Protein AF-0000000065956564 (afdb_homodimer)

Solvent-accessible surface area (backbone atoms only — not comparable to full-atom values): 23675 Å² total; per-residue (Å²): 137,82,84,80,78,78,81,78,78,79,79,77,80,77,76,77,76,74,75,74,71,67,73,69,75,66,73,76,68,60,38,77,56,91,54,51,68,57,54,47,22,55,55,56,40,69,50,75,72,69,52,69,60,48,65,61,51,51,69,77,70,56,65,70,54,90,75,51,42,76,41,85,74,42,82,62,76,74,52,64,78,22,48,84,73,42,56,37,54,70,86,54,31,63,64,60,18,31,40,21,36,52,21,34,26,40,37,34,32,90,57,35,40,75,37,59,40,56,28,39,44,64,34,34,66,40,29,43,12,88,46,84,80,48,61,58,90,57,37,25,31,41,77,36,54,36,73,39,83,30,34,31,56,45,99,48,65,60,95,46,24,43,38,68,40,88,42,76,41,62,40,32,72,37,39,30,35,22,45,47,54,51,76,76,73,69,77,72,75,73,73,76,74,79,75,74,80,75,86,126,141,84,74,87,80,81,81,79,80,77,80,77,79,78,77,77,74,76,75,75,71,65,72,68,74,65,72,76,67,59,37,77,57,89,53,52,68,58,54,49,22,57,54,56,41,69,51,74,72,68,52,69,62,48,64,62,50,52,68,79,66,56,65,72,56,90,76,52,43,76,41,86,72,41,82,62,75,74,54,65,78,23,47,82,72,42,56,37,55,71,86,54,30,64,62,60,19,32,38,22,36,52,21,34,26,41,37,33,31,93,55,34,40,75,37,58,40,57,28,38,43,65,34,34,66,40,28,42,12,88,46,86,81,49,58,56,90,58,38,24,30,40,77,36,55,36,71,39,81,31,37,31,55,47,99,47,65,59,94,45,24,43,36,66,40,87,41,73,41,61,40,31,72,37,39,31,38,22,46,47,55,52,76,75,72,68,78,73,76,73,76,78,75,80,76,72,81,73,87,125

Organism: Magallana gigas (NCBI:txid29159)

Structure (mmCIF, N/CA/C/O backbone):
data_AF-0000000065956564-model_v1
#
loop_
_entity.id
_entity.type
_entity.pdbx_description
1 polymer 'Interleukin 17-like protein'
#
loop_
_atom_site.group_PDB
_atom_site.id
_atom_site.type_symbol
_atom_site.label_atom_id
_atom_site.label_alt_id
_atom_site.label_comp_id
_atom_site.label_asym_id
_atom_site.label_entity_id
_atom_site.label_seq_id
_atom_site.pdbx_PDB_ins_code
_atom_site.Cartn_x
_atom_site.Cartn_y
_atom_site.Cartn_z
_atom_site.occupancy
_atom_site.B_iso_or_equiv
_atom_site.auth_seq_id
_atom_site.auth_comp_id
_atom_site.auth_asym_id
_atom_site.auth_atom_id
_atom_site.pdbx_PDB_model_num
ATOM 1 N N . MET A 1 1 ? -94.938 64.375 12.961 1 30.53 1 MET A N 1
ATOM 2 C CA . MET A 1 1 ? -94.062 64 11.828 1 30.53 1 MET A CA 1
ATOM 3 C C . MET A 1 1 ? -92.688 63.656 12.281 1 30.53 1 MET A C 1
ATOM 5 O O . MET A 1 1 ? -91.875 64.562 12.492 1 30.53 1 MET A O 1
ATOM 9 N N . GLY A 1 2 ? -92.562 62.812 13.336 1 36.5 2 GLY A N 1
ATOM 10 C CA . GLY A 1 2 ? -91.375 62.312 14.078 1 36.5 2 GLY A CA 1
ATOM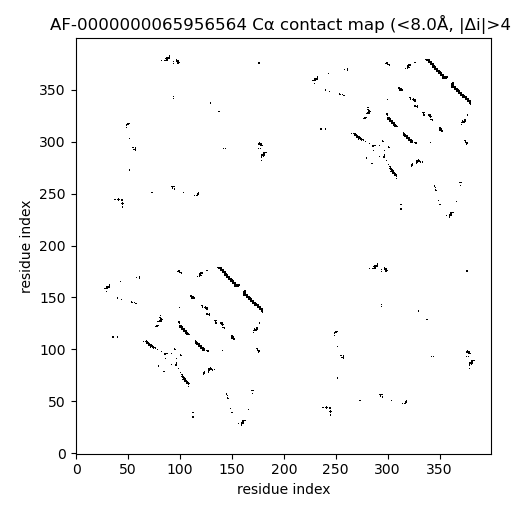 11 C C . GLY A 1 2 ? -90.438 61.5 13.242 1 36.5 2 GLY A C 1
ATOM 12 O O . GLY A 1 2 ? -90.812 60.5 12.641 1 36.5 2 GLY A O 1
ATOM 13 N N . ASN A 1 3 ? -89.438 62.156 12.562 1 40.31 3 ASN A N 1
ATOM 14 C CA . ASN A 1 3 ? -88.438 61.5 11.719 1 40.31 3 ASN A CA 1
ATOM 15 C C . ASN A 1 3 ? -87.625 60.469 12.492 1 40.31 3 ASN A C 1
ATOM 17 O O . ASN A 1 3 ? -87.062 60.781 13.547 1 40.31 3 ASN A O 1
ATOM 21 N N . PHE A 1 4 ? -87.875 59.156 12.367 1 41.25 4 PHE A N 1
ATOM 22 C CA . PHE A 1 4 ? -87.25 57.906 12.75 1 41.25 4 PHE A CA 1
ATOM 23 C C . PHE A 1 4 ? -85.812 57.812 12.141 1 41.25 4 PHE A C 1
ATOM 25 O O . PHE A 1 4 ? -85.688 57.719 10.922 1 41.25 4 PHE A O 1
ATOM 32 N N . PHE A 1 5 ? -84.812 58.531 12.711 1 39.72 5 PHE A N 1
ATOM 33 C CA . PHE A 1 5 ? -83.438 58.438 12.305 1 39.72 5 PHE A CA 1
ATOM 34 C C . PHE A 1 5 ? -82.938 57 12.453 1 39.72 5 PHE A C 1
ATOM 36 O O . PHE A 1 5 ? -83 56.406 13.539 1 39.72 5 PHE A O 1
ATOM 43 N N . LEU A 1 6 ? -83 56.156 11.398 1 38.03 6 LEU A N 1
ATOM 44 C CA . LEU A 1 6 ? -82.375 54.812 11.203 1 38.03 6 LEU A CA 1
ATOM 45 C C . LEU A 1 6 ? -80.875 54.875 11.367 1 38.03 6 LEU A C 1
ATOM 47 O O . LEU A 1 6 ? -80.188 55.594 10.641 1 38.03 6 LEU A O 1
ATOM 51 N N . PHE A 1 7 ? -80.312 54.781 12.609 1 39.78 7 PHE A N 1
ATOM 52 C CA . PHE A 1 7 ? -78.875 54.625 12.891 1 39.78 7 PHE A CA 1
ATOM 53 C C . PHE A 1 7 ? -78.312 53.375 12.234 1 39.78 7 PHE A C 1
ATOM 55 O O . PHE A 1 7 ? -78.812 52.25 12.523 1 39.78 7 PHE A O 1
ATOM 62 N N . ALA A 1 8 ? -77.875 53.438 10.945 1 37.72 8 ALA A N 1
ATOM 63 C CA . ALA A 1 8 ? -77.125 52.406 10.242 1 37.72 8 ALA A CA 1
ATOM 64 C C . ALA A 1 8 ? -75.875 52.031 10.977 1 37.72 8 ALA A C 1
ATOM 66 O O . ALA A 1 8 ? -75 52.906 11.188 1 37.72 8 ALA A O 1
ATOM 67 N N . MET A 1 9 ? -75.875 51.094 11.914 1 37.16 9 MET A N 1
ATOM 68 C CA . MET A 1 9 ? -74.688 50.469 12.523 1 37.16 9 MET A CA 1
ATOM 69 C C . MET A 1 9 ? -73.812 49.844 11.469 1 37.16 9 MET A C 1
ATOM 71 O O . MET A 1 9 ? -74.188 48.969 10.711 1 37.16 9 MET A O 1
ATOM 75 N N . THR A 1 10 ? -72.875 50.625 10.789 1 43.25 10 THR A N 1
ATOM 76 C CA . THR A 1 10 ? -71.812 50.125 9.906 1 43.25 10 THR A CA 1
ATOM 77 C C . THR A 1 10 ? -71 49.094 10.633 1 43.25 10 THR A C 1
ATOM 79 O O . THR A 1 10 ? -70.375 49.375 11.68 1 43.25 10 THR A O 1
ATOM 82 N N . LEU A 1 11 ? -71.25 47.75 10.562 1 40.81 11 LEU A N 1
ATOM 83 C CA . LEU A 1 11 ? -70.375 46.656 10.969 1 40.81 11 LEU A CA 1
ATOM 84 C C . LEU A 1 11 ? -69.062 46.719 10.266 1 40.81 11 LEU A C 1
ATOM 86 O O . LEU A 1 11 ? -69 46.656 9.031 1 40.81 11 LEU A O 1
ATOM 90 N N . VAL A 1 12 ? -68.062 47.406 10.82 1 46.62 12 VAL A N 1
ATOM 91 C CA . VAL A 1 12 ? -66.688 47.344 10.352 1 46.62 12 VAL A CA 1
ATOM 92 C C . VAL A 1 12 ? -66.188 45.938 10.547 1 46.62 12 VAL A C 1
ATOM 94 O O . VAL A 1 12 ? -66.062 45.438 11.68 1 46.62 12 VAL A O 1
ATOM 97 N N . VAL A 1 13 ? -66.25 45 9.578 1 45.59 13 VAL A N 1
ATOM 98 C CA . VAL A 1 13 ? -65.562 43.719 9.539 1 45.59 13 VAL A CA 1
ATOM 99 C C . VAL A 1 13 ? -64.062 43.906 9.617 1 45.59 13 VAL A C 1
ATOM 101 O O . VAL A 1 13 ? -63.469 44.5 8.719 1 45.59 13 VAL A O 1
ATOM 104 N N . CYS A 1 14 ? -63.5 43.969 10.836 1 43.56 14 CYS A N 1
ATOM 105 C CA . CYS A 1 14 ? -62.062 43.875 11.047 1 43.56 14 CYS A CA 1
ATOM 106 C C . CYS A 1 14 ? -61.5 42.562 10.469 1 43.56 14 CYS A C 1
ATOM 108 O O . CYS A 1 14 ? -61.781 41.469 10.992 1 43.56 14 CYS A O 1
ATOM 110 N N . SER A 1 15 ? -61.312 42.469 9.172 1 46.69 15 SER A N 1
ATOM 111 C CA . SER A 1 15 ? -60.531 41.375 8.594 1 46.69 15 SER A CA 1
ATOM 112 C C . SER A 1 15 ? -59.188 41.188 9.305 1 46.69 15 SER A C 1
ATOM 114 O O . SER A 1 15 ? -58.344 42.094 9.273 1 46.69 15 SER A O 1
ATOM 116 N N . VAL A 1 16 ? -59.188 40.406 10.398 1 51.28 16 VAL A N 1
ATOM 117 C CA . VAL A 1 16 ? -57.938 39.906 10.984 1 51.28 16 VAL A CA 1
ATOM 118 C C . VAL A 1 16 ? -57.094 39.25 9.906 1 51.28 16 VAL A C 1
ATOM 120 O O . VAL A 1 16 ? -57.469 38.188 9.391 1 51.28 16 VAL A O 1
ATOM 123 N N . ILE A 1 17 ? -56.312 40 9.164 1 51.22 17 ILE A N 1
ATOM 124 C CA . ILE A 1 17 ? -55.25 39.438 8.336 1 51.22 17 ILE A CA 1
ATOM 125 C C . ILE A 1 17 ? -54.281 38.625 9.211 1 51.22 17 ILE A C 1
ATOM 127 O O . ILE A 1 17 ? -53.594 39.219 10.039 1 51.22 17 ILE A O 1
ATOM 131 N N . VAL A 1 18 ? -54.625 37.406 9.508 1 50.59 18 VAL A N 1
ATOM 132 C CA . VAL A 1 18 ? -53.625 36.469 10.023 1 50.59 18 VAL A CA 1
ATOM 133 C C . VAL A 1 18 ? -52.469 36.375 9.039 1 50.59 18 VAL A C 1
ATOM 135 O O . VAL A 1 18 ? -52.594 35.844 7.938 1 50.59 18 VAL A O 1
ATOM 138 N N . LEU A 1 19 ? -51.531 37.375 9.133 1 47.56 19 LEU A N 1
ATOM 139 C CA . LEU A 1 19 ? -50.219 37.125 8.531 1 47.56 19 LEU A CA 1
ATOM 140 C C . LEU A 1 19 ? -49.594 35.844 9.055 1 47.56 19 LEU A C 1
ATOM 142 O O . LEU A 1 19 ? -49.156 35.781 10.211 1 47.56 19 LEU A O 1
ATOM 146 N N . LEU A 1 20 ? -50.062 34.688 8.578 1 46.72 20 LEU A N 1
ATOM 147 C CA . LEU A 1 20 ? -49.219 33.5 8.734 1 46.72 20 LEU A CA 1
ATOM 148 C C . LEU A 1 20 ? -47.781 33.812 8.32 1 46.72 20 LEU A C 1
ATOM 150 O O . LEU A 1 20 ? -47.5 34 7.137 1 46.72 20 LEU A O 1
ATOM 154 N N . THR A 1 21 ? -47.062 34.594 9.094 1 47.22 21 THR A N 1
ATOM 155 C CA . THR A 1 21 ? -45.625 34.469 8.898 1 47.22 21 THR A CA 1
ATOM 156 C C . THR A 1 21 ? -45.188 33 8.914 1 47.22 21 THR A C 1
ATOM 158 O O . THR A 1 21 ? -45.125 32.375 9.977 1 47.22 21 THR A O 1
ATOM 161 N N . GLY A 1 22 ? -45.688 32.156 7.965 1 45.47 22 GLY A N 1
ATOM 162 C CA . GLY A 1 22 ? -44.875 30.969 7.812 1 45.47 22 GLY A CA 1
ATOM 163 C C . GLY A 1 22 ? -43.375 31.25 7.926 1 45.47 22 GLY A C 1
ATOM 164 O O . GLY A 1 22 ? -42.812 32 7.117 1 45.47 22 GLY A O 1
ATOM 165 N N . VAL A 1 23 ? -42.812 31.359 9.086 1 50.16 23 VAL A N 1
ATOM 166 C CA . VAL A 1 23 ? -41.375 31.156 9.141 1 50.16 23 VAL A CA 1
ATOM 167 C C . VAL A 1 23 ? -40.969 30.062 8.156 1 50.16 23 VAL A C 1
ATOM 169 O O . VAL A 1 23 ? -41.375 28.922 8.289 1 50.16 23 VAL A O 1
ATOM 172 N N . ALA A 1 24 ? -40.906 30.359 6.852 1 45.44 24 ALA A N 1
ATOM 173 C CA . ALA A 1 24 ? -40.125 29.438 6.031 1 45.44 24 ALA A CA 1
ATOM 174 C C . ALA A 1 24 ? -38.938 28.859 6.816 1 45.44 24 ALA A C 1
ATOM 176 O O . ALA A 1 24 ? -38.125 29.609 7.355 1 45.44 24 ALA A O 1
ATOM 177 N N . ASP A 1 25 ? -39.062 27.875 7.617 1 47.75 25 ASP A N 1
ATOM 178 C CA . ASP A 1 25 ? -37.844 27.141 7.938 1 47.75 25 ASP A CA 1
ATOM 179 C C . ASP A 1 25 ? -36.875 27.203 6.781 1 47.75 25 ASP A C 1
ATOM 181 O O . ASP A 1 25 ? -37.094 26.594 5.73 1 47.75 25 ASP A O 1
ATOM 185 N N . SER A 1 26 ? -36.406 28.25 6.422 1 49.88 26 SER A N 1
ATOM 186 C CA . SER A 1 26 ? -35.281 28.266 5.48 1 49.88 26 SER A CA 1
ATOM 187 C C . SER A 1 26 ? -34.375 27.047 5.691 1 49.88 26 SER A C 1
ATOM 189 O O . SER A 1 26 ? -33.781 26.891 6.762 1 49.88 26 SER A O 1
ATOM 191 N N . ALA A 1 27 ? -34.688 25.875 5.262 1 55.53 27 ALA A N 1
ATOM 192 C CA . ALA A 1 27 ? -33.781 24.734 5.246 1 55.53 27 ALA A CA 1
ATOM 193 C C . ALA A 1 27 ? -32.312 25.172 5.309 1 55.53 27 ALA A C 1
ATOM 195 O O . ALA A 1 27 ? -31.859 25.922 4.453 1 55.53 27 ALA A O 1
ATOM 196 N N . VAL A 1 28 ? -31.828 25.547 6.492 1 62.53 28 VAL A N 1
AT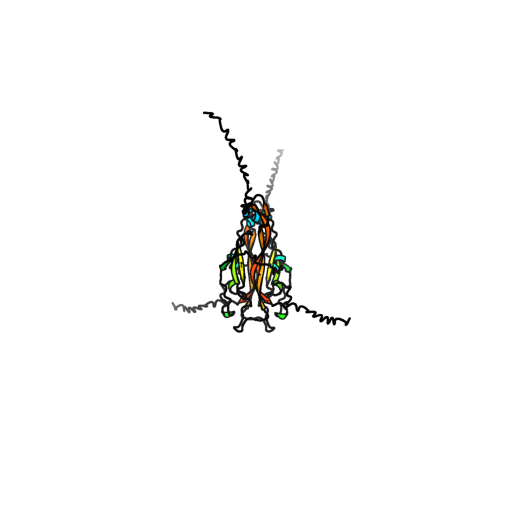OM 197 C CA . VAL A 1 28 ? -30.406 25.828 6.664 1 62.53 28 VAL A CA 1
ATOM 198 C C . VAL A 1 28 ? -29.578 24.922 5.738 1 62.53 28 VAL A C 1
ATOM 200 O O . VAL A 1 28 ? -29.656 23.703 5.828 1 62.53 28 VAL A O 1
ATOM 203 N N . ILE A 1 29 ? -29.406 25.266 4.527 1 80.06 29 ILE A N 1
ATOM 204 C CA . ILE A 1 29 ? -28.531 24.609 3.572 1 80.06 29 ILE A CA 1
ATOM 205 C C . ILE A 1 29 ? -27.094 24.594 4.117 1 80.06 29 ILE A C 1
ATOM 207 O O . ILE A 1 29 ? -26.547 25.656 4.438 1 80.06 29 ILE A O 1
ATOM 211 N N . CYS A 1 30 ? -26.688 23.5 4.699 1 91.56 30 CYS A N 1
ATOM 212 C CA . CYS A 1 30 ? -25.312 23.375 5.176 1 91.56 30 CYS A CA 1
ATOM 213 C C . CYS A 1 30 ? -24.328 23.375 4.012 1 91.56 30 CYS A C 1
ATOM 215 O O . CYS A 1 30 ? -24.625 22.828 2.949 1 91.56 30 CYS A O 1
ATOM 217 N N . SER A 1 31 ? -23.312 24.172 4.188 1 93.88 31 SER A N 1
ATOM 218 C CA . SER A 1 31 ? -22.25 24.234 3.172 1 93.88 31 SER A CA 1
ATOM 219 C C . SER A 1 31 ? -20.969 23.578 3.674 1 93.88 31 SER A C 1
ATOM 221 O O . SER A 1 31 ? -20.812 23.344 4.875 1 93.88 31 SER A O 1
ATOM 223 N N . GLU A 1 32 ? -20.047 23.25 2.803 1 94.25 32 GLU A N 1
ATOM 224 C CA . GLU A 1 32 ? -18.75 22.688 3.15 1 94.25 32 GLU A CA 1
ATOM 225 C C . GLU A 1 32 ? -17.828 23.734 3.754 1 94.25 32 GLU A C 1
ATOM 227 O O . GLU A 1 32 ? -17.797 24.875 3.289 1 94.25 32 GLU A O 1
ATOM 232 N N . PRO A 1 33 ? -17.078 23.312 4.734 1 95 33 PRO A N 1
ATOM 233 C CA . PRO A 1 33 ? -16.125 24.281 5.289 1 95 33 PRO A CA 1
ATOM 234 C C . PRO A 1 33 ? -15.055 24.703 4.285 1 95 33 PRO A C 1
ATOM 236 O O . PRO A 1 33 ? -14.609 23.891 3.473 1 95 33 PRO A O 1
ATOM 239 N N . THR A 1 34 ? -14.625 25.906 4.398 1 93.19 34 THR A N 1
ATOM 240 C CA . THR A 1 34 ? -13.641 26.438 3.469 1 93.19 34 THR A CA 1
ATOM 241 C C . THR A 1 34 ? -12.227 26.047 3.891 1 93.19 34 THR A C 1
ATOM 243 O O . THR A 1 34 ? -11.281 26.172 3.111 1 93.19 34 THR A O 1
ATOM 246 N N . ASN A 1 35 ? -12.109 25.578 5.09 1 92.94 35 ASN A N 1
ATOM 247 C CA . ASN A 1 35 ? -10.781 25.297 5.609 1 92.94 35 ASN A CA 1
ATOM 248 C C . ASN A 1 35 ? -10.531 23.781 5.727 1 92.94 35 ASN A C 1
ATOM 250 O O . ASN A 1 35 ? -9.812 23.344 6.625 1 92.94 35 ASN A O 1
ATOM 254 N N . LEU A 1 36 ? -11.133 23.016 4.918 1 92.38 36 LEU A N 1
ATOM 255 C CA . LEU A 1 36 ? -10.992 21.562 4.984 1 92.38 36 LEU A CA 1
ATOM 256 C C . LEU A 1 36 ? -9.539 21.156 4.754 1 92.38 36 LEU A C 1
ATOM 258 O O . LEU A 1 36 ? -9.031 20.25 5.418 1 92.38 36 LEU A O 1
ATOM 262 N N . ALA A 1 37 ? -8.945 21.781 3.828 1 87.62 37 ALA A N 1
ATOM 263 C CA . ALA A 1 37 ? -7.551 21.469 3.533 1 87.62 37 ALA A CA 1
ATOM 264 C C . ALA A 1 37 ? -6.668 21.703 4.758 1 87.62 37 ALA A C 1
ATOM 266 O O . ALA A 1 37 ? -5.781 20.891 5.051 1 87.62 37 ALA A O 1
ATOM 267 N N . GLU A 1 38 ? -6.926 22.781 5.398 1 88.06 38 GLU A N 1
ATOM 268 C CA . GLU A 1 38 ? -6.164 23.094 6.602 1 88.06 38 GLU A CA 1
ATOM 269 C C . GLU A 1 38 ? -6.438 22.078 7.711 1 88.06 38 GLU A C 1
ATOM 271 O O . GLU A 1 38 ? -5.516 21.641 8.398 1 88.06 38 GLU A O 1
ATOM 276 N N . GLN A 1 39 ? -7.695 21.734 7.934 1 90.06 39 GLN A N 1
ATOM 277 C CA . GLN A 1 39 ? -8.055 20.734 8.93 1 90.06 39 GLN A CA 1
ATOM 278 C C . GLN A 1 39 ? -7.352 19.406 8.656 1 90.06 39 GLN A C 1
ATOM 280 O O . GLN A 1 39 ? -6.84 18.781 9.578 1 90.06 39 GLN A O 1
ATOM 285 N N . TYR A 1 40 ? -7.332 19.062 7.406 1 90.12 40 TYR A N 1
ATOM 286 C CA . TYR A 1 40 ? -6.695 17.812 7.008 1 90.12 40 TYR A CA 1
ATOM 287 C C . TYR A 1 40 ? -5.199 17.859 7.285 1 90.12 40 TYR A C 1
ATOM 289 O O . TYR A 1 40 ? -4.629 16.891 7.797 1 90.12 40 TYR A O 1
ATOM 297 N N . SER A 1 41 ? -4.598 18.922 6.93 1 84.44 41 SER A N 1
ATOM 298 C CA . SER A 1 41 ? -3.166 19.094 7.16 1 84.44 41 SER A CA 1
ATOM 299 C C . SER A 1 41 ? -2.826 18.953 8.641 1 84.44 41 SER A C 1
ATOM 301 O O . SER A 1 41 ? -1.825 18.328 8.992 1 84.44 41 SER A O 1
ATOM 303 N N . GLN A 1 42 ? -3.621 19.516 9.5 1 83.75 42 GLN A N 1
ATOM 304 C CA . GLN A 1 42 ? -3.404 19.422 10.945 1 83.75 42 GLN A CA 1
ATOM 305 C C . GLN A 1 42 ? -3.555 17.984 11.422 1 83.75 42 GLN A C 1
ATOM 307 O O . GLN A 1 42 ? -2.766 17.5 12.242 1 83.75 42 GLN A O 1
ATOM 312 N N . TYR A 1 43 ? -4.551 17.359 10.852 1 85.06 43 TYR A N 1
ATOM 313 C CA . TYR A 1 43 ? -4.785 15.961 11.156 1 85.06 43 TYR A CA 1
ATOM 314 C C . TYR A 1 43 ? -3.582 15.109 10.766 1 85.06 43 TYR A C 1
ATOM 316 O O . TYR A 1 43 ? -3.145 14.25 11.531 1 85.06 43 TYR A O 1
ATOM 324 N N . MET A 1 44 ? -2.984 15.359 9.609 1 80.94 44 MET A N 1
ATOM 325 C CA . MET A 1 44 ? -1.86 14.586 9.094 1 80.94 44 MET A CA 1
ATOM 326 C C . MET A 1 44 ? -0.585 14.891 9.875 1 80.94 44 MET A C 1
ATOM 328 O O . MET A 1 44 ? 0.28 14.023 10.016 1 80.94 44 MET A O 1
ATOM 332 N N . ALA A 1 45 ? -0.511 16.047 10.359 1 75.19 45 ALA A N 1
ATOM 333 C CA . ALA A 1 45 ? 0.677 16.469 11.102 1 75.19 45 ALA A CA 1
ATOM 334 C C . ALA A 1 45 ? 0.815 15.695 12.406 1 75.19 45 ALA A C 1
ATOM 336 O O . ALA A 1 45 ? 1.928 15.461 12.883 1 75.19 45 ALA A O 1
ATOM 337 N N . ASN A 1 46 ? -0.237 15.242 12.961 1 71.06 46 ASN A N 1
ATOM 338 C CA . ASN A 1 46 ? -0.211 14.547 14.242 1 71.06 46 ASN A CA 1
ATOM 339 C C . ASN A 1 46 ? -0.21 13.031 14.055 1 71.06 46 ASN A C 1
ATOM 341 O O . ASN A 1 46 ? -0.307 12.289 15.031 1 71.06 46 ASN A O 1
ATOM 345 N N . ALA A 1 47 ? -0.269 12.773 12.797 1 63.66 47 ALA A N 1
ATOM 346 C CA . ALA A 1 47 ? -0.355 11.344 12.516 1 63.66 47 ALA A CA 1
ATOM 347 C C . ALA A 1 47 ? 0.996 10.664 12.719 1 63.66 47 ALA A C 1
ATOM 349 O O . ALA A 1 47 ? 2.043 11.258 12.461 1 63.66 47 ALA A O 1
ATOM 350 N N . THR A 1 48 ? 0.774 9.625 13.531 1 58.81 48 THR A N 1
ATOM 351 C CA . THR A 1 48 ? 1.976 8.828 13.773 1 58.81 48 THR A CA 1
ATOM 352 C C . THR A 1 48 ? 2.297 7.965 12.555 1 58.81 48 THR A C 1
ATOM 354 O O . THR A 1 48 ? 1.448 7.766 11.688 1 58.81 48 THR A O 1
ATOM 357 N N . VAL A 1 49 ? 3.623 7.57 12.492 1 59.06 49 VAL A N 1
ATOM 358 C CA . VAL A 1 49 ? 4.285 6.793 11.453 1 59.06 49 VAL A CA 1
ATOM 359 C C . VAL A 1 49 ? 3.582 5.445 11.281 1 59.06 49 VAL A C 1
ATOM 361 O O . VAL A 1 49 ? 2.848 5.008 12.172 1 59.06 49 VAL A O 1
ATOM 364 N N . SER A 1 50 ? 3.828 4.785 10.125 1 62.78 50 SER A N 1
ATOM 365 C CA . SER A 1 50 ? 3.352 3.475 9.695 1 62.78 50 SER A CA 1
ATOM 366 C C . SER A 1 50 ? 3.555 2.426 10.781 1 62.78 50 SER A C 1
ATOM 368 O O . SER A 1 50 ? 4.578 2.426 11.469 1 62.78 50 SER A O 1
ATOM 370 N N . ASN A 1 51 ? 2.436 1.788 11.219 1 70.25 51 ASN A N 1
ATOM 371 C CA . ASN A 1 51 ? 2.572 0.672 12.148 1 70.25 51 ASN A CA 1
ATOM 372 C C . ASN A 1 51 ? 2.123 -0.642 11.516 1 70.25 51 ASN A C 1
ATOM 374 O O . ASN A 1 51 ? 1.493 -0.644 10.461 1 70.25 51 ASN A O 1
ATOM 378 N N . MET A 1 52 ? 2.58 -1.701 12.164 1 75 52 MET A N 1
ATOM 379 C CA . MET A 1 52 ? 2.357 -3.043 11.633 1 75 52 MET A CA 1
ATOM 380 C C . MET A 1 52 ? 0.866 -3.34 11.516 1 75 52 MET A C 1
ATOM 382 O O . MET A 1 52 ? 0.45 -4.105 10.641 1 75 52 MET A O 1
ATOM 386 N N . LEU A 1 53 ? 0.104 -2.611 12.281 1 76.12 53 LEU A N 1
ATOM 387 C CA . LEU A 1 53 ? -1.326 -2.893 12.305 1 76.12 53 LEU A CA 1
ATOM 388 C C . LEU A 1 53 ? -1.967 -2.58 10.953 1 76.12 53 LEU A C 1
ATOM 390 O O . LEU A 1 53 ? -2.943 -3.221 10.562 1 76.12 53 LEU A O 1
ATOM 394 N N . GLU A 1 54 ? -1.373 -1.698 10.227 1 75.88 54 GLU A N 1
ATOM 395 C CA . GLU A 1 54 ? -1.89 -1.318 8.914 1 75.88 54 GLU A CA 1
ATOM 396 C C . GLU A 1 54 ? -1.847 -2.494 7.945 1 75.88 54 GLU A C 1
ATOM 398 O O . GLU A 1 54 ? -2.625 -2.547 6.988 1 75.88 54 GLU A O 1
ATOM 403 N N . TYR A 1 55 ? -0.993 -3.473 8.203 1 75.44 55 TYR A N 1
ATOM 404 C CA . TYR A 1 55 ? -0.815 -4.625 7.332 1 75.44 55 TYR A CA 1
ATOM 405 C C . TYR A 1 55 ? -1.775 -5.75 7.707 1 75.44 55 TYR A C 1
ATOM 407 O O . TYR A 1 55 ? -2.096 -6.605 6.879 1 75.44 55 TYR A O 1
ATOM 415 N N . LEU A 1 56 ? -2.014 -5.762 8.93 1 72.69 56 LEU A N 1
ATOM 416 C CA . LEU A 1 56 ? -2.74 -6.906 9.469 1 72.69 56 LEU A CA 1
ATOM 417 C C . LEU A 1 56 ? -4.246 -6.672 9.414 1 72.69 56 LEU A C 1
ATOM 419 O O . LEU A 1 56 ? -5.031 -7.617 9.523 1 72.69 56 LEU A O 1
ATOM 423 N N . GLU A 1 57 ? -4.512 -5.375 9.367 1 61.66 57 GLU A N 1
ATOM 424 C CA . GLU A 1 57 ? -5.941 -5.074 9.367 1 61.66 57 GLU A CA 1
ATOM 425 C C . GLU A 1 57 ? -6.617 -5.629 8.109 1 61.66 57 GLU A C 1
ATOM 427 O O . GLU A 1 57 ? -6.098 -5.484 7.004 1 61.66 57 GLU A O 1
ATOM 432 N N . SER A 1 58 ? -7.281 -6.855 8.055 1 55.88 58 SER A N 1
ATOM 433 C CA . SER A 1 58 ? -8.148 -7.523 7.09 1 55.88 58 SER A CA 1
ATOM 434 C C . SER A 1 58 ? -9.328 -6.645 6.707 1 55.88 58 SER A C 1
ATOM 436 O O . SER A 1 58 ? -10.336 -6.602 7.414 1 55.88 58 SER A O 1
ATOM 438 N N . SER A 1 59 ? -9.219 -5.406 6.469 1 50.31 59 SER A N 1
ATOM 439 C CA . SER A 1 59 ? -10.523 -4.754 6.418 1 50.31 59 SER A CA 1
ATOM 440 C C . SER A 1 59 ? -11.43 -5.395 5.371 1 50.31 59 SER A C 1
ATOM 442 O O . SER A 1 59 ? -11.086 -5.426 4.188 1 50.31 59 SER A O 1
ATOM 444 N N . THR A 1 60 ? -11.82 -6.594 5.547 1 45.31 60 THR A N 1
ATOM 445 C CA . THR A 1 60 ? -12.977 -6.934 4.723 1 45.31 60 THR A CA 1
ATOM 446 C C . THR A 1 60 ? -13.75 -5.68 4.332 1 45.31 60 THR A C 1
ATOM 448 O O . THR A 1 60 ? -14.508 -5.688 3.359 1 45.31 60 THR A O 1
ATOM 451 N N . ALA A 1 61 ? -14.188 -4.84 5.363 1 45.06 61 ALA A N 1
ATOM 452 C CA . ALA A 1 61 ? -15.406 -4.055 5.227 1 45.06 61 ALA A CA 1
ATOM 453 C C . ALA A 1 61 ? -15.219 -2.918 4.227 1 45.06 61 ALA A C 1
ATOM 455 O O . ALA A 1 61 ? -15.375 -1.743 4.574 1 45.06 61 ALA A O 1
ATOM 456 N N . GLY A 1 62 ? -14.094 -2.768 3.459 1 49 62 GLY A N 1
ATOM 457 C CA . GLY A 1 62 ? -14.25 -1.488 2.783 1 49 62 GLY A CA 1
ATOM 458 C C . GLY A 1 62 ? -15.562 -1.365 2.035 1 49 62 GLY A C 1
ATOM 459 O O . GLY A 1 62 ? -15.633 -1.663 0.841 1 49 62 GLY A O 1
ATOM 460 N N . GLY A 1 63 ? -16.5 -1.562 2.75 1 51.59 63 GLY A N 1
ATOM 461 C CA . GLY A 1 63 ? -17.75 -1.229 2.08 1 51.59 63 GLY A CA 1
ATOM 462 C C . GLY A 1 63 ? -17.703 0.111 1.368 1 51.59 63 GLY A C 1
ATOM 463 O O . GLY A 1 63 ? -17.094 1.061 1.86 1 51.59 63 GLY A O 1
ATOM 464 N N . VAL A 1 64 ? -17.609 0.034 0.074 1 59 64 VAL A N 1
ATOM 465 C CA . VAL A 1 64 ? -17.859 1.235 -0.718 1 59 64 VAL A CA 1
ATOM 466 C C . VAL A 1 64 ? -19.141 1.919 -0.246 1 59 64 VAL A C 1
ATOM 468 O O . VAL A 1 64 ? -20.172 1.265 -0.071 1 59 64 VAL A O 1
ATOM 471 N N . ALA A 1 65 ? -18.875 3.074 0.116 1 64.06 65 ALA A N 1
ATOM 472 C CA . ALA A 1 65 ? -20.047 3.879 0.469 1 64.06 65 ALA A CA 1
ATOM 473 C C . ALA A 1 65 ? -21.047 3.943 -0.688 1 64.06 65 ALA A C 1
ATOM 475 O O . ALA A 1 65 ? -20.641 3.936 -1.856 1 64.06 65 ALA A O 1
ATOM 476 N N . SER A 1 66 ? -22.234 3.73 -0.383 1 68.38 66 SER A N 1
ATOM 477 C CA . SER A 1 66 ? -23.297 3.736 -1.368 1 68.38 66 SER A CA 1
ATOM 478 C C . SER A 1 66 ? -23.188 4.938 -2.303 1 68.38 66 SER A C 1
ATOM 480 O O . SER A 1 66 ? -23.516 4.84 -3.486 1 68.38 66 SER A O 1
ATOM 482 N N . ASP A 1 67 ? -22.688 6.047 -1.858 1 78.69 67 ASP A N 1
ATOM 483 C CA . ASP A 1 67 ? -22.641 7.262 -2.668 1 78.69 67 ASP A CA 1
ATOM 484 C C . ASP A 1 67 ? -21.266 7.48 -3.275 1 78.69 67 ASP A C 1
ATOM 486 O O . ASP A 1 67 ? -20.969 8.555 -3.797 1 78.69 67 ASP A O 1
ATOM 490 N N . GLU A 1 68 ? -20.547 6.453 -3.299 1 87.38 68 GLU A N 1
ATOM 491 C CA . GLU A 1 68 ? -19.219 6.57 -3.883 1 87.38 68 GLU A CA 1
ATOM 492 C C . GLU A 1 68 ? -19.25 6.395 -5.398 1 87.38 68 GLU A C 1
ATOM 494 O O . GLU A 1 68 ? -19.891 5.465 -5.902 1 87.38 68 GLU A O 1
ATOM 499 N N . GLU A 1 69 ? -18.766 7.418 -6.07 1 93.88 69 GLU A N 1
ATOM 500 C CA . GLU A 1 69 ? -18.625 7.363 -7.523 1 93.88 69 GLU A CA 1
ATOM 501 C C . GLU A 1 69 ? -17.203 7.004 -7.934 1 93.88 69 GLU A C 1
ATOM 503 O O . GLU A 1 69 ? -16.234 7.469 -7.328 1 93.88 69 GLU A O 1
ATOM 508 N N . GLU A 1 70 ? -17.156 6.117 -9.016 1 94.62 70 GLU A N 1
ATOM 509 C CA . GLU A 1 70 ? -15.836 5.699 -9.461 1 94.62 70 GLU A CA 1
ATOM 510 C C . GLU A 1 70 ? -15.641 5.996 -10.953 1 94.62 70 GLU A C 1
ATOM 512 O O . GLU A 1 70 ? -16.547 5.777 -11.758 1 94.62 70 GLU A O 1
ATOM 517 N N . GLN A 1 71 ? -14.539 6.594 -11.242 1 94.81 71 GLN A N 1
ATOM 518 C CA . GLN A 1 71 ? -14.133 6.812 -12.625 1 94.81 71 GLN A CA 1
ATOM 519 C C . GLN A 1 71 ? -12.859 6.051 -12.961 1 94.81 71 GLN A C 1
ATOM 521 O O . GLN A 1 71 ? -11.875 6.113 -12.211 1 94.81 71 GLN A O 1
ATOM 526 N N . LEU A 1 72 ? -12.891 5.293 -14.039 1 95.75 72 LEU A N 1
ATOM 527 C CA . LEU A 1 72 ? -11.688 4.602 -14.492 1 95.75 72 LEU A CA 1
ATOM 528 C C . LEU A 1 72 ? -10.617 5.598 -14.914 1 95.75 72 LEU A C 1
ATOM 530 O O . LEU A 1 72 ? -10.867 6.48 -15.742 1 95.75 72 LEU A O 1
ATOM 534 N N . ILE A 1 73 ? -9.414 5.461 -14.344 1 93.31 73 ILE A N 1
ATOM 535 C CA . ILE A 1 73 ? -8.391 6.438 -14.688 1 93.31 73 ILE A CA 1
ATOM 536 C C . ILE A 1 73 ? -7.199 5.73 -15.336 1 93.31 73 ILE A C 1
ATOM 538 O O . ILE A 1 73 ? -6.379 6.367 -16 1 93.31 73 ILE A O 1
ATOM 542 N N . TYR A 1 74 ? -7.02 4.453 -15.141 1 92.94 74 TYR A N 1
ATOM 543 C CA . TYR A 1 74 ? -5.914 3.729 -15.75 1 92.94 74 TYR A CA 1
ATOM 544 C C . TYR A 1 74 ? -6.25 2.25 -15.914 1 92.94 74 TYR A C 1
ATOM 546 O O . TYR A 1 74 ? -6.797 1.628 -15 1 92.94 74 TYR A O 1
ATOM 554 N N . GLY A 1 75 ? -5.906 1.707 -17.094 1 92.94 75 GLY A N 1
ATOM 555 C CA . GLY A 1 75 ? -6.125 0.293 -17.359 1 92.94 75 GLY A CA 1
ATOM 556 C C . GLY A 1 75 ? 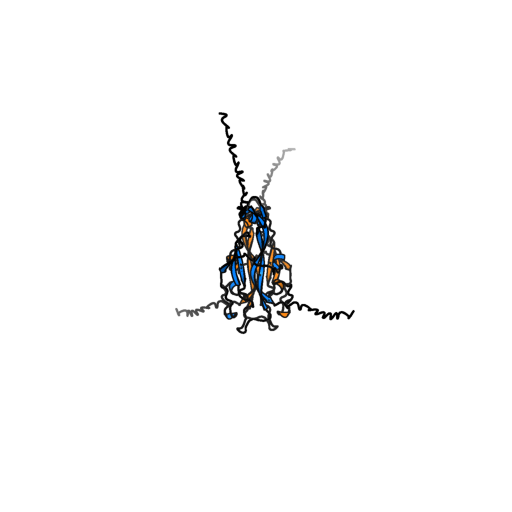-7.492 -0 -17.953 1 92.94 75 GLY A C 1
ATOM 557 O O . GLY A 1 75 ? -8.164 0.903 -18.453 1 92.94 75 GLY A O 1
ATOM 558 N N . ASN A 1 76 ? -7.816 -1.327 -18.047 1 95.06 76 ASN A N 1
ATOM 559 C CA . ASN A 1 76 ? -9.125 -1.812 -18.469 1 95.06 76 ASN A CA 1
ATOM 560 C C . ASN A 1 76 ? -9.688 -2.85 -17.5 1 95.06 76 ASN A C 1
ATOM 562 O O . ASN A 1 76 ? -9.023 -3.221 -16.531 1 95.06 76 ASN A O 1
ATOM 566 N N . ARG A 1 77 ? -10.859 -3.207 -17.766 1 96.06 77 ARG A N 1
ATOM 567 C CA . ARG A 1 77 ? -11.531 -4.09 -16.812 1 96.06 77 ARG A CA 1
ATOM 568 C C . ARG A 1 77 ? -11.484 -5.539 -17.297 1 96.06 77 ARG A C 1
ATOM 570 O O . ARG A 1 77 ? -12.203 -6.395 -16.781 1 96.06 77 ARG A O 1
ATOM 577 N N . ILE A 1 78 ? -10.703 -5.867 -18.312 1 95.81 78 ILE A N 1
ATOM 578 C CA . ILE A 1 78 ? -10.688 -7.191 -18.922 1 95.81 78 ILE A CA 1
ATOM 579 C C . ILE A 1 78 ? -9.68 -8.086 -18.203 1 95.81 78 ILE A C 1
ATOM 581 O O . ILE A 1 78 ? -8.5 -7.742 -18.094 1 95.81 78 ILE A O 1
ATOM 585 N N . CYS A 1 79 ? -10.086 -9.156 -17.781 1 95.25 79 CYS A N 1
ATOM 586 C CA . CYS A 1 79 ? -9.211 -10.148 -17.172 1 95.25 79 CYS A CA 1
ATOM 587 C C . CYS A 1 79 ? -8.539 -11.008 -18.234 1 95.25 79 CYS A C 1
ATOM 589 O O . CYS A 1 79 ? -9.211 -11.617 -19.062 1 95.25 79 CYS A O 1
ATOM 591 N N . PRO A 1 80 ? -7.227 -11.109 -18.109 1 94.31 80 PRO A N 1
ATOM 592 C CA . PRO A 1 80 ? -6.547 -11.969 -19.078 1 94.31 80 PRO A CA 1
ATOM 593 C C . PRO A 1 80 ? -6.965 -13.438 -18.953 1 94.31 80 PRO A C 1
ATOM 595 O O . PRO A 1 80 ? -7.27 -13.906 -17.859 1 94.31 80 PRO A O 1
ATOM 598 N N . SER A 1 81 ? -6.969 -14.156 -20.109 1 91.38 81 SER A N 1
ATOM 599 C CA . SER A 1 81 ? -7.418 -15.539 -20.141 1 91.38 81 SER A CA 1
ATOM 600 C C . SER A 1 81 ? -6.375 -16.469 -19.531 1 91.38 81 SER A C 1
ATOM 602 O O . SER A 1 81 ? -6.715 -17.516 -18.969 1 91.38 81 SER A O 1
ATOM 604 N N . SER A 1 82 ? -5.16 -16.078 -19.734 1 93.25 82 SER A N 1
ATOM 605 C CA . SER A 1 82 ? -4.066 -16.859 -19.172 1 93.25 82 SER A CA 1
ATOM 606 C C . SER A 1 82 ? -2.812 -16.016 -18.984 1 93.25 82 SER A C 1
ATOM 608 O O . SER A 1 82 ? -2.768 -14.859 -19.422 1 93.25 82 SER A O 1
ATOM 610 N N . ILE A 1 83 ? -1.83 -16.641 -18.328 1 92.88 83 ILE A N 1
ATOM 611 C CA . ILE A 1 83 ? -0.58 -15.961 -18.016 1 92.88 83 ILE A CA 1
ATOM 612 C C . ILE A 1 83 ? 0.13 -15.562 -19.312 1 92.88 83 ILE A C 1
ATOM 614 O O . ILE A 1 83 ? 0.953 -14.648 -19.312 1 92.88 83 ILE A O 1
ATOM 618 N N . LYS A 1 84 ? -0.219 -16.234 -20.391 1 92.06 84 LYS A N 1
ATOM 619 C CA . LYS A 1 84 ? 0.405 -15.945 -21.688 1 92.06 84 LYS A CA 1
ATOM 620 C C . LYS A 1 84 ? 0.037 -14.547 -22.172 1 92.06 84 LYS A C 1
ATOM 622 O O . LYS A 1 84 ? 0.748 -13.961 -22.984 1 92.06 84 LYS A O 1
ATOM 627 N N . ALA A 1 85 ? -1.073 -14.07 -21.703 1 93.31 85 ALA A N 1
ATOM 628 C CA . ALA A 1 85 ? -1.546 -12.742 -22.094 1 93.31 85 ALA A CA 1
ATOM 629 C C . ALA A 1 85 ? -0.856 -11.648 -21.297 1 93.31 85 ALA A C 1
ATOM 631 O O . ALA A 1 85 ? -1.039 -10.461 -21.562 1 93.31 85 ALA A O 1
ATOM 632 N N . ILE A 1 86 ? -0.059 -12.016 -20.297 1 94.25 86 ILE A N 1
ATOM 633 C CA . ILE A 1 86 ? 0.651 -11.062 -19.453 1 94.25 86 ILE A CA 1
ATOM 634 C C . ILE A 1 86 ? 2.043 -10.805 -20.031 1 94.25 86 ILE A C 1
ATOM 636 O O . ILE A 1 86 ? 2.73 -11.742 -20.453 1 94.25 86 ILE A O 1
ATOM 640 N N . THR A 1 87 ? 2.434 -9.555 -20.016 1 93.44 87 THR A N 1
ATOM 641 C CA . THR A 1 87 ? 3.699 -9.133 -20.609 1 93.44 87 THR A CA 1
ATOM 642 C C . THR A 1 87 ? 4.875 -9.789 -19.891 1 93.44 87 THR A C 1
ATOM 644 O O . THR A 1 87 ? 4.793 -10.102 -18.703 1 93.44 87 THR A O 1
ATOM 647 N N . THR A 1 88 ? 5.941 -10.023 -20.625 1 93.75 88 THR A N 1
ATOM 648 C CA . THR A 1 88 ? 7.195 -10.523 -20.062 1 93.75 88 THR A CA 1
ATOM 649 C C . THR A 1 88 ? 8.297 -9.477 -20.203 1 93.75 88 THR A C 1
ATOM 651 O O . THR A 1 88 ? 9.484 -9.797 -20.062 1 93.75 88 THR A O 1
ATOM 654 N N . ASP A 1 89 ? 7.922 -8.258 -20.438 1 91.44 89 ASP A N 1
ATOM 655 C CA . ASP A 1 89 ? 8.883 -7.168 -20.625 1 91.44 89 ASP A CA 1
ATOM 656 C C . ASP A 1 89 ? 9.625 -6.867 -19.328 1 91.44 89 ASP A C 1
ATOM 658 O O . ASP A 1 89 ? 9.008 -6.574 -18.297 1 91.44 89 ASP A O 1
ATOM 662 N N . PRO A 1 90 ? 10.969 -6.898 -19.391 1 88.44 90 PRO A N 1
ATOM 663 C CA . PRO A 1 90 ? 11.734 -6.629 -18.188 1 88.44 90 PRO A CA 1
ATOM 664 C C . PRO A 1 90 ? 11.531 -5.207 -17.656 1 88.44 90 PRO A C 1
ATOM 666 O O . PRO A 1 90 ? 11.789 -4.934 -16.484 1 88.44 90 PRO A O 1
ATOM 669 N N . LYS A 1 91 ? 11.094 -4.359 -18.531 1 85.62 91 LYS A N 1
ATOM 670 C CA . LYS A 1 91 ? 10.883 -2.971 -18.141 1 85.62 91 LYS A CA 1
ATOM 671 C C . LYS A 1 91 ? 9.492 -2.775 -17.531 1 85.62 91 LYS A C 1
ATOM 673 O O . LYS A 1 91 ? 9.164 -1.689 -17.047 1 85.62 91 LYS A O 1
ATOM 678 N N . SER A 1 92 ? 8.734 -3.902 -17.562 1 87.5 92 SER A N 1
ATOM 679 C CA . SER A 1 92 ? 7.371 -3.811 -17.047 1 87.5 92 SER A CA 1
ATOM 680 C C . SER A 1 92 ? 7.359 -3.762 -15.523 1 87.5 92 SER A C 1
ATOM 682 O O . SER A 1 92 ? 8.289 -4.25 -14.875 1 87.5 92 SER A O 1
ATOM 684 N N . SER A 1 93 ? 6.375 -3.111 -15.023 1 85.62 93 SER A N 1
ATOM 685 C CA . SER A 1 93 ? 6.219 -3.035 -13.57 1 85.62 93 SER A CA 1
ATOM 686 C C . SER A 1 93 ? 5.457 -4.242 -13.039 1 85.62 93 SER A C 1
ATOM 688 O O . SER A 1 93 ? 4.879 -5.012 -13.805 1 85.62 93 SER A O 1
ATOM 690 N N . VAL A 1 94 ? 5.52 -4.367 -11.742 1 89.5 94 VAL A N 1
ATOM 691 C CA . VAL A 1 94 ? 4.781 -5.418 -11.039 1 89.5 94 VAL A CA 1
ATOM 692 C C . VAL A 1 94 ? 3.291 -5.289 -11.344 1 89.5 94 VAL A C 1
ATOM 694 O O . VAL A 1 94 ? 2.592 -6.297 -11.477 1 89.5 94 VAL A O 1
ATOM 697 N N . PHE A 1 95 ? 2.852 -4.117 -11.539 1 87 95 PHE A N 1
ATOM 698 C CA . PHE A 1 95 ? 1.466 -3.818 -11.883 1 87 95 PHE A CA 1
ATOM 699 C C . PHE A 1 95 ? 1.059 -4.527 -13.164 1 87 95 PHE A C 1
ATOM 701 O O . PHE A 1 95 ? -0.058 -5.039 -13.273 1 87 95 PHE A O 1
ATOM 708 N N . GLU A 1 96 ? 1.937 -4.637 -13.992 1 89.38 96 GLU A N 1
ATOM 709 C CA . GLU A 1 96 ? 1.638 -5.16 -15.32 1 89.38 96 GLU A CA 1
ATOM 710 C C . GLU A 1 96 ? 1.814 -6.676 -15.375 1 89.38 96 GLU A C 1
ATOM 712 O O . GLU A 1 96 ? 1.359 -7.328 -16.312 1 89.38 96 GLU A O 1
ATOM 717 N N . ARG A 1 97 ? 2.418 -7.211 -14.367 1 94.44 97 ARG A N 1
ATOM 718 C CA . ARG A 1 97 ? 2.818 -8.609 -14.5 1 94.44 97 ARG A CA 1
ATOM 719 C C . ARG A 1 97 ? 2.17 -9.477 -13.43 1 94.44 97 ARG A C 1
ATOM 721 O O . ARG A 1 97 ? 2.287 -10.703 -13.453 1 94.44 97 ARG A O 1
ATOM 728 N N . THR A 1 98 ? 1.537 -8.852 -12.508 1 96.19 98 THR A N 1
ATOM 729 C CA . THR A 1 98 ? 0.921 -9.594 -11.414 1 96.19 98 THR A CA 1
ATOM 730 C C . THR A 1 98 ? -0.15 -10.547 -11.945 1 96.19 98 THR A C 1
ATOM 732 O O . THR A 1 98 ? -0.837 -10.234 -12.914 1 96.19 98 THR A O 1
ATOM 735 N N . THR A 1 99 ? -0.307 -11.703 -11.227 1 96.62 99 THR A N 1
ATOM 736 C CA . THR A 1 99 ? -1.289 -12.711 -11.625 1 96.62 99 THR A CA 1
ATOM 737 C C . THR A 1 99 ? -2.684 -12.32 -11.141 1 96.62 99 THR A C 1
ATOM 739 O O . THR A 1 99 ? -3.654 -13.039 -11.391 1 96.62 99 THR A O 1
ATOM 742 N N . CYS A 1 100 ? -2.818 -11.281 -10.414 1 97 100 CYS A N 1
ATOM 743 C CA . CYS A 1 100 ? -4.086 -10.641 -10.078 1 97 100 CYS A CA 1
ATOM 744 C C . CYS A 1 100 ? -4.109 -9.195 -10.555 1 97 100 CYS A C 1
ATOM 746 O O . CYS A 1 100 ? -4.062 -8.266 -9.734 1 97 100 CYS A O 1
ATOM 748 N N . PRO A 1 101 ? -4.207 -9.062 -11.859 1 96.5 101 PRO A N 1
ATOM 749 C CA . PRO A 1 101 ? -4.156 -7.707 -12.414 1 96.5 101 PRO A CA 1
ATOM 750 C C . PRO A 1 101 ? -5.316 -6.832 -11.945 1 96.5 101 PRO A C 1
ATOM 752 O O . PRO A 1 101 ? -6.367 -7.348 -11.562 1 96.5 101 PRO A O 1
ATOM 755 N N . TYR A 1 102 ? -5.078 -5.566 -11.922 1 95.56 102 TYR A N 1
ATOM 756 C CA . TYR A 1 102 ? -6.074 -4.609 -11.453 1 95.56 102 TYR A CA 1
ATOM 757 C C . TYR A 1 102 ? -6.047 -3.338 -12.297 1 95.56 102 TYR A C 1
ATOM 759 O O . TYR A 1 102 ? -5.164 -3.162 -13.133 1 95.56 102 TYR A O 1
ATOM 767 N N . PHE A 1 103 ? -7.035 -2.592 -12.203 1 95.56 103 PHE A N 1
ATOM 768 C CA . PHE A 1 103 ? -7.113 -1.271 -12.812 1 95.56 103 PHE A CA 1
ATOM 769 C C . PHE A 1 103 ? -7.309 -0.193 -11.75 1 95.56 103 PHE A C 1
ATOM 771 O O . PHE A 1 103 ? -7.574 -0.5 -10.586 1 95.56 103 PHE A O 1
ATOM 778 N N . LEU A 1 104 ? -7.02 1.072 -12.117 1 94.31 104 LEU A N 1
ATOM 779 C CA . LEU A 1 104 ? -7.07 2.168 -11.156 1 94.31 104 LEU A CA 1
ATOM 780 C C . LEU A 1 104 ? -8.289 3.047 -11.398 1 94.31 104 LEU A C 1
ATOM 782 O O . LEU A 1 104 ? -8.648 3.322 -12.547 1 94.31 104 LEU A O 1
ATOM 786 N N . VAL A 1 105 ? -8.867 3.416 -10.328 1 94.69 105 VAL A N 1
ATOM 787 C CA . VAL A 1 105 ? -10.039 4.289 -10.383 1 94.69 105 VAL A CA 1
ATOM 788 C C . VAL A 1 105 ? -9.812 5.512 -9.5 1 94.69 105 VAL A C 1
ATOM 790 O O . VAL A 1 105 ? -9.039 5.465 -8.547 1 94.69 105 VAL A O 1
ATOM 793 N N . ALA A 1 106 ? -10.398 6.555 -9.898 1 93.5 106 ALA A N 1
ATOM 794 C CA . ALA A 1 106 ? -10.602 7.68 -8.992 1 93.5 106 ALA A CA 1
ATOM 795 C C . ALA A 1 106 ? -11.906 7.523 -8.211 1 93.5 106 ALA A C 1
ATOM 797 O O . ALA A 1 106 ? -12.992 7.648 -8.766 1 93.5 106 ALA A O 1
ATOM 798 N N . SER A 1 107 ? -11.781 7.184 -6.984 1 92.62 107 SER A N 1
ATOM 799 C CA . SER A 1 107 ? -12.938 7.066 -6.098 1 92.62 107 SER A CA 1
ATOM 800 C C . SER A 1 107 ? -13.328 8.422 -5.516 1 92.62 107 SER A C 1
ATOM 802 O O . SER A 1 107 ? -12.516 9.07 -4.852 1 92.62 107 SER A O 1
ATOM 804 N N . HIS A 1 108 ? -14.562 8.852 -5.789 1 94.19 108 HIS A N 1
ATOM 805 C CA . HIS A 1 108 ? -15.047 10.141 -5.312 1 94.19 108 HIS A CA 1
ATOM 806 C C . HIS A 1 108 ? -16.141 9.961 -4.262 1 94.19 108 HIS A C 1
ATOM 808 O O . HIS A 1 108 ? -17.125 9.25 -4.496 1 94.19 108 HIS A O 1
ATOM 814 N N . LEU A 1 109 ? -15.945 10.516 -3.172 1 93.94 109 LEU A N 1
ATOM 815 C CA . LEU A 1 109 ? -16.938 10.633 -2.113 1 93.94 109 LEU A CA 1
ATOM 816 C C . LEU A 1 109 ? -17.047 12.07 -1.615 1 93.94 109 LEU A C 1
ATOM 818 O O . LEU A 1 109 ? -16.078 12.609 -1.054 1 93.94 109 LEU A O 1
ATOM 822 N N . SER A 1 110 ? -18.219 12.727 -1.773 1 92.81 110 SER A N 1
ATOM 823 C CA . SER A 1 110 ? -18.391 14.141 -1.487 1 92.81 110 SER A CA 1
ATOM 824 C C . SER A 1 110 ? -18.312 14.414 0.011 1 92.81 110 SER A C 1
ATOM 826 O O . SER A 1 110 ? -18.094 15.555 0.429 1 92.81 110 SER A O 1
ATOM 828 N N . THR A 1 111 ? -18.516 13.398 0.8 1 93.81 111 THR A N 1
ATOM 829 C CA . THR A 1 111 ? -18.562 13.594 2.246 1 93.81 111 THR A CA 1
ATOM 830 C C . THR A 1 111 ? -17.203 13.305 2.883 1 93.81 111 THR A C 1
ATOM 832 O O . THR A 1 111 ? -17.109 13.18 4.105 1 93.81 111 THR A O 1
ATOM 835 N N . ARG A 1 112 ? -16.234 13.18 2.047 1 93.94 112 ARG A N 1
ATOM 836 C CA . ARG A 1 112 ? -14.883 12.883 2.525 1 93.94 112 ARG A CA 1
ATOM 837 C C . ARG A 1 112 ? -13.883 13.93 2.049 1 93.94 112 ARG A C 1
ATOM 839 O O . ARG A 1 112 ? -14.133 14.633 1.067 1 93.94 112 ARG A O 1
ATOM 846 N N . TYR A 1 113 ? -12.844 14.109 2.846 1 91.88 113 TYR A N 1
ATOM 847 C CA . TYR A 1 113 ? -11.688 14.883 2.404 1 91.88 113 TYR A CA 1
ATOM 848 C C . TYR A 1 113 ? -10.398 14.109 2.641 1 91.88 113 TYR A C 1
ATOM 850 O O . TYR A 1 113 ? -10.141 13.641 3.754 1 91.88 113 TYR A O 1
ATOM 858 N N . PRO A 1 114 ? -9.516 14.016 1.636 1 91.44 114 PRO A N 1
ATOM 859 C CA . PRO A 1 114 ? -9.742 14.445 0.254 1 91.44 114 PRO A CA 1
ATOM 860 C C . PRO A 1 114 ? -10.875 13.672 -0.422 1 91.44 114 PRO A C 1
ATOM 862 O O . PRO A 1 114 ? -11.078 12.492 -0.139 1 91.44 114 PRO A O 1
ATOM 865 N N . LYS A 1 115 ? -11.516 14.305 -1.36 1 92.62 115 LYS A N 1
ATOM 866 C CA . LYS A 1 115 ? -12.719 13.742 -1.967 1 92.62 115 LYS A CA 1
ATOM 867 C C . LYS A 1 115 ? -12.367 12.648 -2.971 1 92.62 115 LYS A C 1
ATOM 869 O O . LYS A 1 115 ? -13.172 11.75 -3.234 1 92.62 115 LYS A O 1
ATOM 874 N N . ILE A 1 116 ? -11.25 12.836 -3.584 1 92.06 116 ILE A N 1
ATOM 875 C CA . ILE A 1 116 ? -10.844 11.883 -4.613 1 92.06 116 ILE A CA 1
ATOM 876 C C . ILE A 1 116 ? -9.641 11.078 -4.121 1 92.06 116 ILE A C 1
ATOM 878 O O . ILE A 1 116 ? -8.633 11.656 -3.686 1 92.06 116 ILE A O 1
ATOM 882 N N . ILE A 1 117 ? -9.781 9.758 -4.156 1 91.19 117 ILE A N 1
ATOM 883 C CA . ILE A 1 117 ? -8.703 8.844 -3.814 1 91.19 117 ILE A CA 1
ATOM 884 C C . ILE A 1 117 ? -8.492 7.844 -4.953 1 91.19 117 ILE A C 1
ATOM 886 O O . ILE A 1 117 ? -9.453 7.254 -5.453 1 91.19 117 ILE A O 1
ATOM 890 N N . THR A 1 118 ? -7.281 7.773 -5.387 1 92.25 118 THR A N 1
ATOM 891 C CA . THR A 1 118 ? -6.949 6.758 -6.379 1 92.25 118 THR A CA 1
ATOM 892 C C . THR A 1 118 ? -6.902 5.375 -5.738 1 92.25 118 THR A C 1
ATOM 894 O O . THR A 1 118 ? -6.223 5.172 -4.73 1 92.25 118 THR A O 1
ATOM 897 N N . GLU A 1 119 ? -7.637 4.461 -6.355 1 92 119 GLU A N 1
ATOM 898 C CA . GLU A 1 119 ? -7.699 3.107 -5.812 1 92 119 GLU A CA 1
ATOM 899 C C . GLU A 1 119 ? -7.59 2.062 -6.918 1 92 119 GLU A C 1
ATOM 901 O O . GLU A 1 119 ? -7.816 2.367 -8.094 1 92 119 GLU A O 1
ATOM 906 N N . ALA A 1 120 ? -7.258 0.902 -6.445 1 93 120 ALA A N 1
ATOM 907 C CA . ALA A 1 120 ? -7.207 -0.249 -7.34 1 93 120 ALA A CA 1
ATOM 908 C C . ALA A 1 120 ? -8.508 -1.04 -7.293 1 93 120 ALA A C 1
ATOM 910 O O . ALA A 1 120 ? -9.258 -0.964 -6.312 1 93 120 ALA A O 1
ATOM 911 N N . ARG A 1 121 ? -8.852 -1.694 -8.422 1 95.44 121 ARG A N 1
ATOM 912 C CA . ARG A 1 121 ? -9.898 -2.703 -8.492 1 95.44 121 ARG A CA 1
ATOM 913 C C . ARG A 1 121 ? -9.414 -3.951 -9.227 1 95.44 121 ARG A C 1
ATOM 915 O O . ARG A 1 121 ? -8.781 -3.852 -10.281 1 95.44 121 ARG A O 1
ATOM 922 N N . CYS A 1 122 ? -9.734 -5.09 -8.602 1 96.81 122 CYS A N 1
ATOM 923 C CA . CYS A 1 122 ? -9.258 -6.336 -9.188 1 96.81 122 CYS A CA 1
ATOM 924 C C . CYS A 1 122 ? -9.961 -6.617 -10.508 1 96.81 122 CYS A C 1
ATOM 926 O O . CYS A 1 122 ? -11.18 -6.508 -10.602 1 96.81 122 CYS A O 1
ATOM 928 N N . LYS A 1 123 ? -9.195 -7.082 -11.484 1 96.75 123 LYS A N 1
ATOM 929 C CA . LYS A 1 123 ? -9.758 -7.445 -12.781 1 96.75 123 LYS A CA 1
ATOM 930 C C . LYS A 1 123 ? -10.359 -8.852 -12.75 1 96.75 123 LYS A C 1
ATOM 932 O O . LYS A 1 123 ? -11.305 -9.141 -13.477 1 96.75 123 LYS A O 1
ATOM 937 N N . CYS A 1 124 ? -9.742 -9.68 -12 1 96 124 CYS A N 1
ATOM 938 C CA . CYS A 1 124 ? -10.062 -11.109 -12.023 1 96 124 CYS A CA 1
ATOM 939 C C . CYS A 1 124 ? -10.531 -11.586 -10.656 1 96 124 CYS A C 1
ATOM 941 O O . CYS A 1 124 ? -10.039 -11.117 -9.625 1 96 124 CYS A O 1
ATOM 943 N N . SER A 1 125 ? -11.484 -12.531 -10.688 1 94.38 125 SER A N 1
ATOM 944 C CA . SER A 1 125 ? -11.883 -13.188 -9.445 1 94.38 125 SER A CA 1
ATOM 945 C C . SER A 1 125 ? -10.906 -14.297 -9.07 1 94.38 125 SER A C 1
ATOM 947 O O . SER A 1 125 ? -10.695 -14.562 -7.887 1 94.38 125 SER A O 1
ATOM 949 N N . GLY A 1 126 ? -10.414 -14.953 -10.094 1 95.5 126 GLY A N 1
ATOM 950 C CA . GLY A 1 126 ? -9.406 -15.977 -9.906 1 95.5 126 GLY A CA 1
ATOM 951 C C . GLY A 1 126 ? -8.023 -15.547 -10.375 1 95.5 126 GLY A C 1
ATOM 952 O O . GLY A 1 126 ? -7.898 -14.672 -11.234 1 95.5 126 GLY A O 1
ATOM 953 N N . CYS A 1 127 ? -7.023 -16.203 -9.711 1 95.5 127 CYS A N 1
ATOM 954 C CA . CYS A 1 127 ? -5.668 -15.953 -10.195 1 95.5 127 CYS A CA 1
ATOM 955 C C . CYS A 1 127 ? -5.52 -16.391 -11.648 1 95.5 127 CYS A C 1
ATOM 957 O O . CYS A 1 127 ? -5.996 -17.469 -12.023 1 95.5 127 CYS A O 1
ATOM 959 N N . VAL A 1 128 ? -4.883 -15.539 -12.398 1 95.06 128 VAL A N 1
ATOM 960 C CA . VAL A 1 128 ? -4.719 -15.844 -13.812 1 95.06 128 VAL A CA 1
ATOM 961 C C . VAL A 1 128 ? -4.074 -17.219 -13.969 1 95.06 128 VAL A C 1
ATOM 963 O O . VAL A 1 128 ? -3.029 -17.5 -13.375 1 95.06 128 VAL A O 1
ATOM 966 N N . PRO A 1 129 ? -4.648 -18.078 -14.75 1 91.94 129 PRO A N 1
ATOM 967 C CA . PRO A 1 129 ? -4.145 -19.453 -14.859 1 91.94 129 PRO A CA 1
ATOM 968 C C . PRO A 1 129 ? -2.801 -19.516 -15.586 1 91.94 129 PRO A C 1
ATOM 970 O O . PRO A 1 129 ? -2.551 -18.75 -16.516 1 91.94 129 PRO A O 1
ATOM 973 N N . LEU A 1 130 ? -1.932 -20.469 -15.094 1 86.06 130 LEU A N 1
ATOM 974 C CA . LEU A 1 130 ? -0.637 -20.688 -15.727 1 86.06 130 LEU A CA 1
ATOM 975 C C . LEU A 1 130 ? -0.806 -21.359 -17.094 1 86.06 130 LEU A C 1
ATOM 977 O O . LEU A 1 130 ? 0.072 -21.25 -17.953 1 86.06 130 LEU A O 1
ATOM 981 N N . GLU A 1 131 ? -1.896 -22.156 -17.172 1 78.88 131 GLU A N 1
ATOM 982 C CA . GLU A 1 131 ? -2.25 -22.828 -18.422 1 78.88 131 GLU A CA 1
ATOM 983 C C . GLU A 1 131 ? -3.693 -22.531 -18.828 1 78.88 131 GLU A C 1
ATOM 985 O O . GLU A 1 131 ? -4.449 -21.938 -18.047 1 78.88 131 GLU A O 1
ATOM 990 N N . GLU A 1 132 ? -3.953 -22.734 -20.016 1 73 132 GLU A N 1
ATOM 991 C CA . GLU A 1 132 ? -5.262 -22.406 -20.578 1 73 132 GLU A CA 1
ATOM 992 C C . GLU A 1 132 ? -6.348 -23.312 -19.984 1 73 132 GLU A C 1
ATOM 994 O O . GLU A 1 132 ? -7.496 -23.281 -20.438 1 73 132 GLU A O 1
ATOM 999 N N . ASN A 1 133 ? -6.016 -23.984 -18.953 1 69.12 133 ASN A N 1
ATOM 1000 C CA . ASN A 1 133 ? -7 -24.938 -18.438 1 69.12 133 ASN A CA 1
ATOM 1001 C C . ASN A 1 133 ? -7.883 -24.312 -17.375 1 69.12 133 ASN A C 1
ATOM 1003 O O . ASN A 1 133 ? -8.547 -25.016 -16.609 1 69.12 133 ASN A O 1
ATOM 1007 N N . GLY A 1 134 ? -7.891 -23.109 -17.25 1 78.06 134 GLY A N 1
ATOM 1008 C CA . GLY A 1 134 ? -8.828 -22.453 -16.359 1 78.06 134 GLY A CA 1
ATOM 1009 C C . GLY A 1 134 ? -8.211 -22.047 -15.031 1 78.06 134 GLY A C 1
ATOM 1010 O O . GLY A 1 134 ? -7.047 -22.359 -14.766 1 78.06 134 GLY A O 1
ATOM 1011 N N . HIS A 1 135 ? -8.992 -21.438 -14.242 1 84.81 135 HIS A N 1
ATOM 1012 C CA . HIS A 1 135 ? -8.586 -20.969 -12.922 1 84.81 135 HIS A CA 1
ATOM 1013 C C . HIS A 1 135 ? -8.508 -22.109 -11.93 1 84.81 135 HIS A C 1
ATOM 1015 O O . HIS A 1 135 ? -9.266 -23.078 -12.031 1 84.81 135 HIS A O 1
ATOM 1021 N N . SER A 1 136 ? -7.531 -22.016 -11.008 1 86.56 136 SER A N 1
ATOM 1022 C CA . SER A 1 136 ? -7.441 -23 -9.93 1 86.56 136 SER A CA 1
ATOM 1023 C C . SER A 1 136 ? -8.594 -22.844 -8.945 1 86.56 136 SER A C 1
ATOM 1025 O O . SER A 1 136 ? -9.016 -21.719 -8.656 1 86.56 136 SER A O 1
ATOM 1027 N N . ASP A 1 137 ? -9.023 -23.953 -8.359 1 89.62 137 ASP A N 1
ATOM 1028 C CA . ASP A 1 137 ? -10.055 -23.922 -7.332 1 89.62 137 ASP A CA 1
ATOM 1029 C C . ASP A 1 137 ? -9.453 -23.656 -5.953 1 89.62 137 ASP A C 1
ATOM 1031 O O . ASP A 1 137 ? -10.18 -23.484 -4.973 1 89.62 137 ASP A O 1
ATOM 1035 N N . LEU A 1 138 ? -8.195 -23.578 -5.906 1 92.38 138 LEU A N 1
ATOM 1036 C CA . LEU A 1 138 ? -7.527 -23.453 -4.613 1 92.38 138 LEU A CA 1
ATOM 1037 C C . LEU A 1 138 ? -7.273 -21.984 -4.285 1 92.38 138 LEU A C 1
ATOM 1039 O O . LEU A 1 138 ? -7.035 -21.625 -3.127 1 92.38 138 LEU A O 1
ATOM 1043 N N . THR A 1 139 ? -7.266 -21.188 -5.371 1 95.06 139 THR A N 1
ATOM 1044 C CA . THR A 1 139 ? -6.836 -19.812 -5.148 1 95.06 139 THR A CA 1
ATOM 1045 C C . THR A 1 139 ? -7.844 -18.828 -5.746 1 95.06 139 THR A C 1
ATOM 1047 O O . THR A 1 139 ? -8.68 -19.219 -6.566 1 95.06 139 THR A O 1
ATOM 1050 N N . ARG A 1 140 ? -7.785 -17.641 -5.344 1 96.12 140 ARG A N 1
ATOM 1051 C CA . ARG A 1 140 ? -8.578 -16.547 -5.879 1 96.12 140 ARG A CA 1
ATOM 1052 C C . ARG A 1 140 ? -7.855 -15.219 -5.703 1 96.12 140 ARG A C 1
ATOM 1054 O O . ARG A 1 140 ? -6.879 -15.125 -4.961 1 96.12 140 ARG A O 1
ATOM 1061 N N . CYS A 1 141 ? -8.312 -14.219 -6.465 1 96.69 141 CYS A N 1
ATOM 1062 C CA . CYS A 1 141 ? -7.801 -12.867 -6.27 1 96.69 141 CYS A CA 1
ATOM 1063 C C . CYS A 1 141 ? -8.594 -12.133 -5.195 1 96.69 141 CYS A C 1
ATOM 1065 O O . CYS A 1 141 ? -9.828 -12.156 -5.207 1 96.69 141 CYS A O 1
ATOM 1067 N N . GLU A 1 142 ? -7.844 -11.492 -4.297 1 94.75 142 GLU A N 1
ATOM 1068 C CA . GLU A 1 142 ? -8.477 -10.688 -3.258 1 94.75 142 GLU A CA 1
ATOM 1069 C C . GLU A 1 142 ? -7.871 -9.289 -3.189 1 94.75 142 GLU A C 1
ATOM 1071 O O . GLU A 1 142 ? -6.668 -9.125 -3.4 1 94.75 142 GLU A O 1
ATOM 1076 N N . PRO A 1 143 ? -8.75 -8.336 -2.896 1 94.38 143 PRO A N 1
ATOM 1077 C CA . PRO A 1 143 ? -8.234 -6.977 -2.734 1 94.38 143 PRO A CA 1
ATOM 1078 C C . PRO A 1 143 ? -7.27 -6.848 -1.556 1 94.38 143 PRO A C 1
ATOM 1080 O O . PRO A 1 143 ? -7.449 -7.512 -0.532 1 94.38 143 PRO A O 1
ATOM 1083 N N . VAL A 1 144 ? -6.25 -6.07 -1.745 1 91.88 144 VAL A N 1
ATOM 1084 C CA . VAL A 1 144 ? -5.352 -5.664 -0.672 1 91.88 144 VAL A CA 1
ATOM 1085 C C . VAL A 1 144 ? -5.695 -4.246 -0.22 1 91.88 144 VAL A C 1
ATOM 1087 O O . VAL A 1 144 ? -5.66 -3.307 -1.021 1 91.88 144 VAL A O 1
ATOM 1090 N N . TYR A 1 145 ? -5.969 -4.086 1.079 1 89.88 145 TYR A N 1
ATOM 1091 C CA . TYR A 1 145 ? -6.363 -2.781 1.603 1 89.88 145 TYR A CA 1
ATOM 1092 C C . TYR A 1 145 ? -5.305 -2.23 2.549 1 89.88 145 TYR A C 1
ATOM 1094 O O . TYR A 1 145 ? -4.645 -2.99 3.262 1 89.88 145 TYR A O 1
ATOM 1102 N N . ARG A 1 146 ? -5.195 -0.922 2.525 1 86.88 146 ARG A N 1
ATOM 1103 C CA . ARG A 1 146 ? -4.391 -0.174 3.484 1 86.88 146 ARG A CA 1
ATOM 1104 C C . ARG A 1 146 ? -5.145 1.049 3.998 1 86.88 146 ARG A C 1
ATOM 1106 O O . ARG A 1 146 ? -5.832 1.725 3.232 1 86.88 146 ARG A O 1
ATOM 1113 N N . PRO A 1 147 ? -4.91 1.295 5.215 1 85.75 147 PRO A N 1
ATOM 1114 C CA . PRO A 1 147 ? -5.609 2.461 5.762 1 85.75 147 PRO A CA 1
ATOM 1115 C C . PRO A 1 147 ? -5 3.783 5.297 1 85.75 147 PRO A C 1
ATOM 1117 O O . PRO A 1 147 ? -3.775 3.906 5.211 1 85.75 147 PRO A O 1
ATOM 1120 N N . VAL A 1 148 ? -5.938 4.707 4.945 1 86.31 148 VAL A N 1
ATOM 1121 C CA . VAL A 1 148 ? -5.52 6.082 4.703 1 86.31 148 VAL A CA 1
ATOM 1122 C C . VAL A 1 148 ? -6.359 7.035 5.551 1 86.31 148 VAL A C 1
ATOM 1124 O O . VAL A 1 148 ? -7.539 6.781 5.797 1 86.31 148 VAL A O 1
ATOM 1127 N N . ARG A 1 149 ? -5.691 8.039 5.996 1 85.69 149 ARG A N 1
ATOM 1128 C CA . ARG A 1 149 ? -6.367 9.031 6.828 1 85.69 149 ARG A CA 1
ATOM 1129 C C . ARG A 1 149 ? -7.215 9.969 5.98 1 85.69 149 ARG A C 1
ATOM 1131 O O . ARG A 1 149 ? -6.777 10.43 4.926 1 85.69 149 ARG A O 1
ATOM 1138 N N . VAL A 1 150 ? -8.414 10.188 6.469 1 90.75 150 VAL A N 1
ATOM 1139 C CA . VAL A 1 150 ? -9.336 11.102 5.801 1 90.75 150 VAL A CA 1
ATOM 1140 C C . VAL A 1 150 ? -10.141 11.875 6.844 1 90.75 150 VAL A C 1
ATOM 1142 O O . VAL A 1 150 ? -10.141 11.523 8.023 1 90.75 150 VAL A O 1
ATOM 1145 N N . LEU A 1 151 ? -10.68 12.977 6.41 1 93.5 151 LEU A N 1
ATOM 1146 C CA . LEU A 1 151 ? -11.766 13.609 7.16 1 93.5 151 LEU A CA 1
ATOM 1147 C C . LEU A 1 151 ? -13.125 13.164 6.629 1 93.5 151 LEU A C 1
ATOM 1149 O O . LEU A 1 151 ? -13.328 13.109 5.414 1 93.5 151 LEU A O 1
ATOM 1153 N N . SER A 1 152 ? -14.023 12.859 7.473 1 95.19 152 SER A N 1
ATOM 1154 C CA . SER A 1 152 ? -15.367 12.445 7.082 1 95.19 152 SER A CA 1
ATOM 1155 C C . SER A 1 152 ? -16.422 13.414 7.621 1 95.19 152 SER A C 1
ATOM 1157 O O . SER A 1 152 ? -16.359 13.828 8.781 1 95.19 152 SER A O 1
ATOM 1159 N N . ARG A 1 153 ? -17.297 13.836 6.641 1 95.12 153 ARG A N 1
ATOM 1160 C CA . ARG A 1 153 ? -18.391 14.703 7.059 1 95.12 153 ARG A CA 1
ATOM 1161 C C . ARG A 1 153 ? -19.25 14.023 8.117 1 95.12 153 ARG A C 1
ATOM 1163 O O . ARG A 1 153 ? -19.625 12.859 7.969 1 95.12 153 ARG A O 1
ATOM 1170 N N . THR A 1 154 ? -19.406 14.859 9.023 1 93.31 154 THR A N 1
ATOM 1171 C CA . THR A 1 154 ? -20.281 14.344 10.07 1 93.31 154 THR A CA 1
ATOM 1172 C C . THR A 1 154 ? -21.734 14.711 9.789 1 93.31 154 THR A C 1
ATOM 1174 O O . THR A 1 154 ? -22.031 15.414 8.82 1 93.31 154 THR A O 1
ATOM 1177 N N . GLY A 1 155 ? -22.828 14.125 10.359 1 88.44 155 GLY A N 1
ATOM 1178 C CA . GLY A 1 155 ? -24.219 14.484 10.219 1 88.44 155 GLY A CA 1
ATOM 1179 C C . GLY A 1 155 ? -24.562 15.812 10.867 1 88.44 155 GLY A C 1
ATOM 1180 O O . GLY A 1 155 ? -25.703 16.266 10.781 1 88.44 155 GLY A O 1
ATOM 1181 N N . ASN A 1 156 ? -23.578 16.547 11.352 1 92.31 156 ASN A N 1
ATOM 1182 C CA . ASN A 1 156 ? -23.812 17.781 12.094 1 92.31 156 ASN A CA 1
ATOM 1183 C C . ASN A 1 156 ? -23.609 19.016 11.219 1 92.31 156 ASN A C 1
ATOM 1185 O O . ASN A 1 156 ? -22.734 19.016 10.344 1 92.31 156 ASN A O 1
ATOM 1189 N N . CYS A 1 157 ? -24.422 20.016 11.43 1 93.31 157 CYS A N 1
ATOM 1190 C CA . CYS A 1 157 ? -24.328 21.328 10.797 1 93.31 157 CYS A CA 1
ATOM 1191 C C . CYS A 1 157 ? -24.312 22.422 11.852 1 93.31 157 CYS A C 1
ATOM 1193 O O . CYS A 1 157 ? -25.297 22.641 12.562 1 93.31 157 CYS A O 1
ATOM 1195 N N . VAL A 1 158 ? -23.172 23.062 12.016 1 93.62 158 VAL A N 1
ATOM 1196 C CA . VAL A 1 158 ? -23 24.141 12.992 1 93.62 158 VAL A CA 1
ATOM 1197 C C . VAL A 1 158 ? -22.781 25.469 12.266 1 93.62 158 VAL A C 1
ATOM 1199 O O . VAL A 1 158 ? -21.828 25.625 11.5 1 93.62 158 VAL A O 1
ATOM 1202 N N . ASN A 1 159 ? -23.734 26.438 12.531 1 93.25 159 ASN A N 1
ATOM 1203 C CA . ASN A 1 159 ? -23.656 27.75 11.898 1 93.25 159 ASN A CA 1
ATOM 1204 C C . ASN A 1 159 ? -23.625 27.641 10.375 1 93.25 159 ASN A C 1
ATOM 1206 O O . ASN A 1 159 ? -22.828 28.328 9.719 1 93.25 159 ASN A O 1
ATOM 1210 N N . GLY A 1 160 ? -24.359 26.672 9.883 1 93.62 160 GLY A N 1
ATOM 1211 C CA . GLY A 1 160 ? -24.516 26.516 8.445 1 93.62 160 GLY A CA 1
ATOM 1212 C C . GLY A 1 160 ? -23.344 25.812 7.789 1 93.62 160 GLY A C 1
ATOM 1213 O O . GLY A 1 160 ? -23.188 25.859 6.566 1 93.62 160 GLY A O 1
ATOM 1214 N N . VAL A 1 161 ? -22.453 25.234 8.531 1 95.31 161 VAL A N 1
ATOM 1215 C CA . VAL A 1 161 ? -21.266 24.578 8 1 95.31 161 VAL A CA 1
ATOM 1216 C C . VAL A 1 161 ? -21.219 23.141 8.469 1 95.31 161 VAL A C 1
ATOM 1218 O O . VAL A 1 161 ? -21.406 22.859 9.656 1 95.31 161 VAL A O 1
ATOM 1221 N N . TYR A 1 162 ? -20.969 22.312 7.445 1 96 162 TYR A N 1
ATOM 1222 C CA . TYR A 1 162 ? -20.812 20.891 7.793 1 96 162 TYR A CA 1
ATOM 1223 C C . TYR A 1 162 ? -19.609 20.688 8.695 1 96 162 TYR A C 1
ATOM 1225 O O . TYR A 1 162 ? -18.562 21.297 8.5 1 96 162 TYR A O 1
ATOM 1233 N N . GLN A 1 163 ? -19.766 19.75 9.648 1 96.25 163 GLN A N 1
ATOM 1234 C CA . GLN A 1 163 ? -18.641 19.359 10.492 1 96.25 163 GLN A CA 1
ATOM 1235 C C . GLN A 1 163 ? -18 18.078 9.977 1 96.25 163 GLN A C 1
ATOM 1237 O O . GLN A 1 163 ? -18.688 17.172 9.5 1 96.25 163 GLN A O 1
ATOM 1242 N N . TYR A 1 164 ? -16.688 18.078 10.055 1 96.12 164 TYR A N 1
ATOM 1243 C CA . TYR A 1 164 ? -15.922 16.906 9.656 1 96.12 164 TYR A CA 1
ATOM 1244 C C . TYR A 1 164 ? -15.133 16.344 10.836 1 96.12 164 TYR A C 1
ATOM 1246 O O . TYR A 1 164 ? -14.812 17.078 11.781 1 96.12 164 TYR A O 1
ATOM 1254 N N . ALA A 1 165 ? -14.891 14.984 10.797 1 96.12 165 ALA A N 1
ATOM 1255 C CA . ALA A 1 165 ? -14.117 14.305 11.836 1 96.12 165 ALA A CA 1
ATOM 1256 C C . ALA A 1 165 ? -13.047 13.406 11.219 1 96.12 165 ALA A C 1
ATOM 1258 O O . ALA A 1 165 ? -13.211 12.906 10.102 1 96.12 165 ALA A O 1
ATOM 1259 N N . ALA A 1 166 ? -11.961 13.203 11.984 1 92.5 166 ALA A N 1
ATOM 1260 C CA . ALA A 1 166 ? -10.898 12.281 11.586 1 92.5 166 ALA A CA 1
ATOM 1261 C C . ALA A 1 166 ? -11.453 10.867 11.391 1 92.5 166 ALA A C 1
ATOM 1263 O O . ALA A 1 166 ? -12.266 10.398 12.195 1 92.5 166 ALA A O 1
ATOM 1264 N N . ALA A 1 167 ? -11.094 10.312 10.266 1 91.06 167 ALA A N 1
ATOM 1265 C CA . ALA A 1 167 ? -11.539 8.961 9.93 1 91.06 167 ALA A CA 1
ATOM 1266 C C . ALA A 1 167 ? -10.477 8.211 9.141 1 91.06 167 ALA A C 1
ATOM 1268 O O . ALA A 1 167 ? -9.43 8.773 8.805 1 91.06 167 ALA A O 1
ATOM 1269 N N . VAL A 1 168 ? -10.703 6.914 9.023 1 88 168 VAL A N 1
ATOM 1270 C CA . VAL A 1 168 ? -9.82 6.066 8.234 1 88 168 VAL A CA 1
ATOM 1271 C C . VAL A 1 168 ? -10.594 5.441 7.074 1 88 168 VAL A C 1
ATOM 1273 O O . VAL A 1 168 ? -11.727 4.98 7.254 1 88 168 VAL A O 1
ATOM 1276 N N . HIS A 1 169 ? -10.016 5.582 5.934 1 87.94 169 HIS A N 1
ATOM 1277 C CA . HIS A 1 169 ? -10.547 4.934 4.742 1 87.94 169 HIS A CA 1
ATOM 1278 C C . HIS A 1 169 ? -9.664 3.775 4.297 1 87.94 169 HIS A C 1
ATOM 1280 O O . HIS A 1 169 ? -8.453 3.945 4.125 1 87.94 169 HIS A O 1
ATOM 1286 N N . MET A 1 170 ? -10.305 2.607 4.152 1 89.44 170 MET A N 1
ATOM 1287 C CA . MET A 1 170 ? -9.555 1.46 3.654 1 89.44 170 MET A CA 1
ATOM 1288 C C . MET A 1 170 ? -9.406 1.525 2.137 1 89.44 170 MET A C 1
ATOM 1290 O O . MET A 1 170 ? -10.328 1.164 1.403 1 89.44 170 MET A O 1
ATOM 1294 N N . LYS A 1 171 ? -8.234 1.98 1.788 1 89.62 171 LYS A N 1
ATOM 1295 C CA . LYS A 1 171 ? -7.91 2.17 0.378 1 89.62 171 LYS A CA 1
ATOM 1296 C C . LYS A 1 171 ? -7.422 0.87 -0.253 1 89.62 171 LYS A C 1
ATOM 1298 O O . LYS A 1 171 ? -6.48 0.247 0.244 1 89.62 171 LYS A O 1
ATOM 1303 N N . GLN A 1 172 ? -8.117 0.48 -1.32 1 90.81 172 GLN A N 1
ATOM 1304 C CA . GLN A 1 172 ? -7.617 -0.683 -2.047 1 90.81 172 GLN A CA 1
ATOM 1305 C C . GLN A 1 172 ? -6.348 -0.346 -2.818 1 90.81 172 GLN A C 1
ATOM 1307 O O . GLN A 1 172 ? -6.375 0.457 -3.754 1 90.81 172 GLN A O 1
ATOM 1312 N N . GLU A 1 173 ? -5.301 -1.028 -2.486 1 90.06 173 GLU A N 1
ATOM 1313 C CA . GLU A 1 173 ? -3.986 -0.723 -3.047 1 90.06 173 GLU A CA 1
ATOM 1314 C C . GLU A 1 173 ? -3.65 -1.66 -4.203 1 90.06 173 GLU A C 1
ATOM 1316 O O . GLU A 1 173 ? -2.77 -1.363 -5.016 1 90.06 173 GLU A O 1
ATOM 1321 N N . GLY A 1 174 ? -4.254 -2.752 -4.188 1 92.12 174 GLY A N 1
ATOM 1322 C CA . GLY A 1 174 ? -4.004 -3.754 -5.215 1 92.12 174 GLY A CA 1
ATOM 1323 C C . GLY A 1 174 ? -4.785 -5.035 -5 1 92.12 174 GLY A C 1
ATOM 1324 O O . GLY A 1 174 ? -5.793 -5.043 -4.289 1 92.12 174 GLY A O 1
ATOM 1325 N N . CYS A 1 175 ? -4.324 -6.012 -5.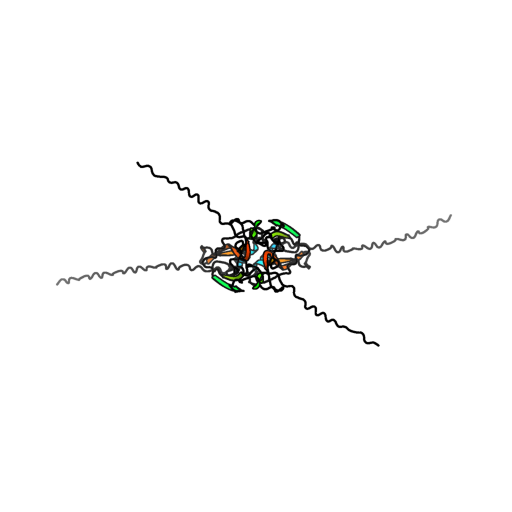727 1 94.88 175 CYS A N 1
ATOM 1326 C CA . CYS A 1 175 ? -4.891 -7.352 -5.609 1 94.88 175 CYS A CA 1
ATOM 1327 C C . CYS A 1 175 ? -3.791 -8.398 -5.477 1 94.88 175 CYS A C 1
ATOM 1329 O O . CYS A 1 175 ? -2.662 -8.18 -5.914 1 94.88 175 CYS A O 1
ATOM 1331 N N . THR A 1 176 ? -4.121 -9.461 -4.828 1 95.62 176 THR A N 1
ATOM 1332 C CA . THR A 1 176 ? -3.133 -10.523 -4.664 1 95.62 176 THR A CA 1
ATOM 1333 C C . THR A 1 176 ? -3.795 -11.898 -4.734 1 95.62 176 THR A C 1
ATOM 1335 O O . THR A 1 176 ? -4.984 -12.031 -4.441 1 95.62 176 THR A O 1
ATOM 1338 N N . CYS A 1 177 ? -3.006 -12.875 -5.18 1 96.62 177 CYS A N 1
ATOM 1339 C CA . CYS A 1 177 ? -3.479 -14.25 -5.25 1 96.62 177 CYS A CA 1
ATOM 1340 C C . CYS A 1 177 ? -3.4 -14.922 -3.883 1 96.62 177 CYS A C 1
ATOM 1342 O O . CYS A 1 177 ? -2.326 -15.008 -3.289 1 96.62 177 CYS A O 1
ATOM 1344 N N . VAL A 1 178 ? -4.547 -15.43 -3.422 1 96.5 178 VAL A N 1
ATOM 1345 C CA . VAL A 1 178 ? -4.598 -15.992 -2.074 1 96.5 178 VAL A CA 1
ATOM 1346 C C . VAL A 1 178 ? -5.18 -17.406 -2.123 1 96.5 178 VAL A C 1
ATOM 1348 O O . VAL A 1 178 ? -5.852 -17.766 -3.088 1 96.5 178 VAL A O 1
ATOM 1351 N N . ARG A 1 179 ? -4.879 -18.109 -1.094 1 96.19 179 ARG A N 1
ATOM 1352 C CA . ARG A 1 179 ? -5.57 -19.375 -0.882 1 96.19 179 ARG A CA 1
ATOM 1353 C C . ARG A 1 179 ? -7.016 -19.141 -0.46 1 96.19 179 ARG A C 1
ATOM 1355 O O . ARG A 1 179 ? -7.293 -18.328 0.412 1 96.19 179 ARG A O 1
ATOM 1362 N N . LYS A 1 180 ? -7.934 -19.938 -1.107 1 95.38 180 LYS A N 1
ATOM 1363 C CA . LYS A 1 180 ? -9.352 -19.828 -0.767 1 95.38 180 LYS A CA 1
ATOM 1364 C C . LYS A 1 180 ? -9.609 -20.328 0.652 1 95.38 180 LYS A C 1
ATOM 1366 O O . LYS A 1 180 ? -8.969 -21.266 1.116 1 95.38 180 LYS A O 1
ATOM 1371 N N . THR A 1 181 ? -10.555 -19.594 1.274 1 93.56 181 THR A N 1
ATOM 1372 C CA . THR A 1 181 ? -10.953 -20.016 2.615 1 93.56 181 THR A CA 1
ATOM 1373 C C . THR A 1 181 ? -11.969 -21.156 2.547 1 93.56 181 THR A C 1
ATOM 1375 O O . THR A 1 181 ? -12.609 -21.359 1.515 1 93.56 181 THR A O 1
ATOM 1378 N N . GLU A 1 182 ? -11.992 -21.953 3.525 1 87.38 182 GLU A N 1
ATOM 1379 C CA . GLU A 1 182 ? -13 -23.016 3.645 1 87.38 182 GLU A CA 1
ATOM 1380 C C . GLU A 1 182 ? -14.227 -22.516 4.406 1 87.38 182 GLU A C 1
ATOM 1382 O O . GLU A 1 182 ? -14.109 -21.719 5.34 1 87.38 182 GLU A O 1
ATOM 1387 N N . ALA A 1 183 ? -15.453 -22.594 3.713 1 69.25 183 ALA A N 1
ATOM 1388 C CA . ALA A 1 183 ? -16.703 -22.172 4.344 1 69.25 183 ALA A CA 1
ATOM 1389 C C . ALA A 1 183 ? -16.812 -22.719 5.766 1 69.25 183 ALA A C 1
ATOM 1391 O O . ALA A 1 183 ? -16.297 -23.812 6.055 1 69.25 183 ALA A O 1
ATOM 1392 N N . LEU A 1 184 ? -17.031 -21.797 6.668 1 58.56 184 LEU A N 1
ATOM 1393 C CA . LEU A 1 184 ? -17.328 -22.25 8.023 1 58.56 184 LEU A CA 1
ATOM 1394 C C . LEU A 1 184 ? -18.438 -23.297 8.016 1 58.56 184 LEU A C 1
ATOM 1396 O O . LEU A 1 184 ? -19.453 -23.125 7.332 1 58.56 184 LEU A O 1
ATOM 1400 N N . SER A 1 185 ? -18.156 -24.547 7.809 1 49.44 185 SER A N 1
ATOM 1401 C CA . SER A 1 185 ? -19.234 -25.5 8.047 1 49.44 185 SER A CA 1
ATOM 1402 C C . SER A 1 185 ? -20.125 -25.047 9.203 1 49.44 185 SER A C 1
ATOM 1404 O O . SER A 1 185 ? -19.656 -24.906 10.336 1 49.44 185 SER A O 1
ATOM 1406 N N . GLY A 1 186 ? -20.906 -24.125 9.023 1 43.09 186 GLY A N 1
ATOM 1407 C CA . GLY A 1 186 ? -21.969 -24.016 10.016 1 43.09 186 GLY A CA 1
ATOM 1408 C C . GLY A 1 186 ? -22.484 -25.375 10.477 1 43.09 186 GLY A C 1
ATOM 1409 O O . GLY A 1 186 ? -22.812 -26.234 9.664 1 43.09 186 GLY A O 1
ATOM 1410 N N . SER A 1 187 ? -21.938 -25.922 11.523 1 41.25 187 SER A N 1
ATOM 1411 C CA . SER A 1 187 ? -22.688 -26.969 12.203 1 41.25 187 SER A CA 1
ATOM 1412 C C . SER A 1 187 ? -24.172 -26.641 12.25 1 41.25 187 SER A C 1
ATOM 1414 O O . SER A 1 187 ? -24.578 -25.672 12.883 1 41.25 187 SER A O 1
ATOM 1416 N N . GLY A 1 188 ? -24.875 -26.719 11.172 1 36.34 188 GLY A N 1
ATOM 1417 C CA . GLY A 1 188 ? -26.312 -26.828 11.297 1 36.34 188 GLY A CA 1
ATOM 1418 C C . GLY A 1 188 ? -26.75 -27.812 12.375 1 36.34 188 GLY A C 1
ATOM 1419 O O . GLY A 1 188 ? -26.594 -29.031 12.211 1 36.34 188 GLY A O 1
ATOM 1420 N N . SER A 1 189 ? -26.469 -27.469 13.617 1 38.5 189 SER A N 1
ATOM 1421 C CA . SER A 1 189 ? -27.234 -28.203 14.617 1 38.5 189 SER A CA 1
ATOM 1422 C C . SER A 1 189 ? -28.719 -28.25 14.266 1 38.5 189 SER A C 1
ATOM 1424 O O . SER A 1 189 ? -29.406 -27.234 14.359 1 38.5 189 SER A O 1
ATOM 1426 N N . GLY A 1 190 ? -29.016 -28.812 13.188 1 34.5 190 GLY A N 1
ATOM 1427 C CA . GLY A 1 190 ? -30.406 -29.219 13.031 1 34.5 190 GLY A CA 1
ATOM 1428 C C . GLY A 1 190 ? -30.953 -30 14.219 1 34.5 190 GLY A C 1
ATOM 1429 O O . GLY A 1 190 ? -30.734 -31.203 14.32 1 34.5 190 GLY A O 1
ATOM 1430 N N . SER A 1 191 ? -30.859 -29.375 15.445 1 36.38 191 SER A N 1
ATOM 1431 C CA . SER A 1 191 ? -31.672 -29.969 16.484 1 36.38 191 SER A CA 1
ATOM 1432 C C . SER A 1 191 ? -33.125 -30.078 16.047 1 36.38 191 SER A C 1
ATOM 1434 O O . SER A 1 191 ? -33.781 -29.078 15.812 1 36.38 191 SER A O 1
ATOM 1436 N N . ASN A 1 192 ? -33.406 -31.094 15.32 1 33.97 192 ASN A N 1
ATOM 1437 C CA . ASN A 1 192 ? -34.781 -31.578 15.102 1 33.97 192 ASN A CA 1
ATOM 1438 C C . ASN A 1 192 ? -35.5 -31.797 16.422 1 33.97 192 ASN A C 1
ATOM 1440 O O . ASN A 1 192 ? -35.312 -32.844 17.062 1 33.97 192 ASN A O 1
ATOM 1444 N N . GLY A 1 193 ? -35.5 -30.812 17.375 1 30.2 193 GLY A N 1
ATOM 1445 C CA . GLY A 1 193 ? -36.375 -31.016 18.516 1 30.2 193 GLY A CA 1
ATOM 1446 C C . GLY A 1 193 ? -37.812 -31.203 18.141 1 30.2 193 GLY A C 1
ATOM 1447 O O . GLY A 1 193 ? -38.469 -30.266 17.672 1 30.2 193 GLY A O 1
ATOM 1448 N N . SER A 1 194 ? -38.156 -32.438 17.672 1 31.72 194 SER A N 1
ATOM 1449 C CA . SER A 1 194 ? -39.5 -32.969 17.547 1 31.72 194 SER A CA 1
ATOM 1450 C C . SER A 1 194 ? -40.281 -32.781 18.828 1 31.72 194 SER A C 1
ATOM 1452 O O . SER A 1 194 ? -40.156 -33.594 19.766 1 31.72 194 SER A O 1
ATOM 1454 N N . ASP A 1 195 ? -40.344 -31.609 19.484 1 28.89 195 ASP A N 1
ATOM 1455 C CA . ASP A 1 195 ? -41.25 -31.516 20.641 1 28.89 195 ASP A CA 1
ATOM 1456 C C . ASP A 1 195 ? -42.719 -31.688 20.219 1 28.89 195 ASP A C 1
ATOM 1458 O O . ASP A 1 195 ? -43.281 -30.828 19.531 1 28.89 195 ASP A O 1
ATOM 1462 N N . ASP A 1 196 ? -43.156 -32.938 20.016 1 31.8 196 ASP A N 1
ATOM 1463 C CA . ASP A 1 196 ? -44.531 -33.438 19.953 1 31.8 196 ASP A CA 1
ATOM 1464 C C . ASP A 1 196 ? -45.344 -32.938 21.156 1 31.8 196 ASP A C 1
ATOM 1466 O O . ASP A 1 196 ? -44.938 -33.156 22.297 1 31.8 196 ASP A O 1
ATOM 1470 N N . PRO A 1 197 ? -46.062 -31.781 21.078 1 30.53 197 PRO A N 1
ATOM 1471 C CA . PRO A 1 197 ? -46.938 -31.375 22.188 1 30.53 197 PRO A CA 1
ATOM 1472 C C . PRO A 1 197 ? -47.875 -32.5 22.625 1 30.53 197 PRO A C 1
ATOM 1474 O O . PRO A 1 197 ? -48.406 -33.25 21.781 1 30.53 197 PRO A O 1
ATOM 1477 N N . ILE A 1 198 ? -47.688 -33.062 23.781 1 34.66 198 ILE A N 1
ATOM 1478 C CA . ILE A 1 198 ? -48.531 -34.094 24.406 1 34.66 198 ILE A CA 1
ATOM 1479 C C . ILE A 1 198 ? -49.969 -33.625 24.438 1 34.66 198 ILE A C 1
ATOM 1481 O O . ILE A 1 198 ? -50.25 -32.438 24.719 1 34.66 198 ILE A O 1
ATOM 1485 N N . PRO A 1 199 ? -50.875 -34.438 23.969 1 36.72 199 PRO A N 1
ATOM 1486 C CA . PRO A 1 199 ? -52.312 -34.25 23.984 1 36.72 199 PRO A CA 1
ATOM 1487 C C . PRO A 1 199 ? -52.844 -33.875 25.375 1 36.72 199 PRO A C 1
ATOM 1489 O O . PRO A 1 199 ? -52.625 -34.625 26.328 1 36.72 199 PRO A O 1
ATOM 1492 N N . MET A 1 200 ? -53 -32.625 25.891 1 22.8 200 MET A N 1
ATOM 1493 C CA . MET A 1 200 ? -53.969 -32.469 26.969 1 22.8 200 MET A CA 1
ATOM 1494 C C . MET A 1 200 ? -55.406 -32.688 26.469 1 22.8 200 MET A C 1
ATOM 1496 O O . MET A 1 200 ? -55.75 -32.281 25.359 1 22.8 200 MET A O 1
ATOM 1500 N N . MET B 1 1 ? 98.312 39.125 45.594 1 32.19 1 MET B N 1
ATOM 1501 C CA . MET B 1 1 ? 97.25 38.125 45.625 1 32.19 1 MET B CA 1
ATOM 1502 C C . MET B 1 1 ? 95.938 38.688 45.031 1 32.19 1 MET B C 1
ATOM 1504 O O . MET B 1 1 ? 95.312 39.562 45.656 1 32.19 1 MET B O 1
ATOM 1508 N N . GLY B 1 2 ? 95.938 39 43.594 1 32.41 2 GLY B N 1
ATOM 1509 C CA . GLY B 1 2 ? 95.062 39.656 42.656 1 32.41 2 GLY B CA 1
ATOM 1510 C C . GLY B 1 2 ? 93.75 38.906 42.438 1 32.41 2 GLY B C 1
ATOM 1511 O O . GLY B 1 2 ? 93.812 37.75 42.031 1 32.41 2 GLY B O 1
ATOM 1512 N N . ASN B 1 3 ? 92.688 39.281 43.062 1 38.88 3 ASN B N 1
ATOM 1513 C CA . ASN B 1 3 ? 91.375 38.688 43.125 1 38.88 3 ASN B CA 1
ATOM 1514 C C . ASN B 1 3 ? 90.562 38.875 41.844 1 38.88 3 ASN B C 1
ATOM 1516 O O . ASN B 1 3 ? 89.375 38.625 41.781 1 38.88 3 ASN B O 1
ATOM 1520 N N . PHE B 1 4 ? 91 39.312 40.625 1 40.03 4 PHE B N 1
ATOM 1521 C CA . PHE B 1 4 ? 90 39.906 39.75 1 40.03 4 PHE B CA 1
ATOM 1522 C C . PHE B 1 4 ? 88.875 38.875 39.469 1 40.03 4 PHE B C 1
ATOM 1524 O O . PHE B 1 4 ? 89.125 37.656 39.5 1 40.03 4 PHE B O 1
ATOM 1531 N N . PHE B 1 5 ? 87.562 39.344 39.25 1 39.88 5 PHE B N 1
ATOM 1532 C CA . PHE B 1 5 ? 86.125 39.25 39.125 1 39.88 5 PHE B CA 1
ATOM 1533 C C . PHE B 1 5 ? 85.75 38.625 37.781 1 39.88 5 PHE B C 1
ATOM 1535 O O . PHE B 1 5 ? 85.938 39.219 36.75 1 39.88 5 PHE B O 1
ATOM 1542 N N . LEU B 1 6 ? 85.688 37.281 37.625 1 38.31 6 LEU B N 1
ATOM 1543 C CA . LEU B 1 6 ? 85.188 36.594 36.438 1 38.31 6 LEU B CA 1
ATOM 1544 C C . LEU B 1 6 ? 83.75 36.906 36.219 1 38.31 6 LEU B C 1
ATOM 1546 O O . LEU B 1 6 ? 82.938 36.688 37.094 1 38.31 6 LEU B O 1
ATOM 1550 N N . PHE B 1 7 ? 83.375 37.875 35.344 1 39.38 7 PHE B N 1
ATOM 1551 C CA . PHE B 1 7 ? 82.062 38.281 34.844 1 39.38 7 PHE B CA 1
ATOM 1552 C C . PHE B 1 7 ? 81.375 37.125 34.094 1 39.38 7 PHE B C 1
ATOM 1554 O O . PHE B 1 7 ? 81.875 36.688 33.062 1 39.38 7 PHE B O 1
ATOM 1561 N N . ALA B 1 8 ? 80.75 36.156 34.781 1 37.53 8 ALA B N 1
ATOM 1562 C CA . ALA B 1 8 ? 79.938 35.094 34.156 1 37.53 8 ALA B CA 1
ATOM 1563 C C . ALA B 1 8 ? 78.75 35.688 33.375 1 37.53 8 ALA B C 1
ATOM 1565 O O . ALA B 1 8 ? 77.938 36.406 33.969 1 37.53 8 ALA B O 1
ATOM 1566 N N . MET B 1 9 ? 78.875 35.969 32.062 1 36.97 9 MET B N 1
ATOM 1567 C CA . MET B 1 9 ? 77.75 36.281 31.125 1 36.97 9 MET B CA 1
ATOM 1568 C C . MET B 1 9 ? 76.688 35.219 31.156 1 36.97 9 MET B C 1
ATOM 1570 O O . MET B 1 9 ? 76.938 34.062 30.906 1 36.97 9 MET B O 1
ATOM 1574 N N . THR B 1 10 ? 75.625 35.312 32.062 1 42.41 10 THR B N 1
ATOM 1575 C CA . THR B 1 10 ? 74.438 34.469 32.094 1 42.41 10 THR B CA 1
ATOM 1576 C C . THR B 1 10 ? 73.688 34.562 30.766 1 42.41 10 THR B C 1
ATOM 1578 O O . THR B 1 10 ? 73.312 35.656 30.344 1 42.41 10 THR B O 1
ATOM 1581 N N . LEU B 1 11 ? 73.938 33.688 29.734 1 41.06 11 LEU B N 1
ATOM 1582 C CA . LEU B 1 11 ? 73.125 33.469 28.547 1 41.06 11 LEU B CA 1
ATOM 1583 C C . LEU B 1 11 ? 71.688 33.219 28.906 1 41.06 11 LEU B C 1
ATOM 1585 O O . LEU B 1 11 ? 71.375 32.219 29.609 1 41.06 11 LEU B O 1
ATOM 1589 N N . VAL B 1 12 ? 70.812 34.219 28.984 1 45.72 12 VAL B N 1
ATOM 1590 C CA . VAL B 1 12 ? 69.375 34.094 29.109 1 45.72 12 VAL B CA 1
ATOM 1591 C C . VAL B 1 12 ? 68.812 33.406 27.844 1 45.72 12 VAL B C 1
ATOM 1593 O O . VAL B 1 12 ? 68.875 34 26.75 1 45.72 12 VAL B O 1
ATOM 1596 N N . VAL B 1 13 ? 68.75 32.094 27.703 1 45.53 13 VAL B N 1
ATOM 1597 C CA . VAL B 1 13 ? 68.062 31.359 26.656 1 45.53 13 VAL B CA 1
ATOM 1598 C C . VAL B 1 13 ? 66.562 31.703 26.703 1 45.53 13 VAL B C 1
ATOM 1600 O O . VAL B 1 13 ? 65.875 31.406 27.688 1 45.53 13 VAL B O 1
ATOM 1603 N N . CYS B 1 14 ? 66.125 32.75 25.984 1 42.78 14 CYS B N 1
ATOM 1604 C CA . CYS B 1 14 ? 64.688 33.031 25.688 1 42.78 14 CYS B CA 1
ATOM 1605 C C . CYS B 1 14 ? 64.062 31.828 25.016 1 42.78 14 CYS B C 1
ATOM 1607 O O . CYS B 1 14 ? 64.312 31.547 23.844 1 42.78 14 CYS B O 1
ATOM 1609 N N . SER B 1 15 ? 63.719 30.797 25.75 1 45.91 15 SER B N 1
ATOM 1610 C CA . SER B 1 15 ? 62.875 29.734 25.219 1 45.91 15 SER B CA 1
ATOM 1611 C C . SER B 1 15 ? 61.594 30.312 24.625 1 45.91 15 SER B C 1
ATOM 1613 O O . SER B 1 15 ? 60.781 30.891 25.344 1 45.91 15 SER B O 1
ATOM 1615 N N . VAL B 1 16 ? 61.625 30.719 23.312 1 51.53 16 VAL B N 1
ATOM 1616 C CA . VAL B 1 16 ? 60.406 31 22.562 1 51.53 16 VAL B CA 1
ATOM 1617 C C . VAL B 1 16 ? 59.438 29.828 22.688 1 51.53 16 VAL B C 1
ATOM 1619 O O . VAL B 1 16 ? 59.688 28.734 22.188 1 51.53 16 VAL B O 1
ATOM 1622 N N . ILE B 1 17 ? 58.594 29.797 23.75 1 50.59 17 ILE B N 1
ATOM 1623 C CA . ILE B 1 17 ? 57.438 28.891 23.812 1 50.59 17 ILE B CA 1
ATOM 1624 C C . ILE B 1 17 ? 56.531 29.156 22.625 1 50.59 17 ILE B C 1
ATOM 1626 O O . ILE B 1 17 ? 55.906 30.219 22.531 1 50.59 17 ILE B O 1
ATOM 1630 N N . VAL B 1 18 ? 56.812 28.578 21.469 1 51.31 18 VAL B N 1
ATOM 1631 C CA . VAL B 1 18 ? 55.812 28.484 20.422 1 51.31 18 VAL B CA 1
ATOM 1632 C C . VAL B 1 18 ? 54.562 27.797 20.953 1 51.31 18 VAL B C 1
ATOM 1634 O O . VAL B 1 18 ? 54.594 26.609 21.281 1 51.31 18 VAL B O 1
ATOM 1637 N N . LEU B 1 19 ? 53.656 28.625 21.594 1 47.78 19 LEU B N 1
ATOM 1638 C CA . LEU B 1 19 ? 52.312 28.141 21.781 1 47.78 19 LEU B CA 1
ATOM 1639 C C . LEU B 1 19 ? 51.688 27.719 20.438 1 47.78 19 LEU B C 1
ATOM 1641 O O . LEU B 1 19 ? 51.344 28.578 19.625 1 47.78 19 LEU B O 1
ATOM 1645 N N . LEU B 1 20 ? 52.062 26.562 19.891 1 47.62 20 LEU B N 1
ATOM 1646 C CA . LEU B 1 20 ? 51.188 25.969 18.891 1 47.62 20 LEU B CA 1
ATOM 1647 C C . LEU B 1 20 ? 49.75 25.969 19.344 1 47.62 20 LEU B C 1
ATOM 1649 O O . LEU B 1 20 ? 49.375 25.234 20.281 1 47.62 20 LEU B O 1
ATOM 1653 N N . THR B 1 21 ? 49.094 27.125 19.375 1 47.59 21 THR B N 1
ATOM 1654 C CA . THR B 1 21 ? 47.656 27.016 19.391 1 47.59 21 THR B CA 1
ATOM 1655 C C . THR B 1 21 ? 47.156 26.078 18.281 1 47.59 21 THR B C 1
ATOM 1657 O O . THR B 1 21 ? 47.156 26.453 17.109 1 47.59 21 THR B O 1
ATOM 1660 N N . GLY B 1 22 ? 47.562 24.797 18.297 1 46 22 GLY B N 1
ATOM 1661 C CA . GLY B 1 22 ? 46.719 23.953 17.5 1 46 22 GLY B CA 1
ATOM 1662 C C . GLY B 1 22 ? 45.25 24.297 17.641 1 46 22 GLY B C 1
ATOM 1663 O O . GLY B 1 22 ? 44.688 24.188 18.719 1 46 22 GLY B O 1
ATOM 1664 N N . VAL B 1 23 ? 44.719 25.266 16.938 1 50.53 23 VAL B N 1
ATOM 1665 C CA . VAL B 1 23 ? 43.25 25.25 16.75 1 50.53 23 VAL B CA 1
ATOM 1666 C C . VAL B 1 23 ? 42.781 23.812 16.562 1 50.53 23 VAL B C 1
ATOM 1668 O O . VAL B 1 23 ? 43.188 23.141 15.594 1 50.53 23 VAL B O 1
ATOM 1671 N N . ALA B 1 24 ? 42.688 23.016 17.625 1 45.59 24 ALA B N 1
ATOM 1672 C CA . ALA B 1 24 ? 41.875 21.812 17.484 1 45.59 24 ALA B CA 1
ATOM 1673 C C . ALA B 1 24 ? 40.688 22.078 16.547 1 45.59 24 ALA B C 1
ATOM 1675 O O . ALA B 1 24 ? 39.906 23.016 16.781 1 45.59 24 ALA B O 1
ATOM 1676 N N . ASP B 1 25 ? 40.812 22.062 15.297 1 47.78 25 ASP B N 1
ATOM 1677 C CA . ASP B 1 25 ? 39.562 21.891 14.539 1 47.78 25 ASP B CA 1
ATOM 1678 C C . ASP B 1 25 ? 38.531 21.078 15.328 1 47.78 25 ASP B C 1
ATOM 1680 O O . ASP B 1 25 ? 38.719 19.859 15.516 1 47.78 25 ASP B O 1
ATOM 1684 N N . SER B 1 26 ? 38.094 21.469 16.406 1 49.53 26 SER B N 1
ATOM 1685 C CA . SER B 1 26 ? 37 20.781 17.047 1 49.53 26 SER B CA 1
ATOM 1686 C C . SER B 1 26 ? 36 20.234 16 1 49.53 26 SER B C 1
ATOM 1688 O O . SER B 1 26 ? 35.438 20.984 15.203 1 49.53 26 SER B O 1
ATOM 1690 N N . ALA B 1 27 ? 36.281 19.141 15.359 1 55.72 27 ALA B N 1
ATOM 1691 C CA . ALA B 1 27 ? 35.312 18.438 14.5 1 55.72 27 ALA B CA 1
ATOM 1692 C C . ALA B 1 27 ? 33.875 18.844 14.82 1 55.72 27 ALA B C 1
ATOM 1694 O O . ALA B 1 27 ? 33.438 18.703 15.961 1 55.72 27 ALA B O 1
ATOM 1695 N N . VAL B 1 28 ? 33.438 20.031 14.336 1 62.78 28 VAL B N 1
ATOM 1696 C CA . VAL B 1 28 ? 32.031 20.406 14.469 1 62.78 28 VAL B CA 1
ATOM 1697 C C . VAL B 1 28 ? 31.141 19.172 14.422 1 62.78 28 VAL B C 1
ATOM 1699 O O . VAL B 1 28 ? 31.172 18.422 13.43 1 62.78 28 VAL B O 1
ATOM 1702 N N . ILE B 1 29 ? 30.938 18.484 15.477 1 80.06 29 ILE B N 1
ATOM 1703 C CA . ILE B 1 29 ? 30 17.375 15.633 1 80.06 29 ILE B CA 1
ATOM 1704 C C . ILE B 1 29 ? 28.594 17.844 15.289 1 80.06 29 ILE B C 1
ATOM 1706 O O . ILE B 1 29 ? 28.094 18.828 15.867 1 80.06 29 ILE B O 1
ATOM 1710 N N . CYS B 1 30 ? 28.156 17.594 14.094 1 91.38 30 CYS B N 1
ATOM 1711 C CA . CYS B 1 30 ? 26.781 17.922 13.711 1 91.38 30 CYS B CA 1
ATOM 1712 C C . CYS B 1 30 ? 25.781 17.094 14.484 1 91.38 30 CYS B C 1
ATOM 1714 O O . CYS B 1 30 ? 26.031 15.914 14.758 1 91.38 30 CYS B O 1
ATOM 1716 N N . SER B 1 31 ? 24.781 17.797 14.984 1 93.69 31 SER B N 1
ATOM 1717 C CA . SER B 1 31 ? 23.719 17.109 15.703 1 93.69 31 SER B CA 1
ATOM 1718 C C . SER B 1 31 ? 22.422 17.125 14.906 1 93.69 31 SER B C 1
ATOM 1720 O O . SER B 1 31 ? 22.281 17.891 13.945 1 93.69 31 SER B O 1
ATOM 1722 N N . GLU B 1 32 ? 21.469 16.297 15.25 1 94.25 32 GLU B N 1
ATOM 1723 C CA . GLU B 1 32 ? 20.156 16.25 14.617 1 94.25 32 GLU B CA 1
ATOM 1724 C C . GLU B 1 32 ? 19.297 17.438 15.039 1 94.25 32 GLU B C 1
ATOM 1726 O O . GLU B 1 32 ? 19.312 17.828 16.219 1 94.25 32 GLU B O 1
ATOM 1731 N N . PRO B 1 33 ? 18.547 17.953 14.102 1 94.94 33 PRO B N 1
ATOM 1732 C CA . PRO B 1 33 ? 17.656 19.047 14.492 1 94.94 33 PRO B CA 1
ATOM 1733 C C . PRO B 1 33 ? 16.594 18.609 15.484 1 94.94 33 PRO B C 1
ATOM 1735 O O . PRO B 1 33 ? 16.094 17.484 15.406 1 94.94 33 PRO B O 1
ATOM 1738 N N . THR B 1 34 ? 16.203 19.484 16.328 1 93.06 34 THR B N 1
ATOM 1739 C CA . THR B 1 34 ? 15.227 19.172 17.359 1 93.06 34 THR B CA 1
ATOM 1740 C C . THR B 1 34 ? 13.812 19.312 16.812 1 93.06 34 THR B C 1
ATOM 1742 O O . THR B 1 34 ? 12.852 18.844 17.438 1 93.06 34 THR B O 1
ATOM 1745 N N . ASN B 1 35 ? 13.695 19.906 15.672 1 92.94 35 ASN B N 1
ATOM 1746 C CA . ASN B 1 35 ? 12.359 20.188 15.148 1 92.94 35 ASN B CA 1
ATOM 1747 C C . ASN B 1 35 ? 12.047 19.312 13.93 1 92.94 35 ASN B C 1
ATOM 1749 O O . ASN B 1 35 ? 11.328 19.75 13.023 1 92.94 35 ASN B O 1
ATOM 1753 N N . LEU B 1 36 ? 12.594 18.172 13.867 1 92.31 36 LEU B N 1
ATOM 1754 C CA . LEU B 1 36 ? 12.383 17.297 12.719 1 92.31 36 LEU B CA 1
ATOM 1755 C C . LEU B 1 36 ? 10.906 16.922 12.586 1 92.31 36 LEU B C 1
ATOM 1757 O O . LEU B 1 36 ? 10.375 16.859 11.477 1 92.31 36 LEU B O 1
ATOM 1761 N N . ALA B 1 37 ? 10.328 16.656 13.672 1 87.69 37 ALA B N 1
ATOM 1762 C CA . ALA B 1 37 ? 8.906 16.312 13.656 1 87.69 37 ALA B CA 1
ATOM 1763 C C . ALA B 1 37 ? 8.062 17.422 13.055 1 87.69 37 ALA B C 1
ATOM 1765 O O . ALA B 1 37 ? 7.152 17.172 12.273 1 87.69 37 ALA B O 1
ATOM 1766 N N . GLU B 1 38 ? 8.406 18.594 13.461 1 88 38 GLU B N 1
ATOM 1767 C CA . GLU B 1 38 ? 7.691 19.766 12.938 1 88 38 GLU B CA 1
ATOM 1768 C C . GLU B 1 38 ? 7.945 19.938 11.445 1 88 38 GLU B C 1
ATOM 1770 O O . GLU B 1 38 ? 7.016 20.219 10.68 1 88 38 GLU B O 1
ATOM 1775 N N . GLN B 1 39 ? 9.188 19.812 11.023 1 90 39 GLN B N 1
ATOM 1776 C CA . GLN B 1 39 ? 9.523 19.906 9.609 1 90 39 GLN B CA 1
ATOM 1777 C C . GLN B 1 39 ? 8.75 18.875 8.789 1 90 39 GLN B C 1
ATOM 1779 O O . GLN B 1 39 ? 8.227 19.188 7.719 1 90 39 GLN B O 1
ATOM 1784 N N . TYR B 1 40 ? 8.664 17.703 9.344 1 90 40 TYR B N 1
ATOM 1785 C CA . TYR B 1 40 ? 7.961 16.625 8.664 1 90 40 TYR B CA 1
ATOM 1786 C C . TYR B 1 40 ? 6.473 16.922 8.547 1 90 40 TYR B C 1
ATOM 1788 O O . TYR B 1 40 ? 5.867 16.719 7.496 1 90 40 TYR B O 1
ATOM 1796 N N . SER B 1 41 ? 5.918 17.375 9.609 1 84.38 41 SER B N 1
ATOM 1797 C CA . SER B 1 41 ? 4.5 17.734 9.609 1 84.38 41 SER B CA 1
ATOM 1798 C C . SER B 1 41 ? 4.188 18.781 8.547 1 84.38 41 SER B C 1
ATOM 1800 O O . SER B 1 41 ? 3.164 18.688 7.863 1 84.38 41 SER B O 1
ATOM 1802 N N . GLN B 1 42 ? 5.027 19.75 8.398 1 83.81 42 GLN B N 1
ATOM 1803 C CA . GLN B 1 42 ? 4.84 20.797 7.391 1 83.81 42 GLN B CA 1
ATOM 1804 C C . GLN B 1 42 ? 4.934 20.219 5.98 1 83.81 42 GLN B C 1
ATOM 1806 O O . GLN B 1 42 ? 4.141 20.578 5.102 1 83.81 42 GLN B O 1
ATOM 1811 N N . TYR B 1 43 ? 5.883 19.328 5.875 1 84.88 43 TYR B N 1
ATOM 1812 C CA . TYR B 1 43 ? 6.059 18.641 4.605 1 84.88 43 TYR B CA 1
ATOM 1813 C C . TYR B 1 43 ? 4.809 17.844 4.242 1 84.88 43 TYR B C 1
ATOM 1815 O O . TYR B 1 43 ? 4.348 17.891 3.098 1 84.88 43 TYR B O 1
ATOM 1823 N N . MET B 1 44 ? 4.195 17.188 5.195 1 80.81 44 MET B N 1
ATOM 1824 C CA . MET B 1 44 ? 3.025 16.344 4.969 1 80.81 44 MET B CA 1
ATOM 1825 C C . MET B 1 44 ? 1.785 17.203 4.715 1 80.81 44 MET B C 1
ATOM 1827 O O . MET B 1 44 ? 0.88 16.781 3.99 1 80.81 44 MET B O 1
ATOM 1831 N N . ALA B 1 45 ? 1.781 18.328 5.266 1 75.12 45 ALA B N 1
ATOM 1832 C CA . ALA B 1 45 ? 0.631 19.203 5.129 1 75.12 45 ALA B CA 1
ATOM 1833 C C . ALA B 1 45 ? 0.485 19.703 3.693 1 75.12 45 ALA B C 1
ATOM 1835 O O . ALA B 1 45 ? -0.627 19.969 3.232 1 75.12 45 ALA B O 1
ATOM 1836 N N . ASN B 1 46 ? 1.526 19.797 2.994 1 70.75 46 ASN B N 1
ATOM 1837 C CA . ASN B 1 46 ? 1.495 20.312 1.631 1 70.75 46 ASN B CA 1
ATOM 1838 C C . ASN B 1 46 ? 1.42 19.188 0.604 1 70.75 46 ASN B C 1
ATOM 1840 O O . ASN B 1 46 ? 1.482 19.438 -0.601 1 70.75 46 ASN B O 1
ATOM 1844 N N . ALA B 1 47 ? 1.465 18.062 1.216 1 63.22 47 ALA B N 1
ATOM 1845 C CA . ALA B 1 47 ? 1.479 16.906 0.314 1 63.22 47 ALA B CA 1
ATOM 1846 C C . ALA B 1 47 ? 0.107 16.688 -0.314 1 63.22 47 ALA B C 1
ATOM 1848 O O . ALA B 1 47 ? -0.921 16.922 0.325 1 63.22 47 ALA B O 1
ATOM 1849 N N . THR B 1 48 ? 0.283 16.656 -1.625 1 58.38 48 THR B N 1
ATOM 1850 C CA . THR B 1 48 ? -0.939 16.391 -2.377 1 58.38 48 THR B CA 1
ATOM 1851 C C . THR B 1 48 ? -1.35 14.93 -2.258 1 58.38 48 THR B C 1
ATOM 1853 O O . THR B 1 48 ? -0.551 14.086 -1.842 1 58.38 48 THR B O 1
ATOM 1856 N N . VAL B 1 49 ? -2.682 14.719 -2.568 1 59.16 49 VAL B N 1
ATOM 1857 C CA . VAL B 1 49 ? -3.455 13.484 -2.484 1 59.16 49 VAL B CA 1
ATOM 1858 C C . VAL B 1 49 ? -2.82 12.414 -3.371 1 59.16 49 VAL B C 1
ATOM 1860 O O . VAL B 1 49 ? -2.039 12.727 -4.27 1 59.16 49 VAL B O 1
ATOM 1863 N N . SER B 1 50 ? -3.141 11.148 -3.078 1 62.59 50 SER B N 1
ATOM 1864 C CA . SER B 1 50 ? -2.758 9.93 -3.781 1 62.59 50 SER B CA 1
ATOM 1865 C C . SER B 1 50 ? -2.955 10.078 -5.285 1 62.59 50 SER B C 1
ATOM 1867 O O . SER B 1 50 ? -3.939 10.672 -5.734 1 62.59 50 SER B O 1
ATOM 1869 N N . ASN B 1 51 ? -1.845 9.906 -6.047 1 69.62 51 ASN B N 1
ATOM 1870 C CA . ASN B 1 51 ? -1.993 9.898 -7.5 1 69.62 51 ASN B CA 1
ATOM 1871 C C . ASN B 1 51 ? -1.627 8.539 -8.086 1 69.62 51 ASN B C 1
ATOM 1873 O O . ASN B 1 51 ? -1.032 7.703 -7.406 1 69.62 51 ASN B O 1
ATOM 1877 N N . MET B 1 52 ? -2.125 8.344 -9.281 1 74.25 52 MET B N 1
ATOM 1878 C CA . MET B 1 52 ? -1.98 7.059 -9.953 1 74.25 52 MET B CA 1
ATOM 1879 C C . MET B 1 52 ? -0.509 6.699 -10.125 1 74.25 52 MET B C 1
ATOM 1881 O O . MET B 1 52 ? -0.154 5.52 -10.156 1 74.25 52 MET B O 1
ATOM 1885 N N . LEU B 1 53 ? 0.307 7.715 -10.086 1 75.56 53 LEU B N 1
ATOM 1886 C CA . LEU B 1 53 ? 1.724 7.477 -10.344 1 75.56 53 LEU B CA 1
ATOM 1887 C C . LEU B 1 53 ? 2.342 6.621 -9.242 1 75.56 53 LEU B C 1
ATOM 1889 O O . LEU B 1 53 ? 3.287 5.871 -9.492 1 75.56 53 LEU B O 1
ATOM 1893 N N . GLU B 1 54 ? 1.75 6.66 -8.102 1 75.62 54 GLU B N 1
ATOM 1894 C CA . GLU B 1 54 ? 2.25 5.883 -6.973 1 75.62 54 GLU B CA 1
ATOM 1895 C C . GLU B 1 54 ? 2.129 4.387 -7.238 1 75.62 54 GLU B C 1
ATOM 1897 O O . GLU B 1 54 ? 2.877 3.586 -6.668 1 75.62 54 GLU B O 1
ATOM 1902 N N . TYR B 1 55 ? 1.257 3.99 -8.148 1 75.25 55 TYR B N 1
ATOM 1903 C CA . TYR B 1 55 ? 1.005 2.586 -8.453 1 75.25 55 TYR B CA 1
ATOM 1904 C C . TYR B 1 55 ? 1.917 2.1 -9.57 1 75.25 55 TYR B C 1
ATOM 1906 O O . TYR B 1 55 ? 2.166 0.899 -9.695 1 75.25 55 TYR B O 1
ATOM 1914 N N . LEU B 1 56 ? 2.195 3.016 -10.383 1 71.75 56 LEU B N 1
ATOM 1915 C CA . LEU B 1 56 ? 2.881 2.652 -11.617 1 71.75 56 LEU B CA 1
ATOM 1916 C C . LEU B 1 56 ? 4.395 2.682 -11.422 1 71.75 56 LEU B C 1
ATOM 1918 O O . LEU B 1 56 ? 5.137 2.115 -12.234 1 71.75 56 LEU B O 1
ATOM 1922 N N . GLU B 1 57 ? 4.73 3.477 -10.406 1 61 57 GLU B N 1
ATOM 1923 C CA . GLU B 1 57 ? 6.168 3.605 -10.203 1 61 57 GLU B CA 1
ATOM 1924 C C . GLU B 1 57 ? 6.793 2.27 -9.805 1 61 57 GLU B C 1
ATOM 1926 O O . GLU B 1 57 ? 6.262 1.561 -8.953 1 61 57 GLU B O 1
ATOM 1931 N N . SER B 1 58 ? 7.363 1.396 -10.688 1 55.41 58 SER B N 1
ATOM 1932 C CA . SER B 1 58 ? 8.18 0.192 -10.57 1 55.41 58 SER B CA 1
ATOM 1933 C C . SER B 1 58 ? 9.422 0.451 -9.719 1 55.41 58 SER B C 1
ATOM 1935 O O . SER B 1 58 ? 10.445 0.902 -10.234 1 55.41 58 SER B O 1
ATOM 1937 N N . SER B 1 59 ? 9.438 1.196 -8.688 1 49.88 59 SER B N 1
ATOM 1938 C CA . SER B 1 59 ? 10.805 1.527 -8.281 1 49.88 59 SER B CA 1
ATOM 1939 C C . SER B 1 59 ? 11.625 0.268 -8.023 1 49.88 59 SER B C 1
ATOM 1941 O O . SER B 1 59 ? 11.266 -0.545 -7.164 1 49.88 59 SER B O 1
ATOM 1943 N N . THR B 1 60 ? 11.93 -0.485 -9.008 1 45.44 60 THR B N 1
ATOM 1944 C CA . THR B 1 60 ? 13.039 -1.395 -8.758 1 45.44 60 THR B CA 1
ATOM 1945 C C . THR B 1 60 ? 13.938 -0.862 -7.641 1 45.44 60 THR B C 1
ATOM 1947 O O . THR B 1 60 ? 14.703 -1.617 -7.043 1 45.44 60 THR B O 1
ATOM 1950 N N . ALA B 1 61 ? 14.344 0.448 -7.727 1 44.91 61 ALA B N 1
ATOM 1951 C CA . ALA B 1 61 ? 15.602 0.842 -7.094 1 44.91 61 ALA B CA 1
ATOM 1952 C C . ALA B 1 61 ? 15.469 0.837 -5.574 1 44.91 61 ALA B C 1
ATOM 1954 O O . ALA B 1 61 ? 16.234 1.514 -4.879 1 44.91 61 ALA B O 1
ATOM 1955 N N . GLY B 1 62 ? 14.32 0.448 -4.945 1 48.59 62 GLY B N 1
ATOM 1956 C CA . GLY B 1 62 ? 14.531 0.808 -3.553 1 48.59 62 GLY B CA 1
ATOM 1957 C C . GLY B 1 62 ? 15.766 0.174 -2.951 1 48.59 62 GLY B C 1
ATOM 1958 O O . GLY B 1 62 ? 15.703 -0.93 -2.404 1 48.59 62 GLY B O 1
ATOM 1959 N N . GLY B 1 63 ? 16.766 0.514 -3.551 1 51.47 63 GLY B N 1
ATOM 1960 C CA . GLY B 1 63 ? 17.984 0.128 -2.871 1 51.47 63 GLY B CA 1
ATOM 1961 C C . GLY B 1 63 ? 17.969 0.419 -1.384 1 51.47 63 GLY B C 1
ATOM 1962 O O . GLY B 1 63 ? 17.375 1.409 -0.949 1 51.47 63 GLY B O 1
ATOM 1963 N N . VAL B 1 64 ? 17.812 -0.636 -0.629 1 58.97 64 VAL B N 1
ATOM 1964 C CA . VAL B 1 64 ? 18.094 -0.501 0.796 1 58.97 64 VAL B CA 1
ATOM 1965 C C . VAL B 1 64 ? 19.422 0.228 0.995 1 58.97 64 VAL B C 1
ATOM 1967 O O . VAL B 1 64 ? 20.438 -0.118 0.369 1 58.97 64 VAL B O 1
ATOM 1970 N N . ALA B 1 65 ? 19.234 1.25 1.66 1 63.84 65 ALA B N 1
ATOM 1971 C CA . ALA B 1 65 ? 20.453 1.974 2.025 1 63.84 65 ALA B CA 1
ATOM 1972 C C . ALA B 1 65 ? 21.422 1.076 2.801 1 63.84 65 ALA B C 1
ATOM 1974 O O . ALA B 1 65 ? 20.984 0.203 3.559 1 63.84 65 ALA B O 1
ATOM 1975 N N . SER B 1 66 ? 22.594 1.091 2.412 1 68.06 66 SER B N 1
ATOM 1976 C CA . SER B 1 66 ? 23.641 0.288 3.031 1 68.06 66 SER B CA 1
ATOM 1977 C C . SER B 1 66 ? 23.562 0.36 4.551 1 68.06 66 SER B C 1
ATOM 1979 O O . SER B 1 66 ? 23.859 -0.623 5.238 1 68.06 66 SER B O 1
ATOM 1981 N N . ASP B 1 67 ? 23.141 1.45 5.117 1 78.19 67 ASP B N 1
ATOM 1982 C CA . ASP B 1 67 ? 23.156 1.618 6.566 1 78.19 67 ASP B CA 1
ATOM 1983 C C . ASP B 1 67 ? 21.781 1.368 7.164 1 78.19 67 ASP B C 1
ATOM 1985 O O . ASP B 1 67 ? 21.531 1.695 8.328 1 78.19 67 ASP B O 1
ATOM 1989 N N . GLU B 1 68 ? 21 0.712 6.422 1 87 68 GLU B N 1
ATOM 1990 C CA . GLU B 1 68 ? 19.672 0.415 6.93 1 87 68 GLU B CA 1
ATOM 1991 C C . GLU B 1 68 ? 19.672 -0.849 7.785 1 87 68 GLU B C 1
ATOM 1993 O O . GLU B 1 68 ? 20.25 -1.867 7.395 1 87 68 GLU B O 1
ATOM 1998 N N . GLU B 1 69 ? 19.219 -0.674 9.008 1 93.69 69 GLU B N 1
ATOM 1999 C CA . GLU B 1 69 ? 19.047 -1.805 9.914 1 93.69 69 GLU B CA 1
ATOM 2000 C C . GLU B 1 69 ? 17.594 -2.285 9.938 1 93.69 69 GLU B C 1
ATOM 2002 O O . GLU B 1 69 ? 16.672 -1.476 9.922 1 93.69 69 GLU B O 1
ATOM 2007 N N . GLU B 1 70 ? 17.484 -3.672 9.953 1 94.56 70 GLU B N 1
ATOM 2008 C CA . GLU B 1 70 ? 16.141 -4.219 9.953 1 94.56 70 GLU B CA 1
ATOM 2009 C C . GLU B 1 70 ? 15.922 -5.148 11.148 1 94.56 70 GLU B C 1
ATOM 2011 O O . GLU B 1 70 ? 16.797 -5.941 11.484 1 94.56 70 GLU B O 1
ATOM 2016 N N . GLN B 1 71 ? 14.836 -4.938 11.805 1 94.81 71 GLN B N 1
ATOM 2017 C CA . GLN B 1 71 ? 14.414 -5.828 12.883 1 94.81 71 GLN B CA 1
ATOM 2018 C C . GLN B 1 71 ? 13.094 -6.512 12.547 1 94.81 71 GLN B C 1
ATOM 2020 O O . GLN B 1 71 ? 12.141 -5.855 12.133 1 94.81 71 GLN B O 1
ATOM 2025 N N . LEU B 1 72 ? 13.07 -7.84 12.68 1 95.75 72 LEU B N 1
ATOM 2026 C CA . LEU B 1 72 ? 11.828 -8.57 12.469 1 95.75 72 LEU B CA 1
ATOM 2027 C C . LEU B 1 72 ? 10.789 -8.195 13.523 1 95.75 72 LEU B C 1
ATOM 2029 O O . LEU B 1 72 ? 11.062 -8.273 14.727 1 95.75 72 LEU B O 1
ATOM 2033 N N . ILE B 1 73 ? 9.602 -7.785 13.086 1 93.38 73 ILE B N 1
ATOM 2034 C CA . ILE B 1 73 ? 8.609 -7.359 14.07 1 93.38 73 ILE B CA 1
ATOM 2035 C C . ILE B 1 73 ? 7.375 -8.25 13.984 1 93.38 73 ILE B C 1
ATOM 2037 O O . ILE B 1 73 ? 6.574 -8.312 14.922 1 93.38 73 ILE B O 1
ATOM 2041 N N . TYR B 1 74 ? 7.145 -8.914 12.883 1 93.06 74 TYR B N 1
ATOM 2042 C CA . TYR B 1 74 ? 5.988 -9.797 12.75 1 93.06 74 TYR B CA 1
ATOM 2043 C C . TYR B 1 74 ? 6.25 -10.898 11.727 1 93.06 74 TYR B C 1
ATOM 2045 O O . TYR B 1 74 ? 6.781 -10.633 10.648 1 93.06 74 TYR B O 1
ATOM 2053 N N . GLY B 1 75 ? 5.844 -12.133 12.078 1 93 75 GLY B N 1
ATOM 2054 C CA . GLY B 1 75 ? 5.988 -13.258 11.172 1 93 75 GLY B CA 1
ATOM 2055 C C . GLY B 1 75 ? 7.328 -13.961 11.305 1 93 75 GLY B C 1
ATOM 2056 O O . GLY B 1 75 ? 8.016 -13.82 12.312 1 93 75 GLY B O 1
ATOM 2057 N N . ASN B 1 76 ? 7.602 -14.883 10.336 1 95.06 76 ASN B N 1
ATOM 2058 C CA . ASN B 1 76 ? 8.875 -15.586 10.219 1 95.06 76 ASN B CA 1
ATOM 2059 C C . ASN B 1 76 ? 9.398 -15.555 8.789 1 95.06 76 ASN B C 1
ATOM 2061 O O . ASN B 1 76 ? 8.734 -15.039 7.887 1 95.06 76 ASN B O 1
ATOM 2065 N N . ARG B 1 77 ? 10.555 -16.031 8.664 1 96 77 ARG B N 1
ATOM 2066 C CA . ARG B 1 77 ? 11.203 -15.914 7.359 1 96 77 ARG B CA 1
ATOM 2067 C C . ARG B 1 77 ? 11.07 -17.219 6.566 1 96 77 ARG B C 1
ATOM 2069 O O . ARG B 1 77 ? 11.727 -17.391 5.543 1 96 77 ARG B O 1
ATOM 2076 N N . ILE B 1 78 ? 10.258 -18.172 7.012 1 95.75 78 ILE B N 1
ATOM 2077 C CA . ILE B 1 78 ? 10.164 -19.484 6.406 1 95.75 78 ILE B CA 1
ATOM 2078 C C . ILE B 1 78 ? 9.125 -19.469 5.285 1 95.75 78 ILE B C 1
ATOM 2080 O O . ILE B 1 78 ? 7.977 -19.094 5.5 1 95.75 78 ILE B O 1
ATOM 2084 N N . CYS B 1 79 ? 9.492 -19.875 4.188 1 95.19 79 CYS B N 1
ATOM 2085 C CA . CYS B 1 79 ? 8.586 -20 3.057 1 95.19 79 CYS B CA 1
ATOM 2086 C C . CYS B 1 79 ? 7.836 -21.328 3.109 1 95.19 79 CYS B C 1
ATOM 2088 O O . CYS B 1 79 ? 8.461 -22.391 3.174 1 95.19 79 CYS B O 1
ATOM 2090 N N . PRO B 1 80 ? 6.527 -21.234 2.977 1 94.25 80 PRO B N 1
ATOM 2091 C CA . PRO B 1 80 ? 5.781 -22.484 2.965 1 94.25 80 PRO B CA 1
ATOM 2092 C C . PRO B 1 80 ? 6.129 -23.375 1.767 1 94.25 80 PRO B C 1
ATOM 2094 O O . PRO B 1 80 ? 6.434 -22.859 0.687 1 94.25 80 PRO B O 1
ATOM 2097 N N . SER B 1 81 ? 6.066 -24.719 1.967 1 91.31 81 SER B N 1
ATOM 2098 C CA . SER B 1 81 ? 6.445 -25.656 0.917 1 91.31 81 SER B CA 1
ATOM 2099 C C . SER B 1 81 ? 5.367 -25.75 -0.158 1 91.31 81 SER B C 1
ATOM 2101 O O . SER B 1 81 ? 5.664 -26.031 -1.321 1 91.31 81 SER B O 1
ATOM 2103 N N . SER B 1 82 ? 4.172 -25.578 0.304 1 93.19 82 SER B N 1
ATOM 2104 C CA . SER B 1 82 ? 3.049 -25.625 -0.626 1 93.19 82 SER B CA 1
ATOM 2105 C C . SER B 1 82 ? 1.847 -24.859 -0.076 1 93.19 82 SER B C 1
ATOM 2107 O O . SER B 1 82 ? 1.852 -24.438 1.081 1 93.19 82 SER B O 1
ATOM 2109 N N . ILE B 1 83 ? 0.859 -24.734 -0.974 1 92.88 83 ILE B N 1
ATOM 2110 C CA . ILE B 1 83 ? -0.346 -23.984 -0.627 1 92.88 83 ILE B CA 1
ATOM 2111 C C . ILE B 1 83 ? -1.065 -24.672 0.53 1 92.88 83 ILE B C 1
ATOM 2113 O O . ILE B 1 83 ? -1.838 -24.031 1.253 1 92.88 83 ILE B O 1
ATOM 2117 N N . LYS B 1 84 ? -0.784 -25.953 0.727 1 92.12 84 LYS B N 1
ATOM 2118 C CA . LYS B 1 84 ? -1.423 -26.703 1.798 1 92.12 84 LYS B CA 1
ATOM 2119 C C . LYS B 1 84 ? -0.991 -26.188 3.168 1 92.12 84 LYS B C 1
ATOM 2121 O O . LYS B 1 84 ? -1.687 -26.406 4.164 1 92.12 84 LYS B O 1
ATOM 2126 N N . ALA B 1 85 ? 0.154 -25.578 3.199 1 93.31 85 ALA B N 1
ATOM 2127 C CA . ALA B 1 85 ? 0.686 -25.062 4.453 1 93.31 85 ALA B CA 1
ATOM 2128 C C . ALA B 1 85 ? 0.076 -23.688 4.781 1 93.31 85 ALA B C 1
ATOM 2130 O O . ALA B 1 85 ? 0.318 -23.141 5.855 1 93.31 85 ALA B O 1
ATOM 2131 N N . ILE B 1 86 ? -0.715 -23.125 3.871 1 94.19 86 ILE B N 1
ATOM 2132 C CA . ILE B 1 86 ? -1.354 -21.828 4.066 1 94.19 86 ILE B CA 1
ATOM 2133 C C . ILE B 1 86 ? -2.744 -22.031 4.668 1 94.19 86 ILE B C 1
ATOM 2135 O O . ILE B 1 86 ? -3.488 -22.922 4.254 1 94.19 86 ILE B O 1
ATOM 2139 N N . THR B 1 87 ? -3.061 -21.203 5.613 1 93.38 87 THR B N 1
ATOM 2140 C CA . THR B 1 87 ? -4.316 -21.297 6.348 1 93.38 87 THR B CA 1
ATOM 2141 C C . THR B 1 87 ? -5.508 -21.141 5.41 1 93.38 87 THR B C 1
ATOM 2143 O O . THR B 1 87 ? -5.414 -20.438 4.398 1 93.38 87 THR B O 1
ATOM 2146 N N . THR B 1 88 ? -6.609 -21.781 5.73 1 93.81 88 THR B N 1
ATOM 2147 C CA . THR B 1 88 ? -7.875 -21.625 5.02 1 93.81 88 THR B CA 1
ATOM 2148 C C . THR B 1 88 ? -8.93 -20.984 5.926 1 93.81 88 THR B C 1
ATOM 2150 O O . THR B 1 88 ? -10.125 -21.031 5.625 1 93.81 88 THR B O 1
ATOM 2153 N N . ASP B 1 89 ? -8.508 -20.391 7 1 91.38 89 ASP B N 1
ATOM 2154 C CA . ASP B 1 89 ? -9.406 -19.781 7.969 1 91.38 89 ASP B CA 1
ATOM 2155 C C . ASP B 1 89 ? -10.094 -18.547 7.371 1 91.38 89 ASP B C 1
ATOM 2157 O O . ASP B 1 89 ? -9.43 -17.625 6.918 1 91.38 89 ASP B O 1
ATOM 2161 N N . PRO B 1 90 ? -11.445 -18.547 7.414 1 88.25 90 PRO B N 1
ATOM 2162 C CA . PRO B 1 90 ? -12.164 -17.391 6.852 1 88.25 90 PRO B CA 1
ATOM 2163 C C . PRO B 1 90 ? -11.875 -16.094 7.602 1 88.25 90 PRO B C 1
ATOM 2165 O O . PRO B 1 90 ? -12.086 -15.008 7.062 1 88.25 90 PRO B O 1
ATOM 2168 N N . LYS B 1 91 ? -11.398 -16.234 8.797 1 85.31 91 LYS B N 1
ATOM 2169 C CA . LYS B 1 91 ? -11.109 -15.055 9.602 1 85.31 91 LYS B CA 1
ATOM 2170 C C . LYS B 1 91 ? -9.695 -14.547 9.344 1 85.31 91 LYS B C 1
ATOM 2172 O O . LYS B 1 91 ? -9.297 -13.5 9.859 1 85.31 91 LYS B O 1
ATOM 2177 N N . SER B 1 92 ? -9 -15.32 8.469 1 87.56 92 SER B N 1
ATOM 2178 C CA . SER B 1 92 ? -7.621 -14.938 8.188 1 87.56 92 SER B CA 1
ATOM 2179 C C . SER B 1 92 ? -7.562 -13.75 7.238 1 87.56 92 SER B C 1
ATOM 2181 O O . SER B 1 92 ? -8.492 -13.508 6.469 1 87.56 92 SER B O 1
ATOM 2183 N N . SER B 1 93 ? -6.539 -12.992 7.395 1 85.69 93 SER B N 1
ATOM 2184 C CA . SER B 1 93 ? -6.332 -11.852 6.512 1 85.69 93 SER B CA 1
ATOM 2185 C C . SER B 1 93 ? -5.645 -12.273 5.215 1 85.69 93 SER B C 1
ATOM 2187 O O . SER B 1 93 ? -5.121 -13.383 5.117 1 85.69 93 SER B O 1
ATOM 2189 N N . VAL B 1 94 ? -5.691 -11.375 4.277 1 89.5 94 VAL B N 1
ATOM 2190 C CA . VAL B 1 94 ? -5.008 -11.57 3.002 1 89.5 94 VAL B CA 1
ATOM 2191 C C . VAL B 1 94 ? -3.52 -11.797 3.24 1 89.5 94 VAL B C 1
ATOM 2193 O O . VAL B 1 94 ? -2.885 -12.594 2.541 1 89.5 94 VAL B O 1
ATOM 2196 N N . PHE B 1 95 ? -3.008 -11.211 4.246 1 86.88 95 PHE B N 1
ATOM 2197 C CA . PHE B 1 95 ? -1.613 -11.352 4.645 1 86.88 95 PHE B CA 1
ATOM 2198 C C . PHE B 1 95 ? -1.276 -12.812 4.926 1 86.88 95 PHE B C 1
ATOM 2200 O O . PHE B 1 95 ? -0.198 -13.289 4.566 1 86.88 95 PHE B O 1
ATOM 2207 N N . GLU B 1 96 ? -2.18 -13.461 5.422 1 89.12 96 GLU B N 1
ATOM 2208 C CA . GLU B 1 96 ? -1.938 -14.82 5.883 1 89.12 96 GLU B CA 1
ATOM 2209 C C . GLU B 1 96 ? -2.203 -15.836 4.773 1 89.12 96 GLU B C 1
ATOM 2211 O O . GLU B 1 96 ? -1.804 -17 4.879 1 89.12 96 GLU B O 1
ATOM 2216 N N . ARG B 1 97 ? -2.818 -15.391 3.729 1 94.44 97 ARG B N 1
ATOM 2217 C CA . ARG B 1 97 ? -3.297 -16.375 2.768 1 94.44 97 ARG B CA 1
ATOM 2218 C C . ARG B 1 97 ? -2.668 -16.156 1.396 1 94.44 97 ARG B C 1
ATOM 2220 O O . ARG B 1 97 ? -2.852 -16.969 0.485 1 94.44 97 ARG B O 1
ATOM 2227 N N . THR B 1 98 ? -1.991 -15.078 1.253 1 96.12 98 THR B N 1
ATOM 2228 C CA . THR B 1 98 ? -1.391 -14.766 -0.038 1 96.12 98 THR B CA 1
ATOM 2229 C C . THR B 1 98 ? -0.384 -15.836 -0.444 1 96.12 98 THR B C 1
ATOM 2231 O O . THR B 1 98 ? 0.297 -16.406 0.409 1 96.12 98 THR B O 1
ATOM 2234 N N . THR B 1 99 ? -0.264 -16.047 -1.792 1 96.62 99 THR B N 1
ATOM 2235 C CA . THR B 1 99 ? 0.656 -17.047 -2.316 1 96.62 99 THR B CA 1
ATOM 2236 C C . THR B 1 99 ? 2.078 -16.5 -2.375 1 96.62 99 THR B C 1
ATOM 2238 O O . THR B 1 99 ? 3.004 -17.203 -2.789 1 96.62 99 THR B O 1
ATOM 2241 N N . CYS B 1 100 ? 2.279 -15.289 -2.059 1 97 100 CYS B N 1
ATOM 2242 C CA . CYS B 1 100 ? 3.584 -14.68 -1.822 1 97 100 CYS B CA 1
ATOM 2243 C C . CYS B 1 100 ? 3.668 -14.102 -0.414 1 97 100 CYS B C 1
ATOM 2245 O O . CYS B 1 100 ? 3.688 -12.883 -0.24 1 97 100 CYS B O 1
ATOM 2247 N N . PRO B 1 101 ? 3.738 -15.016 0.541 1 96.44 101 PRO B N 1
ATOM 2248 C CA . PRO B 1 101 ? 3.742 -14.555 1.932 1 96.44 101 PRO B CA 1
ATOM 2249 C C . PRO B 1 101 ? 4.953 -13.695 2.264 1 96.44 101 PRO B C 1
ATOM 2251 O O . PRO B 1 101 ? 5.992 -13.797 1.602 1 96.44 101 PRO B O 1
ATOM 2254 N N . TYR B 1 102 ? 4.781 -12.852 3.215 1 95.56 102 TYR B N 1
ATOM 2255 C CA . TYR B 1 102 ? 5.836 -11.93 3.617 1 95.56 102 TYR B CA 1
ATOM 2256 C C . TYR B 1 102 ? 5.852 -11.742 5.129 1 95.56 102 TYR B C 1
ATOM 2258 O O . TYR B 1 102 ? 4.957 -12.219 5.828 1 95.56 102 TYR B O 1
ATOM 2266 N N . PHE B 1 103 ? 6.879 -11.234 5.621 1 95.56 103 PHE B N 1
ATOM 2267 C CA . PHE B 1 103 ? 7.004 -10.852 7.02 1 95.56 103 PHE B CA 1
ATOM 2268 C C . PHE B 1 103 ? 7.277 -9.352 7.148 1 95.56 103 PHE B C 1
ATOM 2270 O O .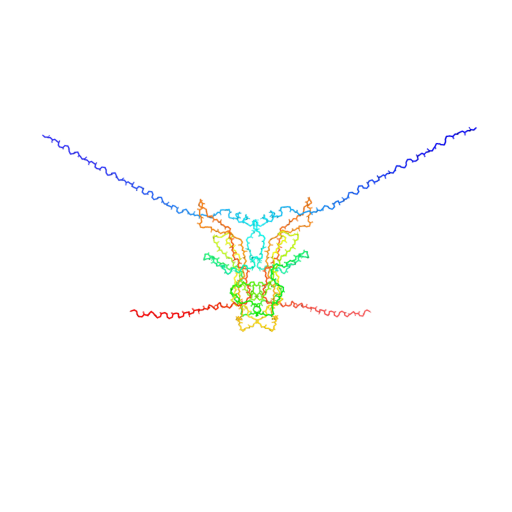 PHE B 1 103 ? 7.555 -8.68 6.156 1 95.56 103 PHE B O 1
ATOM 2277 N N . LEU B 1 104 ? 7.035 -8.805 8.359 1 94.38 104 LEU B N 1
ATOM 2278 C CA . LEU B 1 104 ? 7.16 -7.367 8.57 1 94.38 104 LEU B CA 1
ATOM 2279 C C . LEU B 1 104 ? 8.422 -7.039 9.367 1 94.38 104 LEU B C 1
ATOM 2281 O O . LEU B 1 104 ? 8.766 -7.754 10.312 1 94.38 104 LEU B O 1
ATOM 2285 N N . VAL B 1 105 ? 9.047 -6.008 8.945 1 94.81 105 VAL B N 1
ATOM 2286 C CA . VAL B 1 105 ? 10.25 -5.543 9.617 1 94.81 105 VAL B CA 1
ATOM 2287 C C . VAL B 1 105 ? 10.109 -4.07 9.984 1 94.81 105 VAL B C 1
ATOM 2289 O O . VAL B 1 105 ? 9.352 -3.336 9.336 1 94.81 105 VAL B O 1
ATOM 2292 N N . ALA B 1 106 ? 10.734 -3.73 11.016 1 93.69 106 ALA B N 1
ATOM 2293 C CA . ALA B 1 106 ? 11.016 -2.322 11.281 1 93.69 106 ALA B CA 1
ATOM 2294 C C . ALA B 1 106 ? 12.32 -1.89 10.617 1 93.69 106 ALA B C 1
ATOM 2296 O O . ALA B 1 106 ? 13.406 -2.291 11.055 1 93.69 106 ALA B O 1
ATOM 2297 N N . SER B 1 107 ? 12.219 -1.178 9.57 1 92.69 107 SER B N 1
ATOM 2298 C CA . SER B 1 107 ? 13.383 -0.635 8.883 1 92.69 107 SER B CA 1
ATOM 2299 C C . SER B 1 107 ? 13.852 0.666 9.523 1 92.69 107 SER B C 1
ATOM 2301 O O . SER B 1 107 ? 13.094 1.636 9.594 1 92.69 107 SER B O 1
ATOM 2303 N N . HIS B 1 108 ? 15.094 0.691 9.992 1 94.25 108 HIS B N 1
ATOM 2304 C CA . HIS B 1 108 ? 15.656 1.864 10.656 1 94.25 108 HIS B CA 1
ATOM 2305 C C . HIS B 1 108 ? 16.766 2.494 9.82 1 94.25 108 HIS B C 1
ATOM 2307 O O . HIS B 1 108 ? 17.703 1.81 9.414 1 94.25 108 HIS B O 1
ATOM 2313 N N . LEU B 1 109 ? 16.625 3.693 9.539 1 93.94 109 LEU B N 1
ATOM 2314 C CA . LEU B 1 109 ? 17.656 4.523 8.922 1 93.94 109 LEU B CA 1
ATOM 2315 C C . LEU B 1 109 ? 17.828 5.828 9.688 1 93.94 109 LEU B C 1
ATOM 2317 O O . LEU B 1 109 ? 16.906 6.652 9.75 1 93.94 109 LEU B O 1
ATOM 2321 N N . SER B 1 110 ? 19.016 6.07 10.266 1 92.88 110 SER B N 1
ATOM 2322 C CA . SER B 1 110 ? 19.266 7.199 11.156 1 92.88 110 SER B CA 1
ATOM 2323 C C . SER B 1 110 ? 19.234 8.516 10.398 1 92.88 110 SER B C 1
ATOM 2325 O O . SER B 1 110 ? 19.078 9.586 10.992 1 92.88 110 SER B O 1
ATOM 2327 N N . THR B 1 111 ? 19.406 8.453 9.109 1 93.75 111 THR B N 1
ATOM 2328 C CA . THR B 1 111 ? 19.516 9.672 8.312 1 93.75 111 THR B CA 1
ATOM 2329 C C . THR B 1 111 ? 18.156 10.031 7.703 1 93.75 111 THR B C 1
ATOM 2331 O O . THR B 1 111 ? 18.078 10.883 6.816 1 93.75 111 THR B O 1
ATOM 2334 N N . ARG B 1 112 ? 17.156 9.359 8.172 1 93.75 112 ARG B N 1
ATOM 2335 C CA . ARG B 1 112 ? 15.805 9.602 7.656 1 93.75 112 ARG B CA 1
ATOM 2336 C C . ARG B 1 112 ? 14.844 9.961 8.781 1 93.75 112 ARG B C 1
ATOM 2338 O O . ARG B 1 112 ? 15.102 9.656 9.953 1 93.75 112 ARG B O 1
ATOM 2345 N N . TYR B 1 113 ? 13.844 10.742 8.43 1 91.94 113 TYR B N 1
ATOM 2346 C CA . TYR B 1 113 ? 12.711 10.961 9.32 1 91.94 113 TYR B CA 1
ATOM 2347 C C . TYR B 1 113 ? 11.391 10.703 8.609 1 91.94 113 TYR B C 1
ATOM 2349 O O . TYR B 1 113 ? 11.141 11.258 7.539 1 91.94 113 TYR B O 1
ATOM 2357 N N . PRO B 1 114 ? 10.484 9.922 9.203 1 91.5 114 PRO B N 1
ATOM 2358 C CA . PRO B 1 114 ? 10.703 9.141 10.422 1 91.5 114 PRO B CA 1
ATOM 2359 C C . PRO B 1 114 ? 11.781 8.07 10.25 1 91.5 114 PRO B C 1
ATOM 2361 O O . PRO B 1 114 ? 11.93 7.504 9.156 1 91.5 114 PRO B O 1
ATOM 2364 N N . LYS B 1 115 ? 12.422 7.734 11.328 1 92.75 115 LYS B N 1
ATOM 2365 C CA . LYS B 1 115 ? 13.586 6.848 11.258 1 92.75 115 LYS B CA 1
ATOM 2366 C C . LYS B 1 115 ? 13.156 5.395 11.094 1 92.75 115 LYS B C 1
ATOM 2368 O O . LYS B 1 115 ? 13.914 4.574 10.57 1 92.75 115 LYS B O 1
ATOM 2373 N N . ILE B 1 116 ? 12.031 5.109 11.656 1 92.19 116 ILE B N 1
ATOM 2374 C CA . ILE B 1 116 ? 11.555 3.732 11.609 1 92.19 116 ILE B CA 1
ATOM 2375 C C . ILE B 1 116 ? 10.328 3.643 10.711 1 92.19 116 ILE B C 1
ATOM 2377 O O . ILE B 1 116 ? 9.359 4.383 10.898 1 92.19 116 ILE B O 1
ATOM 2381 N N . ILE B 1 117 ? 10.398 2.756 9.734 1 91.25 117 ILE B N 1
ATOM 2382 C CA . ILE B 1 117 ? 9.281 2.471 8.836 1 91.25 117 ILE B CA 1
ATOM 2383 C C . ILE B 1 117 ? 9.008 0.97 8.82 1 91.25 117 ILE B C 1
ATOM 2385 O O . ILE B 1 117 ? 9.922 0.162 8.672 1 91.25 117 ILE B O 1
ATOM 2389 N N . THR B 1 118 ? 7.785 0.648 9.078 1 92.38 118 THR B N 1
ATOM 2390 C CA . THR B 1 118 ? 7.383 -0.749 8.953 1 92.38 118 THR B CA 1
ATOM 2391 C C . THR B 1 118 ? 7.281 -1.156 7.488 1 92.38 118 THR B C 1
ATOM 2393 O O . THR B 1 118 ? 6.613 -0.487 6.699 1 92.38 118 THR B O 1
ATOM 2396 N N . GLU B 1 119 ? 7.957 -2.258 7.176 1 92.06 119 GLU B N 1
ATOM 2397 C CA . GLU B 1 119 ? 7.961 -2.723 5.793 1 92.06 119 GLU B CA 1
ATOM 2398 C C . GLU B 1 119 ? 7.777 -4.234 5.719 1 92.06 119 GLU B C 1
ATOM 2400 O O . GLU B 1 119 ? 7.992 -4.941 6.707 1 92.06 119 GLU B O 1
ATOM 2405 N N . ALA B 1 120 ? 7.398 -4.609 4.535 1 93.06 120 ALA B N 1
ATOM 2406 C CA . ALA B 1 120 ? 7.27 -6.035 4.242 1 93.06 120 ALA B CA 1
ATOM 2407 C C . ALA B 1 120 ? 8.531 -6.574 3.574 1 93.06 120 ALA B C 1
ATOM 2409 O O . ALA B 1 120 ? 9.289 -5.816 2.965 1 93.06 120 ALA B O 1
ATOM 2410 N N . ARG B 1 121 ? 8.812 -7.863 3.805 1 95.38 121 ARG B N 1
ATOM 2411 C CA . ARG B 1 121 ? 9.812 -8.625 3.059 1 95.38 121 ARG B CA 1
ATOM 2412 C C . ARG B 1 121 ? 9.25 -9.961 2.594 1 95.38 121 ARG B C 1
ATOM 2414 O O . ARG B 1 121 ? 8.602 -10.664 3.365 1 95.38 121 ARG B O 1
ATOM 2421 N N . CYS B 1 122 ? 9.523 -10.234 1.314 1 96.75 122 CYS B N 1
ATOM 2422 C CA . CYS B 1 122 ? 8.984 -11.461 0.759 1 96.75 122 CYS B CA 1
ATOM 2423 C C . CYS B 1 122 ? 9.641 -12.688 1.39 1 96.75 122 CYS B C 1
ATOM 2425 O O . CYS B 1 122 ? 10.867 -12.742 1.511 1 96.75 122 CYS B O 1
ATOM 2427 N N . LYS B 1 123 ? 8.836 -13.688 1.684 1 96.69 123 LYS B N 1
ATOM 2428 C CA . LYS B 1 123 ? 9.352 -14.938 2.24 1 96.69 123 LYS B CA 1
ATOM 2429 C C . LYS B 1 123 ? 9.883 -15.852 1.14 1 96.69 123 LYS B C 1
ATOM 2431 O O . LYS B 1 123 ? 10.797 -16.641 1.373 1 96.69 123 LYS B O 1
ATOM 2436 N N . CYS B 1 124 ? 9.242 -15.789 0.029 1 96 124 CYS B N 1
ATOM 2437 C CA . CYS B 1 124 ? 9.492 -16.75 -1.036 1 96 124 CYS B CA 1
ATOM 2438 C C . CYS B 1 124 ? 9.969 -16.047 -2.303 1 96 124 CYS B C 1
ATOM 2440 O O . CYS B 1 124 ? 9.531 -14.945 -2.607 1 96 124 CYS B O 1
ATOM 2442 N N . SER B 1 125 ? 10.875 -16.75 -3.016 1 94.31 125 SER B N 1
ATOM 2443 C CA . SER B 1 125 ? 11.273 -16.25 -4.332 1 94.31 125 SER B CA 1
ATOM 2444 C C . SER B 1 125 ? 10.242 -16.641 -5.395 1 94.31 125 SER B C 1
ATOM 2446 O O . SER B 1 125 ? 10.039 -15.898 -6.359 1 94.31 125 SER B O 1
ATOM 2448 N N . GLY B 1 126 ? 9.703 -17.828 -5.23 1 95.44 126 GLY B N 1
ATOM 2449 C CA . GLY B 1 126 ? 8.641 -18.297 -6.105 1 95.44 126 GLY B CA 1
ATOM 2450 C C . GLY B 1 126 ? 7.277 -18.297 -5.445 1 95.44 126 GLY B C 1
ATOM 2451 O O . GLY B 1 126 ? 7.176 -18.375 -4.219 1 95.44 126 GLY B O 1
ATOM 2452 N N . CYS B 1 127 ? 6.258 -18.172 -6.348 1 95.38 127 CYS B N 1
ATOM 2453 C CA . CYS B 1 127 ? 4.906 -18.297 -5.812 1 95.38 127 CYS B CA 1
ATOM 2454 C C . CYS B 1 127 ? 4.695 -19.688 -5.203 1 95.38 127 CYS B C 1
ATOM 2456 O O . CYS B 1 127 ? 5.105 -20.688 -5.785 1 95.38 127 CYS B O 1
ATOM 2458 N N . VAL B 1 128 ? 4.09 -19.656 -4.047 1 95 128 VAL B N 1
ATOM 2459 C CA . VAL B 1 128 ? 3.877 -20.922 -3.355 1 95 128 VAL B CA 1
ATOM 2460 C C . VAL B 1 128 ? 3.162 -21.906 -4.285 1 95 128 VAL B C 1
ATOM 2462 O O . VAL B 1 128 ? 2.119 -21.578 -4.855 1 95 128 VAL B O 1
ATOM 2465 N N . PRO B 1 129 ? 3.686 -23.078 -4.438 1 91.81 129 PRO B N 1
ATOM 2466 C CA . PRO B 1 129 ? 3.109 -24.031 -5.395 1 91.81 129 PRO B CA 1
ATOM 2467 C C . PRO B 1 129 ? 1.746 -24.562 -4.949 1 91.81 129 PRO B C 1
ATOM 2469 O O . PRO B 1 129 ? 1.514 -24.75 -3.754 1 91.81 129 PRO B O 1
ATOM 2472 N N . LEU B 1 130 ? 0.843 -24.75 -5.965 1 86 130 LEU B N 1
ATOM 2473 C CA . LEU B 1 130 ? -0.477 -25.312 -5.699 1 86 130 LEU B CA 1
ATOM 2474 C C . LEU B 1 130 ? -0.373 -26.781 -5.332 1 86 130 LEU B C 1
ATOM 2476 O O . LEU B 1 130 ? -1.267 -27.328 -4.68 1 86 130 LEU B O 1
ATOM 2480 N N . GLU B 1 131 ? 0.669 -27.422 -5.898 1 78.94 131 GLU B N 1
ATOM 2481 C CA . GLU B 1 131 ? 0.959 -28.828 -5.609 1 78.94 131 GLU B CA 1
ATOM 2482 C C . GLU B 1 131 ? 2.402 -29 -5.148 1 78.94 131 GLU B C 1
ATOM 2484 O O . GLU B 1 131 ? 3.199 -28.062 -5.203 1 78.94 131 GLU B O 1
ATOM 2489 N N . GLU B 1 132 ? 2.633 -30.078 -4.551 1 73.12 132 GLU B N 1
ATOM 2490 C CA . GLU B 1 132 ? 3.943 -30.375 -3.973 1 73.12 132 GLU B CA 1
ATOM 2491 C C . GLU B 1 132 ? 4.996 -30.547 -5.062 1 73.12 132 GLU B C 1
ATOM 2493 O O . GLU B 1 132 ? 6.133 -30.938 -4.777 1 73.12 132 GLU B O 1
ATOM 2498 N N . ASN B 1 133 ? 4.648 -30.156 -6.246 1 69.44 133 ASN B N 1
ATOM 2499 C CA . ASN B 1 133 ? 5.598 -30.422 -7.32 1 69.44 133 ASN B CA 1
ATOM 2500 C C . ASN B 1 133 ? 6.535 -29.234 -7.551 1 69.44 133 ASN B C 1
ATOM 2502 O O . ASN B 1 133 ? 7.176 -29.141 -8.602 1 69.44 133 ASN B O 1
ATOM 2506 N N . GLY B 1 134 ? 6.605 -28.391 -6.715 1 78.31 134 GLY B N 1
ATOM 2507 C CA . GLY B 1 134 ? 7.598 -27.328 -6.801 1 78.31 134 GLY B CA 1
ATOM 2508 C C . GLY B 1 134 ? 7.035 -26.031 -7.355 1 78.31 134 GLY B C 1
ATOM 2509 O O . GLY B 1 134 ? 5.855 -25.969 -7.715 1 78.31 134 GLY B O 1
ATOM 2510 N N . HIS B 1 135 ? 7.871 -25.062 -7.414 1 84.88 135 HIS B N 1
ATOM 2511 C CA . HIS B 1 135 ? 7.52 -23.734 -7.906 1 84.88 135 HIS B CA 1
ATOM 2512 C C . HIS B 1 135 ? 7.402 -23.734 -9.43 1 84.88 135 HIS B C 1
ATOM 2514 O O . HIS B 1 135 ? 8.109 -24.469 -10.109 1 84.88 135 HIS B O 1
ATOM 2520 N N . SER B 1 136 ? 6.461 -22.938 -9.93 1 86.69 136 SER B N 1
ATOM 2521 C CA . SER B 1 136 ? 6.344 -22.75 -11.375 1 86.69 136 SER B CA 1
ATOM 2522 C C . SER B 1 136 ? 7.52 -21.953 -11.93 1 86.69 136 SER B C 1
ATOM 2524 O O . SER B 1 136 ? 8.008 -21.016 -11.273 1 86.69 136 SER B O 1
ATOM 2526 N N . ASP B 1 137 ? 7.902 -22.25 -13.148 1 89.56 137 ASP B N 1
ATOM 2527 C CA . ASP B 1 137 ? 8.953 -21.5 -13.82 1 89.56 137 ASP B CA 1
ATOM 2528 C C . ASP B 1 137 ? 8.391 -20.25 -14.508 1 89.56 137 ASP B C 1
ATOM 2530 O O . ASP B 1 137 ? 9.148 -19.438 -15.031 1 89.56 137 ASP B O 1
ATOM 2534 N N . LEU B 1 138 ? 7.145 -20.109 -14.453 1 92.25 138 LEU B N 1
ATOM 2535 C CA . LEU B 1 138 ? 6.512 -19.016 -15.172 1 92.25 138 LEU B CA 1
ATOM 2536 C C . LEU B 1 138 ? 6.336 -17.797 -14.266 1 92.25 138 LEU B C 1
ATOM 2538 O O . LEU B 1 138 ? 6.137 -16.688 -14.742 1 92.25 138 LEU B O 1
ATOM 2542 N N . THR B 1 139 ? 6.34 -18.109 -12.961 1 94.94 139 THR B N 1
ATOM 2543 C CA . THR B 1 139 ? 5.988 -17.016 -12.047 1 94.94 139 THR B CA 1
ATOM 2544 C C . THR B 1 139 ? 7.023 -16.891 -10.938 1 94.94 139 THR B C 1
ATOM 2546 O O . THR B 1 139 ? 7.82 -17.797 -10.711 1 94.94 139 THR B O 1
ATOM 2549 N N . ARG B 1 140 ? 7.039 -15.812 -10.297 1 96.19 140 ARG B N 1
ATOM 2550 C CA . ARG B 1 140 ? 7.875 -15.547 -9.133 1 96.19 140 ARG B CA 1
ATOM 2551 C C . ARG B 1 140 ? 7.227 -14.516 -8.219 1 96.19 140 ARG B C 1
ATOM 2553 O O . ARG B 1 140 ? 6.281 -13.828 -8.609 1 96.19 140 ARG B O 1
ATOM 2560 N N . CYS B 1 141 ? 7.703 -14.469 -6.977 1 96.62 141 CYS B N 1
ATOM 2561 C CA . CYS B 1 141 ? 7.266 -13.414 -6.062 1 96.62 141 CYS B CA 1
ATOM 2562 C C . CYS B 1 141 ? 8.117 -12.164 -6.227 1 96.62 141 CYS B C 1
ATOM 2564 O O . CYS B 1 141 ? 9.352 -12.242 -6.258 1 96.62 141 CYS B O 1
ATOM 2566 N N . GLU B 1 142 ? 7.43 -11.023 -6.305 1 94.75 142 GLU B N 1
ATOM 2567 C CA . GLU B 1 142 ? 8.125 -9.75 -6.387 1 94.75 142 GLU B CA 1
ATOM 2568 C C . GLU B 1 142 ? 7.594 -8.758 -5.355 1 94.75 142 GLU B C 1
ATOM 2570 O O . GLU B 1 142 ? 6.398 -8.75 -5.059 1 94.75 142 GLU B O 1
ATOM 2575 N N . PRO B 1 143 ? 8.523 -7.965 -4.84 1 94.44 143 PRO B N 1
ATOM 2576 C CA . PRO B 1 143 ? 8.086 -6.934 -3.898 1 94.44 143 PRO B CA 1
ATOM 2577 C C . PRO B 1 143 ? 7.156 -5.906 -4.539 1 94.44 143 PRO B C 1
ATOM 2579 O O . PRO B 1 143 ? 7.316 -5.57 -5.719 1 94.44 143 PRO B O 1
ATOM 2582 N N . VAL B 1 144 ? 6.172 -5.492 -3.801 1 92 144 VAL B N 1
ATOM 2583 C CA . VAL B 1 144 ? 5.316 -4.367 -4.164 1 92 144 VAL B CA 1
ATOM 2584 C C . VAL B 1 144 ? 5.734 -3.123 -3.383 1 92 144 VAL B C 1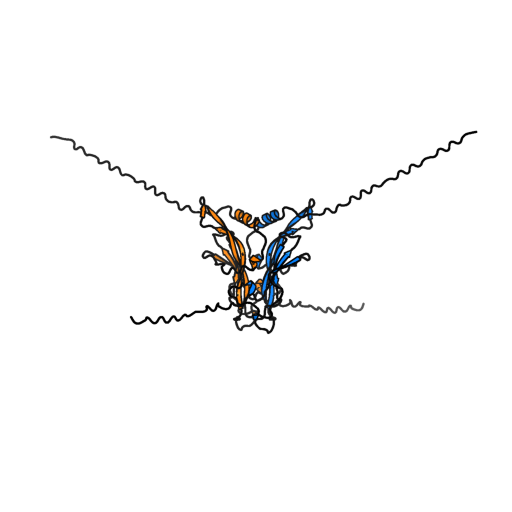
ATOM 2586 O O . VAL B 1 144 ? 5.734 -3.129 -2.15 1 92 144 VAL B O 1
ATOM 2589 N N . TYR B 1 145 ? 6.043 -2.049 -4.109 1 89.81 145 TYR B N 1
ATOM 2590 C CA . TYR B 1 145 ? 6.512 -0.83 -3.463 1 89.81 145 TYR B CA 1
ATOM 2591 C C . TYR B 1 145 ? 5.504 0.299 -3.629 1 89.81 145 TYR B C 1
ATOM 2593 O O . TYR B 1 145 ? 4.816 0.381 -4.648 1 89.81 145 TYR B O 1
ATOM 2601 N N . ARG B 1 146 ? 5.461 1.145 -2.623 1 86.62 146 ARG B N 1
ATOM 2602 C CA . ARG B 1 146 ? 4.711 2.396 -2.652 1 86.62 146 ARG B CA 1
ATOM 2603 C C . ARG B 1 146 ? 5.535 3.543 -2.078 1 86.62 146 ARG B C 1
ATOM 2605 O O . ARG B 1 146 ? 6.242 3.367 -1.083 1 86.62 146 ARG B O 1
ATOM 2612 N N . PRO B 1 147 ? 5.352 4.641 -2.68 1 85.62 147 PRO B N 1
ATOM 2613 C CA . PRO B 1 147 ? 6.121 5.777 -2.166 1 85.62 147 PRO B CA 1
ATOM 2614 C C . PRO B 1 147 ? 5.566 6.316 -0.849 1 85.62 147 PRO B C 1
ATOM 2616 O O . PRO B 1 147 ? 4.348 6.395 -0.674 1 85.62 147 PRO B O 1
ATOM 2619 N N . VAL B 1 148 ? 6.535 6.602 0.059 1 86.12 148 VAL B N 1
ATOM 2620 C CA . VAL B 1 148 ? 6.176 7.328 1.273 1 86.12 148 VAL B CA 1
ATOM 2621 C C . VAL B 1 148 ? 7.082 8.547 1.431 1 86.12 148 VAL B C 1
ATOM 2623 O O . VAL B 1 148 ? 8.258 8.516 1.051 1 86.12 148 VAL B O 1
ATOM 2626 N N . ARG B 1 149 ? 6.465 9.562 1.924 1 85.62 149 ARG B N 1
ATOM 2627 C CA . ARG B 1 149 ? 7.211 10.797 2.123 1 85.62 149 ARG B CA 1
ATOM 2628 C C . ARG B 1 149 ? 8.086 10.719 3.369 1 85.62 149 ARG B C 1
ATOM 2630 O O . ARG B 1 149 ? 7.648 10.227 4.41 1 85.62 149 ARG B O 1
ATOM 2637 N N . VAL B 1 150 ? 9.305 11.18 3.189 1 90.62 150 VAL B N 1
ATOM 2638 C CA . VAL B 1 150 ? 10.258 11.219 4.297 1 90.62 150 VAL B CA 1
ATOM 2639 C C . VAL B 1 150 ? 11.133 12.461 4.184 1 90.62 150 VAL B C 1
ATOM 2641 O O . VAL B 1 150 ? 11.133 13.141 3.15 1 90.62 150 VAL B O 1
ATOM 2644 N N . LEU B 1 151 ? 11.711 12.82 5.285 1 93.44 151 LEU B N 1
ATOM 2645 C CA . LEU B 1 151 ? 12.844 13.742 5.25 1 93.44 151 LEU B CA 1
ATOM 2646 C C . LEU B 1 151 ? 14.164 12.984 5.23 1 93.44 151 LEU B C 1
ATOM 2648 O O . LEU B 1 151 ? 14.344 12.023 5.98 1 93.44 151 LEU B O 1
ATOM 2652 N N . SER B 1 152 ? 15.062 13.383 4.434 1 95.12 152 SER B N 1
ATOM 2653 C CA . SER B 1 152 ? 16.375 12.75 4.344 1 95.12 152 SER B CA 1
ATOM 2654 C C . SER B 1 152 ? 17.484 13.734 4.703 1 95.12 152 SER B C 1
ATOM 2656 O O . SER B 1 152 ? 17.469 14.883 4.262 1 95.12 152 SER B O 1
ATOM 2658 N N . ARG B 1 153 ? 18.359 13.234 5.652 1 95.12 153 ARG B N 1
ATOM 2659 C CA . ARG B 1 153 ? 19.5 14.062 6.016 1 95.12 153 ARG B CA 1
ATOM 2660 C C . ARG B 1 153 ? 20.359 14.383 4.793 1 95.12 153 ARG B C 1
ATOM 2662 O O . ARG B 1 153 ? 20.672 13.492 4.004 1 95.12 153 ARG B O 1
ATOM 2669 N N . THR B 1 154 ? 20.578 15.609 4.844 1 93.12 154 THR B N 1
ATOM 2670 C CA . THR B 1 154 ? 21.453 16.031 3.752 1 93.12 154 THR B CA 1
ATOM 2671 C C . THR B 1 154 ? 22.906 15.984 4.184 1 93.12 154 THR B C 1
ATOM 2673 O O . THR B 1 154 ? 23.219 15.695 5.344 1 93.12 154 THR B O 1
ATOM 2676 N N . GLY B 1 155 ? 23.969 15.961 3.352 1 88.25 155 GLY B N 1
ATOM 2677 C CA . GLY B 1 155 ? 25.375 16.016 3.686 1 88.25 155 GLY B CA 1
ATOM 2678 C C . GLY B 1 155 ? 25.797 17.359 4.262 1 88.25 155 GLY B C 1
ATOM 2679 O O . GLY B 1 155 ? 26.953 17.531 4.645 1 88.25 155 GLY B O 1
ATOM 2680 N N . ASN B 1 156 ? 24.875 18.25 4.527 1 92.12 156 ASN B N 1
ATOM 2681 C CA . ASN B 1 156 ? 25.203 19.594 4.973 1 92.12 156 ASN B CA 1
ATOM 2682 C C . ASN B 1 156 ? 25.016 19.75 6.48 1 92.12 156 ASN B C 1
ATOM 2684 O O . ASN B 1 156 ? 24.125 19.125 7.07 1 92.12 156 ASN B O 1
ATOM 2688 N N . CYS B 1 157 ? 25.906 20.516 7.09 1 93.25 157 CYS B N 1
ATOM 2689 C CA . CYS B 1 157 ? 25.859 20.906 8.5 1 93.25 157 CYS B CA 1
ATOM 2690 C C . CYS B 1 157 ? 25.906 22.422 8.648 1 93.25 157 CYS B C 1
ATOM 2692 O O . CYS B 1 157 ? 26.922 23.047 8.328 1 93.25 157 CYS B O 1
ATOM 2694 N N . VAL B 1 158 ? 24.797 23 9.039 1 93.62 158 VAL B N 1
ATOM 2695 C CA . VAL B 1 158 ? 24.719 24.453 9.219 1 93.62 158 VAL B CA 1
ATOM 2696 C C . VAL B 1 158 ? 24.547 24.781 10.703 1 93.62 158 VAL B C 1
ATOM 2698 O O . VAL B 1 158 ? 23.578 24.344 11.328 1 93.62 158 VAL B O 1
ATOM 2701 N N . ASN B 1 159 ? 25.547 25.547 11.242 1 93.19 159 ASN B N 1
ATOM 2702 C CA . ASN B 1 159 ? 25.516 25.922 12.648 1 93.19 159 ASN B CA 1
ATOM 2703 C C . ASN B 1 159 ? 25.438 24.703 13.562 1 93.19 159 ASN B C 1
ATOM 2705 O O . ASN B 1 159 ? 24.656 24.688 14.516 1 93.19 159 ASN B O 1
ATOM 2709 N N . GLY B 1 160 ? 26.109 23.656 13.117 1 93.56 160 GLY B N 1
ATOM 2710 C CA . GLY B 1 160 ? 26.219 22.469 13.953 1 93.56 160 GLY B CA 1
ATOM 2711 C C . GLY B 1 160 ? 25 21.562 13.867 1 93.56 160 GLY B C 1
ATOM 2712 O O . GLY B 1 160 ? 24.812 20.688 14.703 1 93.56 160 GLY B O 1
ATOM 2713 N N . VAL B 1 161 ? 24.109 21.812 12.961 1 95.19 161 VAL B N 1
ATOM 2714 C CA . VAL B 1 161 ? 22.875 21.047 12.836 1 95.19 161 VAL B CA 1
ATOM 2715 C C . VAL B 1 161 ? 22.766 20.453 11.43 1 95.19 161 VAL B C 1
ATOM 2717 O O . VAL B 1 161 ? 22.969 21.172 10.445 1 95.19 161 VAL B O 1
ATOM 2720 N N . TYR B 1 162 ? 22.469 19.156 11.477 1 96 162 TYR B N 1
ATOM 2721 C CA . TYR B 1 162 ? 22.25 18.516 10.188 1 96 162 TYR B CA 1
ATOM 2722 C C . TYR B 1 162 ? 21.062 19.109 9.461 1 96 162 TYR B C 1
ATOM 2724 O O . TYR B 1 162 ? 20.031 19.406 10.078 1 96 162 TYR B O 1
ATOM 2732 N N . GLN B 1 163 ? 21.188 19.219 8.141 1 96.19 163 GLN B N 1
ATOM 2733 C CA . GLN B 1 163 ? 20.062 19.656 7.312 1 96.19 163 GLN B CA 1
ATOM 2734 C C . GLN B 1 163 ? 19.344 18.469 6.688 1 96.19 163 GLN B C 1
ATOM 2736 O O . GLN B 1 163 ? 19.984 17.484 6.309 1 96.19 163 GLN B O 1
ATOM 2741 N N . TYR B 1 164 ? 18.062 18.609 6.66 1 96.12 164 TYR B N 1
ATOM 2742 C CA . TYR B 1 164 ? 17.219 17.578 6.043 1 96.12 164 TYR B CA 1
ATOM 2743 C C . TYR B 1 164 ? 16.438 18.156 4.871 1 96.12 164 TYR B C 1
ATOM 2745 O O . TYR B 1 164 ? 16.172 19.359 4.816 1 96.12 164 TYR B O 1
ATOM 2753 N N . ALA B 1 165 ? 16.125 17.25 3.871 1 96.06 165 ALA B N 1
ATOM 2754 C CA . ALA B 1 165 ? 15.352 17.641 2.697 1 96.06 165 ALA B CA 1
ATOM 2755 C C . ALA B 1 165 ? 14.219 16.641 2.439 1 96.06 165 ALA B C 1
ATOM 2757 O O . ALA B 1 165 ? 14.336 15.461 2.779 1 96.06 165 ALA B O 1
ATOM 2758 N N . ALA B 1 166 ? 13.133 17.141 1.808 1 92.38 166 ALA B N 1
ATOM 2759 C CA . ALA B 1 166 ? 12.023 16.297 1.39 1 92.38 166 ALA B CA 1
ATOM 2760 C C . ALA B 1 166 ? 12.5 15.203 0.433 1 92.38 166 ALA B C 1
ATOM 2762 O O . ALA B 1 166 ? 13.305 15.469 -0.468 1 92.38 166 ALA B O 1
ATOM 2763 N N . ALA B 1 167 ? 12.094 14.008 0.761 1 91 167 ALA B N 1
ATOM 2764 C CA . ALA B 1 167 ? 12.461 12.859 -0.06 1 91 167 ALA B CA 1
ATOM 2765 C C . ALA B 1 167 ? 11.344 11.82 -0.089 1 91 167 ALA B C 1
ATOM 2767 O O . ALA B 1 167 ? 10.32 11.984 0.573 1 91 167 ALA B O 1
ATOM 2768 N N . VAL B 1 168 ? 11.508 10.883 -0.998 1 88 168 VAL B N 1
ATOM 2769 C CA . VAL B 1 168 ? 10.562 9.773 -1.107 1 88 168 VAL B CA 1
ATOM 2770 C C . VAL B 1 168 ? 11.281 8.453 -0.847 1 88 168 VAL B C 1
ATOM 2772 O O . VAL B 1 168 ? 12.398 8.234 -1.333 1 88 168 VAL B O 1
ATOM 2775 N N . HIS B 1 169 ? 10.672 7.695 0.004 1 87.81 169 HIS B N 1
ATOM 2776 C CA . HIS B 1 169 ? 11.148 6.344 0.268 1 87.81 169 HIS B CA 1
ATOM 2777 C C . HIS B 1 169 ? 10.203 5.301 -0.309 1 87.81 169 HIS B C 1
ATOM 2779 O O . HIS B 1 169 ? 9 5.336 -0.044 1 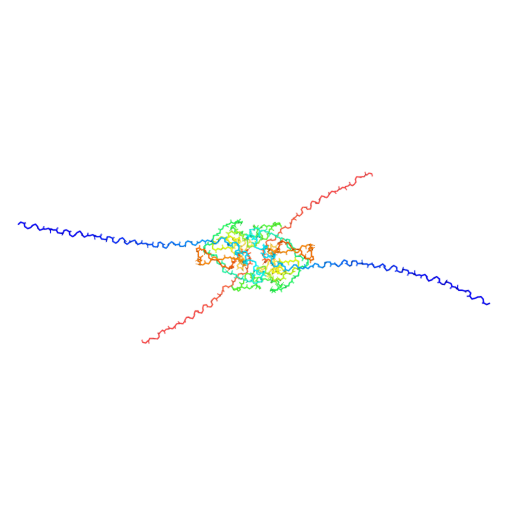87.81 169 HIS B O 1
ATOM 2785 N N . MET B 1 170 ? 10.789 4.406 -1.12 1 89.31 170 MET B N 1
ATOM 2786 C CA . MET B 1 170 ? 9.969 3.316 -1.652 1 89.31 170 MET B CA 1
ATOM 2787 C C . MET B 1 170 ? 9.789 2.213 -0.615 1 89.31 170 MET B C 1
ATOM 2789 O O . MET B 1 170 ? 10.68 1.378 -0.431 1 89.31 170 MET B O 1
ATOM 2793 N N . LYS B 1 171 ? 8.633 2.299 -0.019 1 89.5 171 LYS B N 1
ATOM 2794 C CA . LYS B 1 171 ? 8.281 1.366 1.049 1 89.5 171 LYS B CA 1
ATOM 2795 C C . LYS B 1 171 ? 7.719 0.066 0.48 1 89.5 171 LYS B C 1
ATOM 2797 O O . LYS B 1 171 ? 6.758 0.084 -0.295 1 89.5 171 LYS B O 1
ATOM 2802 N N . GLN B 1 172 ? 8.375 -1.031 0.869 1 90.88 172 GLN B N 1
ATOM 2803 C CA . GLN B 1 172 ? 7.805 -2.314 0.465 1 90.88 172 GLN B CA 1
ATOM 2804 C C . GLN B 1 172 ? 6.535 -2.623 1.25 1 90.88 172 GLN B C 1
ATOM 2806 O O . GLN B 1 172 ? 6.582 -2.822 2.465 1 90.88 172 GLN B O 1
ATOM 2811 N N . GLU B 1 173 ? 5.461 -2.748 0.538 1 90 173 GLU B N 1
ATOM 2812 C CA . GLU B 1 173 ? 4.148 -2.91 1.161 1 90 173 GLU B CA 1
ATOM 2813 C C . GLU B 1 173 ? 3.742 -4.379 1.212 1 90 173 GLU B C 1
ATOM 2815 O O . GLU B 1 173 ? 2.863 -4.758 1.989 1 90 173 GLU B O 1
ATOM 2820 N N . GLY B 1 174 ? 4.281 -5.109 0.347 1 92.19 174 GLY B N 1
ATOM 2821 C CA . GLY B 1 174 ? 3.959 -6.523 0.257 1 92.19 174 GLY B CA 1
ATOM 2822 C C . GLY B 1 174 ? 4.676 -7.227 -0.881 1 92.19 174 GLY B C 1
ATOM 2823 O O . GLY B 1 174 ? 5.695 -6.742 -1.372 1 92.19 174 GLY B O 1
ATOM 2824 N N . CYS B 1 175 ? 4.156 -8.398 -1.142 1 94.81 175 CYS B N 1
ATOM 2825 C CA . CYS B 1 175 ? 4.656 -9.203 -2.252 1 94.81 175 CYS B CA 1
ATOM 2826 C C . CYS B 1 175 ? 3.51 -9.719 -3.109 1 94.81 175 CYS B C 1
ATOM 2828 O O . CYS B 1 175 ? 2.381 -9.852 -2.631 1 94.81 175 CYS B O 1
ATOM 2830 N N . THR B 1 176 ? 3.801 -9.93 -4.34 1 95.62 176 THR B N 1
ATOM 2831 C CA . THR B 1 176 ? 2.766 -10.438 -5.234 1 95.62 176 THR B CA 1
ATOM 2832 C C . THR B 1 176 ? 3.355 -11.422 -6.242 1 95.62 176 THR B C 1
ATOM 2834 O O . THR B 1 176 ? 4.543 -11.344 -6.562 1 95.62 176 THR B O 1
ATOM 2837 N N . CYS B 1 177 ? 2.508 -12.352 -6.68 1 96.56 177 CYS B N 1
ATOM 2838 C CA . CYS B 1 177 ? 2.91 -13.32 -7.695 1 96.56 177 CYS B CA 1
ATOM 2839 C C . CYS B 1 177 ? 2.828 -12.719 -9.094 1 96.56 177 CYS B C 1
ATOM 2841 O O . CYS B 1 177 ? 1.762 -12.273 -9.516 1 96.56 177 CYS B O 1
ATOM 2843 N N . VAL B 1 178 ? 3.965 -12.75 -9.797 1 96.5 178 VAL B N 1
ATOM 2844 C CA . VAL B 1 178 ? 4.02 -12.094 -11.094 1 96.5 178 VAL B CA 1
ATOM 2845 C C . VAL B 1 178 ? 4.531 -13.078 -12.148 1 96.5 178 VAL B C 1
ATOM 2847 O O . VAL B 1 178 ? 5.156 -14.086 -11.82 1 96.5 178 VAL B O 1
ATOM 2850 N N . ARG B 1 179 ? 4.227 -12.734 -13.352 1 96.19 179 ARG B N 1
ATOM 2851 C CA . ARG B 1 179 ? 4.859 -13.43 -14.469 1 96.19 179 ARG B CA 1
ATOM 2852 C C . ARG B 1 179 ? 6.324 -13.039 -14.602 1 96.19 179 ARG B C 1
ATOM 2854 O O . ARG B 1 179 ? 6.664 -11.859 -14.547 1 96.19 179 ARG B O 1
ATOM 2861 N N . LYS B 1 180 ? 7.18 -14.086 -14.789 1 95.31 180 LYS B N 1
ATOM 2862 C CA . LYS B 1 180 ? 8.609 -13.836 -14.961 1 95.31 180 LYS B CA 1
ATOM 2863 C C . LYS B 1 180 ? 8.883 -13.102 -16.266 1 95.31 180 LYS B C 1
ATOM 2865 O O . LYS B 1 180 ? 8.203 -13.328 -17.266 1 95.31 180 LYS B O 1
ATOM 2870 N N . THR B 1 181 ? 9.875 -12.219 -16.156 1 93.5 181 THR B N 1
ATOM 2871 C CA . THR B 1 181 ? 10.281 -11.5 -17.359 1 93.5 181 THR B CA 1
ATOM 2872 C C . THR B 1 181 ? 11.234 -12.344 -18.203 1 93.5 181 THR B C 1
ATOM 2874 O O . THR B 1 181 ? 11.836 -13.297 -17.688 1 93.5 181 THR B O 1
ATOM 2877 N N . GLU B 1 182 ? 11.242 -12.102 -19.453 1 86.69 182 GLU B N 1
ATOM 2878 C CA . GLU B 1 182 ? 12.18 -12.758 -20.359 1 86.69 182 GLU B CA 1
ATOM 2879 C C . GLU B 1 182 ? 13.469 -11.953 -20.484 1 86.69 182 GLU B C 1
ATOM 2881 O O . GLU B 1 182 ? 13.445 -10.719 -20.422 1 86.69 182 GLU B O 1
ATOM 2886 N N . ALA B 1 183 ? 14.633 -12.609 -20.125 1 69.44 183 ALA B N 1
ATOM 2887 C CA . ALA B 1 183 ? 15.945 -11.961 -20.234 1 69.44 183 ALA B CA 1
ATOM 2888 C C . ALA B 1 183 ? 16.094 -11.242 -21.578 1 69.44 183 ALA B C 1
ATOM 2890 O O . ALA B 1 183 ? 15.523 -11.664 -22.578 1 69.44 183 ALA B O 1
ATOM 2891 N N . LEU B 1 184 ? 16.406 -9.93 -21.516 1 60.44 184 LEU B N 1
ATOM 2892 C CA . LEU B 1 184 ? 16.734 -9.203 -22.734 1 60.44 184 LEU B CA 1
ATOM 2893 C C . LEU B 1 184 ? 17.766 -9.969 -23.562 1 60.44 184 LEU B C 1
ATOM 2895 O O . LEU B 1 184 ? 18.766 -10.445 -23.031 1 60.44 184 LEU B O 1
ATOM 2899 N N . SER B 1 185 ? 17.375 -10.883 -24.312 1 51.03 185 SER B N 1
ATOM 2900 C CA . SER B 1 185 ? 18.406 -11.391 -25.219 1 51.03 185 SER B CA 1
ATOM 2901 C C . SER B 1 185 ? 19.328 -10.273 -25.688 1 51.03 185 SER B C 1
ATOM 2903 O O . SER B 1 185 ? 18.891 -9.305 -26.297 1 51.03 185 SER B O 1
ATOM 2905 N N . GLY B 1 186 ? 20.266 -9.875 -24.891 1 43.34 186 GLY B N 1
ATOM 2906 C CA . GLY B 1 186 ? 21.328 -9.125 -25.5 1 43.34 186 GLY B CA 1
ATOM 2907 C C . GLY B 1 186 ? 21.75 -9.664 -26.859 1 43.34 186 GLY B C 1
ATOM 2908 O O . GLY B 1 186 ? 21.969 -10.875 -27 1 43.34 186 GLY B O 1
ATOM 2909 N N . SER B 1 187 ? 21.234 -9.18 -27.938 1 41.5 187 SER B N 1
ATOM 2910 C CA . SER B 1 187 ? 21.922 -9.391 -29.203 1 41.5 187 SER B CA 1
ATOM 2911 C C . SER B 1 187 ? 23.438 -9.312 -29.031 1 41.5 187 SER B C 1
ATOM 2913 O O . SER B 1 187 ? 23.984 -8.258 -28.688 1 41.5 187 SER B O 1
ATOM 2915 N N . GLY B 1 188 ? 24.094 -10.289 -28.469 1 37.09 188 GLY B N 1
ATOM 2916 C CA . GLY B 1 188 ? 25.516 -10.445 -28.703 1 37.09 188 GLY B CA 1
ATOM 2917 C C . GLY B 1 188 ? 25.922 -10.266 -30.156 1 37.09 188 GLY B C 1
ATOM 2918 O O . GLY B 1 188 ? 25.625 -11.125 -30.984 1 37.09 188 GLY B O 1
ATOM 2919 N N . SER B 1 189 ? 25.766 -9.047 -30.641 1 38.62 189 SER B N 1
ATOM 2920 C CA . SER B 1 189 ? 26.5 -8.812 -31.875 1 38.62 189 SER B CA 1
ATOM 2921 C C . SER B 1 189 ? 27.953 -9.266 -31.734 1 38.62 189 SER B C 1
ATOM 2923 O O . SER B 1 189 ? 28.734 -8.633 -31.031 1 38.62 189 SER B O 1
ATOM 2925 N N . GLY B 1 190 ? 28.188 -10.5 -31.562 1 34.56 190 GLY B N 1
ATOM 2926 C CA . GLY B 1 190 ? 29.5 -11.047 -31.828 1 34.56 190 GLY B CA 1
ATOM 2927 C C . GLY B 1 190 ? 30.047 -10.656 -33.188 1 34.56 190 GLY B C 1
ATOM 2928 O O . GLY B 1 190 ? 29.656 -11.234 -34.219 1 34.56 190 GLY B O 1
ATOM 2929 N N . SER B 1 191 ? 30.188 -9.312 -33.406 1 36.44 191 SER B N 1
ATOM 2930 C CA . SER B 1 191 ? 31.031 -8.969 -34.562 1 36.44 191 SER B CA 1
ATOM 2931 C C . SER B 1 191 ? 32.406 -9.641 -34.469 1 36.44 191 SER B C 1
ATOM 2933 O O . SER B 1 191 ? 33.156 -9.367 -33.531 1 36.44 191 SER B O 1
ATOM 2935 N N . ASN B 1 192 ? 32.469 -10.859 -34.844 1 34.16 192 ASN B N 1
ATOM 2936 C CA . ASN B 1 192 ? 33.719 -11.547 -35.188 1 34.16 192 ASN B CA 1
ATOM 2937 C C . ASN B 1 192 ? 34.562 -10.742 -36.188 1 34.16 192 ASN B C 1
ATOM 2939 O O . ASN B 1 192 ? 34.312 -10.805 -37.406 1 34.16 192 ASN B O 1
ATOM 2943 N N . GLY B 1 193 ? 34.844 -9.445 -35.906 1 30.81 193 GLY B N 1
ATOM 2944 C CA . GLY B 1 193 ? 35.812 -8.797 -36.75 1 30.81 193 GLY B CA 1
ATOM 2945 C C . GLY B 1 193 ? 37.156 -9.508 -36.781 1 30.81 193 GLY B C 1
ATOM 2946 O O . GLY B 1 193 ? 37.875 -9.539 -35.781 1 30.81 193 GLY B O 1
ATOM 2947 N N . SER B 1 194 ? 37.219 -10.602 -37.594 1 32.34 194 SER B N 1
ATOM 2948 C CA . SER B 1 194 ? 38.438 -11.25 -38.062 1 32.34 194 SER B CA 1
ATOM 2949 C C . SER B 1 194 ? 39.438 -10.234 -38.625 1 32.34 194 SER B C 1
ATOM 2951 O O . SER B 1 194 ? 39.25 -9.734 -39.75 1 32.34 194 SER B O 1
ATOM 2953 N N . ASP B 1 195 ? 39.875 -9.203 -37.875 1 28.47 195 ASP B N 1
ATOM 2954 C CA . ASP B 1 195 ? 40.969 -8.367 -38.375 1 28.47 195 ASP B CA 1
ATOM 2955 C C . ASP B 1 195 ? 42.25 -9.172 -38.531 1 28.47 195 ASP B C 1
ATOM 2957 O O . ASP B 1 195 ? 42.875 -9.547 -37.531 1 28.47 195 ASP B O 1
ATOM 2961 N N . ASP B 1 196 ? 42.344 -9.977 -39.594 1 32.44 196 ASP B N 1
ATOM 2962 C CA . ASP B 1 196 ? 43.562 -10.547 -40.156 1 32.44 196 ASP B CA 1
ATOM 2963 C C . ASP B 1 196 ? 44.625 -9.461 -40.406 1 32.44 196 ASP B C 1
ATOM 2965 O O . ASP B 1 196 ? 44.344 -8.469 -41.094 1 32.44 196 ASP B O 1
ATOM 2969 N N . PRO B 1 197 ? 45.594 -9.211 -39.5 1 31.73 197 PRO B N 1
ATOM 2970 C CA . PRO B 1 197 ? 46.656 -8.25 -39.781 1 31.73 197 PRO B CA 1
ATOM 2971 C C . PRO B 1 197 ? 47.375 -8.523 -41.094 1 31.73 197 PRO B C 1
ATOM 2973 O O . PRO B 1 197 ? 47.562 -9.68 -41.469 1 31.73 197 PRO B O 1
ATOM 2976 N N . ILE B 1 198 ? 47.188 -7.68 -42.094 1 34.28 198 ILE B N 1
ATOM 2977 C CA . ILE B 1 198 ? 47.844 -7.719 -43.406 1 34.28 198 ILE B CA 1
ATOM 2978 C C . ILE B 1 198 ? 49.344 -7.801 -43.219 1 34.28 198 ILE B C 1
ATOM 2980 O O . ILE B 1 198 ? 49.906 -7.125 -42.375 1 34.28 198 ILE B O 1
ATOM 2984 N N . PRO B 1 199 ? 49.969 -8.711 -43.875 1 37.09 199 PRO B N 1
ATOM 2985 C CA . PRO B 1 199 ? 51.438 -8.898 -43.969 1 37.09 199 PRO B CA 1
ATOM 2986 C C . PRO B 1 199 ? 52.156 -7.621 -44.344 1 37.09 199 PRO B C 1
ATOM 2988 O O . PRO B 1 199 ? 51.875 -7.016 -45.375 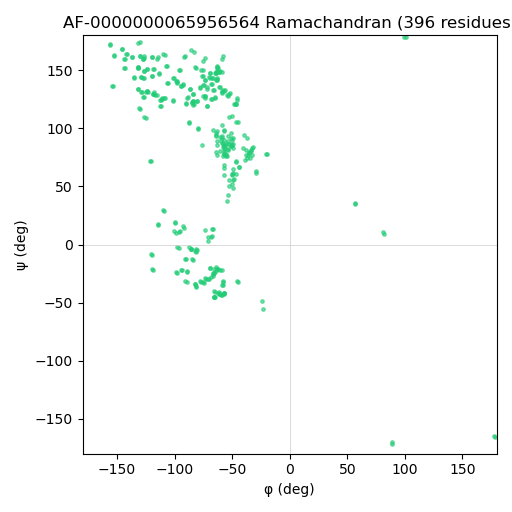1 37.09 199 PRO B O 1
ATOM 2991 N N . MET B 1 200 ? 52.562 -6.66 -43.5 1 22.75 200 MET B N 1
ATOM 2992 C CA . MET B 1 200 ? 53.688 -5.84 -44 1 22.75 200 MET B CA 1
ATOM 2993 C C . MET B 1 200 ? 54.969 -6.652 -44.062 1 22.75 200 MET B C 1
ATOM 2995 O O . MET B 1 200 ? 55.219 -7.488 -43.188 1 22.75 200 MET B O 1
#

pLDDT: mean 77.11, std 22.01, range [22.75, 97.0]

InterPro domains:
  IPR010345 Interleukin-17 family [PF06083] (99-179)
  IPR029034 Cystine-knot cytokine [G3DSA:2.10.90.10] (58-183)
  IPR029034 Cystine-knot cytokine [SSF57501] (90-179)

Nearest PDB structures (foldseek):
  6hgo-assembly1_A  TM=6.471E-01  e=1.861E-05  Homo sapiens
  8dyh-assembly1_B  TM=7.024E-01  e=3.339E-05  Homo sapiens
  8usr-assembly2_D-2  TM=6.386E-01  e=7.739E-06  Homo sapiens
  5vb9-assembly1_A-2  TM=6.303E-01  e=8.510E-05  Homo sapiens
  7uwm-assembly1_A  TM=5.869E-01  e=7.141E-05  Homo sapiens

Foldseek 3Di:
DDPPPPPPPPPPPPPPPPPPPPPPPPVLQFDADPCQVVVVVVVVVPDDDDDPVQQVCPPPPLPDDPPKDKDFDWDDLAQDLAQVPQDPDPVDDCQRRAQFHWTWIFIADPQKPVRTDIAIDTSFQARGHNDNPDGDPFKGKDFGWGKDWMWGFDPDGDPRYTDTDIDIRTGGHGIHIDTDDDPPPPPPPPPPPPPPPPDD/DDPDDPPPPPPPPPPPPPPPPPPPPPVLQFDADPCQVVVVVVVVVPDDDDDPVQQVCPPPPLPDDPPKDKDFDWDDLAQDLAQVVQDPDPVDDCQRRAQFHWTWIFIADPQKPVRTDIAIDTSFQARGHNDNPDGDPFKGKDFGWGKDWMWGFDPDGDPRYTDTDIDIRTGGHGIHIDTDDDPPPPPPPPPPPPPPPDDD

Sequence (400 aa):
MGNFFLFAMTLVVCSVIVLLTGVADSAVICSEPTNLAEQYSQYMANATVSNMLEYLESSTAGGVASDEEEQLIYGNRICPSSIKAITTDPKSSVFERTTCPYFLVASHLSTRYPKIITEARCKCSGCVPLEENGHSDLTRCEPVYRPVRVLSRTGNCVNGVYQYAAAVHMKQEGCTCVRKTEALSGSGSGSNGSDDPIPMMGNFFLFAMTLVVCSVIVLLTGVADSAVICSEPTNLAEQYSQYMANATVSNMLEYLESSTAGGVASDEEEQLIYGNRICPSSIKAITTDPKSSVFERTTCPYFLVASHLSTRYPKIITEARCKCSGCVPLEENGHSDLTRCEPVYRPVRVLSRTGNCVNGVYQYAAAVHMKQEGCTCVRKTEALSGSGSGSNGSDDPIPM

Secondary structure (DSSP, 8-state):
------------------------------B--TTHHHHHHHHHHTPPPP-THHHH---------TT-EEEEEES-SPPPSSGGGS---TT--HHHHBSS-EEEEEEE-TTEESSEEEEEEES-SSPPPSSTT---SSEEEEEEEEEEEEEEEEEEEETTEEEEEEEEEEEEEEEEEEEPPP------------------/------------------------------B--TTHHHHHHHHHHTPPPP-THHHH---TT----TT-EEEEEES-SPPPSSGGGS---TT--HHHHBSS-EEEEEEE-TTEESSEEEEEEES-SSPPPSSTT---SSEEEEEEEEEEEEEEEEEEEETTEEEEEEEEEEEEEEEEEEEPPP------------------

Radius of gyration: 37.83 Å; Cα contacts (8 Å, |Δi|>4): 677; chains: 2; bounding box: 191×98×90 Å